Protein AF-A0A9D1Z3G0-F1 (afdb_monomer)

Secondary structure (DSSP, 8-state):
--HHHHHHHHHHHS--SS--S--EEEEEEETTEEEEEE--HHHHHHHHHTTSS--HHHHHHHHHHHHHH--TT--HHHHHHHHHHHHHHH-EE-GGGGGT---GGGGSHHHHHTSSEE-HHHHHHHHHHHHHHTT--EEEEEEESSSEEEEEEEEETTEEEEE-HHHHS-SS--TT----TTTTB-HHHHHHTT-EEEE-SS-----TTTT-----HHHHHHHHHHHHHHHHHHHHHHHHHHHHHHHHHHHHHHHHHHHHHHHHHHHT-S--SHHHHHHS-HHHHHHTSEEEEE-TTSS--HHHHHTTHHHHHHHHHHH-TTEEEEEEETTTTEEEEEEHHHHHHHHHHHHHHHHHHHHHHHHHHHHHHHHHHHHHHT-SSSEEEE--SS-HHHHHHHHHHHTSTT-EETTEE--SSGGG-SEEEEEETTTTEEEEEEHHHHHHHHHHHHHHHHHHHHTT-SEEEEPPPSSSSTTHHHHHHHHHHTSTT-B-TT--BBTTTEEEEEEEE-TTT--EEEEEEE---TT--HHHHHHHHHHHHHHHHHHT-SEEEEE-EETTEE-HHHHHHHHHHHHHHH--EEEEE---TTSSEEEEEEE--S--

Sequence (604 aa):
MSAAEVESLAREVTDIDGENPFGVYDIVPGDKVLVILYWTEELKESAIASGQIITEEIRAEAQRVVAQVVTDGMSSYDIAKALHDYLVLNCAYDMRLYSGNMPQTSYTAQGALMDHTAVCSGYAKAYELLMEIAGIPCEYVSGYATGGHAWNLVEIDGEWYHLDTTWDDPIPNREGYVRYDYFLKSDSYMRQHQHTSWSADRACTSTKYDNTDLPDSFEQQKQEQQKQEQQQQEQQQQQQEQQQQEQQAQRQELLNNVLNFCRDAIDKRPYPTQAELQAAALADLEAVQTFEVPLDGTSYTYKDVNDVLNELETALATDYPDLKLTGTISTRNTIAFRRLDVEQELQRRQALQEDAYEAQKNAEVQALRAFLEETIMNMDSKSMELTVPYSDQVISQACDEMCTVGYSFGGYTFHMPWSESDYIISFNKFRGVVSITNNKWADGETAKYAAIIEAAIDSGASQVELSPGDYKNGTAYASAAYRLVGTDGYRTSGGSVAGEDYTLGWVGTDASSGISTVSITYTAQSGMTEGEAMDYYLQQLRAAVERGDTEVTLATQFGDNNYSDTLLDACETVRNETGYGVYVTAGSVASGNNTVTITPPSGR

Organism: NCBI:txid2838622

InterPro domains:
  IPR002931 Transglutaminase-like [PF01841] (65-164)
  IPR002931 Transglutaminase-like [SM00460] (112-167)
  IPR038765 Papain-like cysteine peptidase superfamily [SSF54001] (56-185)
  IPR052557 Cytoskeleton-associated protease/Cytokinesis protein [PTHR46333] (61-174)

Foldseek 3Di:
DPPVVVVVVVVVPPPPVPPDQWDFPDWDDDDPDTDTHTADVVRVVVCVQLAVDQDPVLLVLLLVQLVVQPDPPDFLQSSLVSLLLCQLQQAFEAPCVVVVPDGSLLLHCCCRRPVSYHHQNNSQRVSCSSCVSVVWDKDWKWFWAVHTHIFIWTAGPNFIFTAGSRVQRDVVGDNPKGGCQRPRAAPVLCVVNRTDGMDDPDHGGDHVCNPPPDPIPVVVVVVVVVVVVVVVVVVVVVVVVVVVVVVVVVLVVLLVVVLVLVVVVLVPQQPNDPVRLLVDDPVVLVVRQKDKRACPPPPDFLVSCVVCVVVNQVVCCVVCVQKGFPGADRVRRITMIGGNSSVVSNVVVVVVVVVVVVVVLVVLLVVVLVVVLVVLVPDPEQKDKDADPDDPVSQQVSLVQQQPAQNDDPRFGHHPPNVPGQKHWDADPVVNIIMIGGNVSLVVLLVVLLLQVLVCVLLVHQKGKDFFDPYPPGCPSNVVSLCQCQPAQRARPSGDGHPQQWHKDWPDADPPRRITMIGIGTQQPADDDLVNVLVVLLVNVVSCVVVVPQKDKAFQDRHPHGNPVSNQVSQVVCCVVQVWNWAWDDDDPPPRITMIGTGGHDDD

Nearest PDB structures (foldseek):
  9crn-assembly1_A  TM=5.251E-01  e=8.621E-12  Streptococcus pyogenes NZ131
  3u84-assembly3_B-2  TM=5.164E-01  e=2.060E-03  Homo sapiens
  2f4o-assembly1_A  TM=5.210E-01  e=1.844E-03  Mus musculus
  1x3z-assembly1_A  TM=5.310E-01  e=2.379E-02  Saccharomyces cerevisiae
  2f4m-assembly1_A  TM=5.439E-01  e=3.711E-02  Mus musculus

Mean predicted aligned error: 18.67 Å

pLDDT: mean 86.02, std 13.55, range [35.22, 98.38]

Solvent-accessible surface area (backbone atoms only — not comparable to full-atom values): 33149 Å² total; per-residue (Å²): 127,55,74,68,55,49,52,53,52,50,58,72,70,50,61,84,84,70,81,52,89,55,53,79,77,52,81,57,85,51,100,94,46,83,50,78,43,58,45,49,72,71,46,48,55,49,32,43,44,60,47,78,46,86,48,72,66,54,51,50,51,39,50,52,50,45,66,70,63,49,61,93,87,62,50,60,60,56,44,54,48,40,54,42,50,49,49,30,61,54,31,37,77,45,69,41,63,83,73,74,75,54,63,58,40,22,54,10,32,52,9,22,74,73,67,32,32,13,36,40,46,0,42,19,44,31,51,29,52,39,29,52,74,71,72,35,61,51,40,71,29,46,29,34,46,101,45,87,36,35,25,28,38,37,49,42,93,90,35,26,18,32,35,30,58,56,81,18,31,52,86,76,75,49,91,84,44,49,53,53,89,35,54,48,23,14,71,66,55,39,47,77,68,53,39,41,84,63,55,67,96,69,72,61,69,45,60,88,38,61,84,57,83,65,75,36,56,64,59,51,52,54,52,53,52,52,52,52,54,50,52,52,50,53,52,52,49,52,52,52,53,50,52,51,51,53,53,51,50,53,52,50,51,51,46,54,52,52,49,51,57,50,48,60,51,59,76,66,42,82,60,84,43,74,70,45,53,72,69,50,55,70,71,59,49,65,67,56,33,49,53,69,48,70,34,79,93,54,97,58,48,41,66,63,49,60,79,40,40,69,62,50,44,56,55,44,42,72,80,36,74,51,45,40,77,76,50,63,39,78,92,72,31,21,42,34,36,36,33,51,54,48,51,52,51,53,51,52,52,51,50,54,52,52,52,50,49,53,53,51,47,51,51,51,21,52,52,51,38,54,52,50,54,53,49,62,76,68,51,78,55,44,68,51,75,48,72,69,102,65,54,72,66,40,51,45,50,30,35,53,56,56,65,31,77,69,33,67,56,100,88,41,40,23,40,81,62,71,91,73,14,33,44,49,64,45,67,42,76,93,76,59,32,40,41,38,36,32,43,50,60,42,53,52,54,16,48,55,42,31,51,53,52,35,54,31,55,68,68,61,43,55,54,46,78,45,73,42,66,96,44,99,65,46,50,60,40,54,52,50,16,53,53,56,59,46,31,74,69,30,65,36,94,80,63,52,30,17,74,66,46,28,44,67,43,82,74,50,62,44,89,86,76,38,33,31,36,38,37,43,46,65,44,49,58,76,69,63,50,75,66,56,50,29,54,51,41,40,51,52,53,50,51,36,57,76,73,64,46,56,61,49,66,44,76,26,45,32,61,96,45,74,41,59,67,45,46,51,54,26,28,50,49,52,21,71,75,70,52,30,48,42,43,79,47,93,50,66,90,86,72,43,43,41,35,31,39,35,38,77,53,88,76,132

Structure (mmCIF, N/CA/C/O backbone):
data_AF-A0A9D1Z3G0-F1
#
_entry.id   AF-A0A9D1Z3G0-F1
#
loop_
_atom_site.group_PDB
_atom_site.id
_atom_site.type_symbol
_atom_site.label_atom_id
_atom_site.label_alt_id
_atom_site.label_comp_id
_atom_site.label_asym_id
_atom_site.label_entity_id
_atom_site.label_seq_id
_atom_site.pdbx_PDB_ins_code
_atom_site.Cartn_x
_atom_site.Cartn_y
_atom_site.Cartn_z
_atom_site.occupancy
_atom_site.B_iso_or_equiv
_atom_site.auth_seq_id
_atom_site.auth_comp_id
_atom_site.auth_asym_id
_atom_site.auth_atom_id
_atom_site.pdbx_PDB_model_num
ATOM 1 N N . MET A 1 1 ? -61.338 -38.405 116.431 1.00 58.59 1 MET A N 1
ATOM 2 C CA . MET A 1 1 ? -60.877 -38.150 115.060 1.00 58.59 1 MET A CA 1
ATOM 3 C C . MET A 1 1 ? -59.636 -38.992 114.828 1.00 58.59 1 MET A C 1
ATOM 5 O O . MET A 1 1 ? -58.815 -39.082 115.737 1.00 58.59 1 MET A O 1
ATOM 9 N N . SER A 1 2 ? -59.544 -39.666 113.686 1.00 59.38 2 SER A N 1
ATOM 10 C CA . SER A 1 2 ? -58.314 -40.304 113.204 1.00 59.38 2 SER A CA 1
ATOM 11 C C . SER A 1 2 ? -57.262 -39.243 112.847 1.00 59.38 2 SER A C 1
ATOM 13 O O . SER A 1 2 ? -57.613 -38.080 112.660 1.00 59.38 2 SER A O 1
ATOM 15 N N . ALA A 1 3 ? -55.981 -39.616 112.736 1.00 55.78 3 ALA A N 1
ATOM 16 C CA . ALA A 1 3 ? -54.921 -38.675 112.345 1.00 55.78 3 ALA A CA 1
ATOM 17 C C . ALA A 1 3 ? -55.227 -37.976 111.003 1.00 55.78 3 ALA A C 1
ATOM 19 O O . ALA A 1 3 ? -55.035 -36.772 110.886 1.00 55.78 3 ALA A O 1
ATOM 20 N N . ALA A 1 4 ? -55.815 -38.705 110.047 1.00 57.56 4 ALA A N 1
ATOM 21 C CA . ALA A 1 4 ? -56.237 -38.166 108.755 1.00 57.56 4 ALA A CA 1
ATOM 22 C C . ALA A 1 4 ? -57.421 -37.184 108.864 1.00 57.56 4 ALA A C 1
ATOM 24 O O . ALA A 1 4 ? -57.454 -36.175 108.168 1.00 57.56 4 ALA A O 1
ATOM 25 N N . GLU A 1 5 ? -58.381 -37.434 109.763 1.00 61.75 5 GLU A N 1
ATOM 26 C CA . GLU A 1 5 ? -59.489 -36.496 110.014 1.00 61.75 5 GLU A CA 1
ATOM 27 C C . GLU A 1 5 ? -58.998 -35.208 110.692 1.00 61.75 5 GLU A C 1
ATOM 29 O O . GLU A 1 5 ? -59.531 -34.135 110.424 1.00 61.75 5 GLU A O 1
ATOM 34 N N . VAL A 1 6 ? -57.985 -35.299 111.564 1.00 58.50 6 VAL A N 1
ATOM 35 C CA . VAL A 1 6 ? -57.364 -34.130 112.212 1.00 58.50 6 VAL A CA 1
ATOM 36 C C . VAL A 1 6 ? -56.559 -33.307 111.207 1.00 58.50 6 VAL A C 1
ATOM 38 O O . VAL A 1 6 ? -56.663 -32.085 111.223 1.00 58.50 6 VAL A O 1
ATOM 41 N N . GLU A 1 7 ? -55.811 -33.951 110.308 1.00 58.06 7 GLU A N 1
ATOM 42 C CA . GLU A 1 7 ? -55.076 -33.267 109.237 1.00 58.06 7 GLU A CA 1
ATOM 43 C C . GLU A 1 7 ? -56.023 -32.587 108.235 1.00 58.06 7 GLU A C 1
ATOM 45 O O . GLU A 1 7 ? -55.801 -31.440 107.856 1.00 58.06 7 GLU A O 1
ATOM 50 N N . SER A 1 8 ? -57.120 -33.252 107.856 1.00 59.56 8 SER A N 1
ATOM 51 C CA . SER A 1 8 ? -58.131 -32.672 106.965 1.00 59.56 8 SER A CA 1
ATOM 52 C C . SER A 1 8 ? -58.807 -31.445 107.581 1.00 59.56 8 SER A C 1
ATOM 54 O O . SER A 1 8 ? -58.978 -30.445 106.892 1.00 59.56 8 SER A O 1
ATOM 56 N N . LEU A 1 9 ? -59.158 -31.493 108.874 1.00 61.56 9 LEU A N 1
ATOM 57 C CA . LEU A 1 9 ? -59.755 -30.350 109.572 1.00 61.56 9 LEU A CA 1
ATOM 58 C C . LEU A 1 9 ? -58.736 -29.215 109.776 1.00 61.56 9 LEU A C 1
ATOM 60 O O . LEU A 1 9 ? -59.098 -28.046 109.713 1.00 61.56 9 LEU A O 1
ATOM 64 N N . ALA A 1 10 ? -57.458 -29.545 109.994 1.00 58.00 10 ALA A N 1
ATOM 65 C CA . ALA A 1 10 ? -56.390 -28.552 110.080 1.00 58.00 10 ALA A CA 1
ATOM 66 C C . ALA A 1 10 ? -56.228 -27.794 108.754 1.00 58.00 10 ALA A C 1
ATOM 68 O O . ALA A 1 10 ? -56.170 -26.572 108.781 1.00 58.00 10 ALA A O 1
ATOM 69 N N . ARG A 1 11 ? -56.256 -28.499 107.613 1.00 55.44 11 ARG A N 1
ATOM 70 C CA . ARG A 1 11 ? -56.206 -27.891 106.271 1.00 55.44 11 ARG A CA 1
ATOM 71 C C . ARG A 1 11 ? -57.430 -27.028 105.947 1.00 55.44 11 ARG A C 1
ATOM 73 O O . ARG A 1 11 ? -57.288 -26.048 105.234 1.00 55.44 11 ARG A O 1
ATOM 80 N N . GLU A 1 12 ? -58.609 -27.373 106.468 1.00 55.19 12 GLU A N 1
ATOM 81 C CA . GLU A 1 12 ? -59.853 -26.610 106.260 1.00 55.19 12 GLU A CA 1
ATOM 82 C C . GLU A 1 12 ? -59.905 -25.314 107.097 1.00 55.19 12 GLU A C 1
ATOM 84 O O . GLU A 1 12 ? -60.549 -24.346 106.706 1.00 55.19 12 GLU A O 1
ATOM 89 N N . VAL A 1 13 ? -59.210 -25.274 108.242 1.00 52.78 13 VAL A N 1
ATOM 90 C CA . VAL A 1 13 ? -59.105 -24.083 109.110 1.00 52.78 13 VAL A CA 1
ATOM 91 C C . VAL A 1 13 ? -57.922 -23.183 108.720 1.00 52.78 13 VAL A C 1
ATOM 93 O O . VAL A 1 13 ? -57.938 -21.985 109.006 1.00 52.78 13 VAL A O 1
ATOM 96 N N . THR A 1 14 ? -56.892 -23.727 108.069 1.00 50.22 14 THR A N 1
ATOM 97 C CA . THR A 1 14 ? -55.736 -22.966 107.578 1.00 50.22 14 THR A CA 1
ATOM 98 C C . THR A 1 14 ? -56.011 -22.454 106.165 1.00 50.22 14 THR A C 1
ATOM 100 O O . THR A 1 14 ? -55.671 -23.114 105.191 1.00 50.22 14 THR A O 1
ATOM 103 N N . ASP A 1 15 ? -56.648 -21.289 106.092 1.00 49.16 15 ASP A N 1
ATOM 104 C CA . ASP A 1 15 ? -56.792 -20.408 104.924 1.00 49.16 15 ASP A CA 1
ATOM 105 C C . ASP A 1 15 ? -55.515 -20.378 104.045 1.00 49.16 15 ASP A C 1
ATOM 107 O O . ASP A 1 15 ? -54.514 -19.739 104.383 1.00 49.16 15 ASP A O 1
ATOM 111 N N . ILE A 1 16 ? -55.551 -21.145 102.948 1.00 46.22 16 ILE A N 1
ATOM 112 C CA . ILE A 1 16 ? -54.511 -21.269 101.905 1.00 46.22 16 ILE A CA 1
ATOM 113 C C . ILE A 1 16 ? -54.669 -20.146 100.855 1.00 46.22 16 ILE A C 1
ATOM 115 O O . ILE A 1 16 ? -53.856 -20.011 99.942 1.00 46.22 16 ILE A O 1
ATOM 119 N N . ASP A 1 17 ? -55.676 -19.293 101.027 1.00 45.34 17 ASP A N 1
ATOM 120 C CA . ASP A 1 17 ? -56.137 -18.262 100.104 1.00 45.34 17 ASP A CA 1
ATOM 121 C C . ASP A 1 17 ? -55.344 -16.950 100.274 1.00 45.34 17 ASP A C 1
ATOM 123 O O . ASP A 1 17 ? -55.554 -15.983 99.543 1.00 45.34 17 ASP A O 1
ATOM 127 N N . GLY A 1 18 ? -54.389 -16.923 101.212 1.00 47.59 18 GLY A N 1
ATOM 128 C CA . GLY A 1 18 ? -53.413 -15.843 101.358 1.00 47.59 18 GLY A CA 1
ATOM 129 C C . GLY A 1 18 ? -53.853 -14.670 102.236 1.00 47.59 18 GLY A C 1
ATOM 130 O O . GLY A 1 18 ? -53.110 -13.691 102.321 1.00 47.59 18 GLY A O 1
ATOM 131 N N . GLU A 1 19 ? -54.994 -14.753 102.930 1.00 46.25 19 GLU A N 1
ATOM 132 C CA . GLU A 1 19 ? -55.428 -13.708 103.874 1.00 46.25 19 GLU A CA 1
ATOM 133 C C . GLU A 1 19 ? -55.048 -13.992 105.339 1.00 46.25 19 GLU A C 1
ATOM 135 O O . GLU A 1 19 ? -55.072 -13.082 106.175 1.00 46.25 19 GLU A O 1
ATOM 140 N N . ASN A 1 20 ? -54.592 -15.207 105.662 1.00 47.97 20 ASN A N 1
ATOM 141 C CA . ASN A 1 20 ? -54.031 -15.519 106.973 1.00 47.97 20 ASN A CA 1
ATOM 142 C C . ASN A 1 20 ? -52.532 -15.148 107.043 1.00 47.97 20 ASN A C 1
ATOM 144 O O . ASN A 1 20 ? -51.712 -15.758 106.353 1.00 47.97 20 ASN A O 1
ATOM 148 N N . PRO A 1 21 ? -52.123 -14.195 107.908 1.00 44.44 21 PRO A N 1
ATOM 149 C CA . PRO A 1 21 ? -50.734 -13.726 107.987 1.00 44.44 21 PRO A CA 1
ATOM 150 C C . PRO A 1 21 ? -49.743 -14.774 108.531 1.00 44.44 21 PRO A C 1
ATOM 152 O O . PRO A 1 21 ? -48.538 -14.533 108.550 1.00 44.44 21 PRO A O 1
ATOM 155 N N . PHE A 1 22 ? -50.235 -15.940 108.952 1.00 48.28 22 PHE A N 1
ATOM 156 C CA . PHE A 1 22 ? -49.499 -16.996 109.634 1.00 48.28 22 PHE A CA 1
ATOM 157 C C . PHE A 1 22 ? -49.565 -18.310 108.828 1.00 48.28 22 PHE A C 1
ATOM 159 O O . PHE A 1 22 ? -50.427 -19.152 109.072 1.00 48.28 22 PHE A O 1
ATOM 166 N N . GLY A 1 23 ? -48.663 -18.504 107.858 1.00 51.22 23 GLY A N 1
ATOM 167 C CA . GLY A 1 23 ? -48.557 -19.763 107.094 1.00 51.22 23 GLY A CA 1
ATOM 168 C C . GLY A 1 23 ? -48.032 -20.932 107.944 1.00 51.22 23 GLY A C 1
ATOM 169 O O . GLY A 1 23 ? -47.227 -20.712 108.849 1.00 51.22 23 GLY A O 1
ATOM 170 N N . VAL A 1 24 ? -48.474 -22.166 107.667 1.00 52.72 24 VAL A N 1
ATOM 171 C CA . VAL A 1 24 ? -48.113 -23.362 108.457 1.00 52.72 24 VAL A CA 1
ATOM 172 C C . VAL A 1 24 ? -46.789 -23.963 107.985 1.00 52.72 24 VAL A C 1
ATOM 174 O O . VAL A 1 24 ? -46.650 -24.322 106.820 1.00 52.72 24 VAL A O 1
ATOM 177 N N . TYR A 1 25 ? -45.835 -24.099 108.907 1.00 46.41 25 TYR A N 1
ATOM 178 C CA . TYR A 1 25 ? -44.519 -24.694 108.652 1.00 46.41 25 TYR A CA 1
ATOM 179 C C . TYR A 1 25 ? -44.532 -26.232 108.720 1.00 46.41 25 TYR A C 1
ATOM 181 O O . TYR A 1 25 ? -43.890 -26.885 107.904 1.00 46.41 25 TYR A O 1
ATOM 189 N N . ASP A 1 26 ? -45.253 -26.813 109.688 1.00 50.91 26 ASP A N 1
ATOM 190 C CA . ASP A 1 26 ? -45.359 -28.266 109.895 1.00 50.91 26 ASP A CA 1
ATOM 191 C C . ASP A 1 26 ? -46.600 -28.608 110.747 1.00 50.91 26 ASP A C 1
ATOM 193 O O . ASP A 1 26 ? -47.080 -27.769 111.520 1.00 50.91 26 ASP A O 1
ATOM 197 N N . ILE A 1 27 ? -47.107 -29.841 110.629 1.00 56.69 27 ILE A N 1
ATOM 198 C CA . ILE A 1 27 ? -48.209 -30.383 111.436 1.00 56.69 27 ILE A CA 1
ATOM 199 C C . ILE A 1 27 ? -47.736 -31.676 112.107 1.00 56.69 27 ILE A C 1
ATOM 201 O O . ILE A 1 27 ? -47.642 -32.724 111.470 1.00 56.69 27 ILE A O 1
ATOM 205 N N . VAL A 1 28 ? -47.503 -31.628 113.424 1.00 57.66 28 VAL A N 1
ATOM 206 C CA . VAL A 1 28 ? -47.038 -32.796 114.195 1.00 57.66 28 VAL A CA 1
ATOM 207 C C . VAL A 1 28 ? -48.175 -33.356 115.064 1.00 57.66 28 VAL A C 1
ATOM 209 O O . VAL A 1 28 ? -48.573 -32.711 116.039 1.00 57.66 28 VAL A O 1
ATOM 212 N N . PRO A 1 29 ? -48.718 -34.550 114.757 1.00 55.53 29 PRO A N 1
ATOM 213 C CA . PRO A 1 29 ? -49.795 -35.147 115.544 1.00 55.53 29 PRO A CA 1
ATOM 214 C C . PRO A 1 29 ? -49.281 -35.847 116.818 1.00 55.53 29 PRO A C 1
ATOM 216 O O . PRO A 1 29 ? -48.344 -36.643 116.768 1.00 55.53 29 PRO A O 1
ATOM 219 N N . GLY A 1 30 ? -49.940 -35.611 117.961 1.00 59.28 30 GLY A N 1
ATOM 220 C CA . GLY A 1 30 ? -49.725 -36.326 119.231 1.00 59.28 30 GLY A CA 1
ATOM 221 C C . GLY A 1 30 ? -51.037 -36.616 119.975 1.00 59.28 30 GLY A C 1
ATOM 222 O O . GLY A 1 30 ? -52.100 -36.157 119.557 1.00 59.28 30 GLY A O 1
ATOM 223 N N . ASP A 1 31 ? -50.989 -37.383 121.076 1.00 48.53 31 ASP A N 1
ATOM 224 C CA . ASP A 1 31 ? -52.179 -37.824 121.828 1.00 48.53 31 ASP A CA 1
ATOM 225 C C . ASP A 1 31 ? -53.035 -36.637 122.319 1.00 48.53 31 ASP A C 1
ATOM 227 O O . ASP A 1 31 ? -52.840 -36.087 123.404 1.00 48.53 31 ASP A O 1
ATOM 231 N N . LYS A 1 32 ? -54.035 -36.283 121.499 1.00 53.84 32 LYS A N 1
ATOM 232 C CA . LYS A 1 32 ? -55.039 -35.220 121.691 1.00 53.84 32 LYS A CA 1
ATOM 233 C C . LYS A 1 32 ? -54.510 -33.775 121.665 1.00 53.84 32 L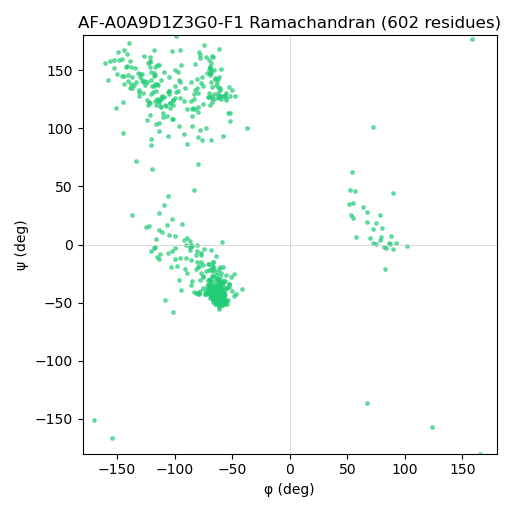YS A C 1
ATOM 235 O O . LYS A 1 32 ? -55.223 -32.882 122.120 1.00 53.84 32 LYS A O 1
ATOM 240 N N . VAL A 1 33 ? -53.322 -33.530 121.105 1.00 51.69 33 VAL A N 1
ATOM 241 C CA . VAL A 1 33 ? -52.758 -32.178 120.913 1.00 51.69 33 VAL A CA 1
ATOM 242 C C . VAL A 1 33 ? -52.337 -31.995 119.453 1.00 51.69 33 VAL A C 1
ATOM 244 O O . VAL A 1 33 ? -51.631 -32.839 118.906 1.00 51.69 33 VAL A O 1
ATOM 247 N N . LEU A 1 34 ? -52.773 -30.889 118.842 1.00 54.41 34 LEU A N 1
ATOM 248 C CA . LEU A 1 34 ? -52.326 -30.418 117.530 1.00 54.41 34 LEU A CA 1
ATOM 249 C C . LEU A 1 34 ? -51.362 -29.247 117.749 1.00 54.41 34 LEU A C 1
ATOM 251 O O . LEU A 1 34 ? -51.745 -28.257 118.374 1.00 54.41 34 LEU A O 1
ATOM 255 N N . VAL A 1 35 ? -50.128 -29.362 117.258 1.00 56.00 35 VAL A N 1
ATOM 256 C CA . VAL A 1 35 ? -49.158 -28.258 117.261 1.00 56.00 35 VAL A CA 1
ATOM 257 C C . VAL A 1 35 ? -49.071 -27.704 115.846 1.00 56.00 35 VAL A C 1
ATOM 259 O O . VAL A 1 35 ? -48.688 -28.424 114.928 1.00 56.00 35 VAL A O 1
ATOM 262 N N . ILE A 1 36 ? -49.450 -26.436 115.690 1.00 56.59 36 ILE A N 1
ATOM 263 C CA . ILE A 1 36 ? -49.341 -25.678 114.441 1.00 56.59 36 ILE A CA 1
ATOM 264 C C . ILE A 1 36 ? -48.214 -24.664 114.634 1.00 56.59 36 ILE A C 1
ATOM 266 O O . ILE A 1 36 ? -48.286 -23.827 115.537 1.00 56.59 36 ILE A O 1
ATOM 270 N N . LEU A 1 37 ? -47.170 -24.752 113.811 1.00 52.78 37 LEU A N 1
ATOM 271 C CA . LEU A 1 37 ? -46.078 -23.778 113.781 1.00 52.78 37 LEU A CA 1
ATOM 272 C C . LEU A 1 37 ? -46.363 -22.742 112.690 1.00 52.78 37 LEU A C 1
ATOM 274 O O . LEU A 1 37 ? -46.587 -23.123 111.543 1.00 52.78 37 LEU A O 1
ATOM 278 N N . TYR A 1 38 ? -46.350 -21.455 113.047 1.00 52.47 38 TYR A N 1
ATOM 279 C CA . TYR A 1 38 ? -46.575 -20.338 112.128 1.00 52.47 38 TYR A CA 1
ATOM 280 C C . TYR A 1 38 ? -45.356 -19.418 112.003 1.00 52.47 38 TYR A C 1
ATOM 282 O O . TYR A 1 38 ? -44.568 -19.282 112.941 1.00 52.47 38 TYR A O 1
ATOM 290 N N . TRP A 1 39 ? -45.226 -18.746 110.860 1.00 51.41 39 TRP A N 1
ATOM 291 C CA . TRP A 1 39 ? -44.213 -17.710 110.636 1.00 51.41 39 TRP A CA 1
ATOM 292 C C . TRP A 1 39 ? -44.570 -16.400 111.358 1.00 51.41 39 TRP A C 1
ATOM 294 O O . TRP A 1 39 ? -45.706 -15.961 111.297 1.00 51.41 39 TRP A O 1
ATOM 304 N N . THR A 1 40 ? -43.629 -15.727 112.017 1.00 54.81 40 THR A N 1
ATOM 305 C CA . THR A 1 40 ? -43.786 -14.318 112.437 1.00 54.81 40 THR A CA 1
ATOM 306 C C . THR A 1 40 ? -43.553 -13.377 111.243 1.00 54.81 40 THR A C 1
ATOM 308 O O . THR A 1 40 ? -42.981 -13.809 110.248 1.00 54.81 40 THR A O 1
ATOM 311 N N . GLU A 1 41 ? -43.917 -12.088 111.321 1.00 57.44 41 GLU A N 1
ATOM 312 C CA . GLU A 1 41 ? -43.564 -11.096 110.272 1.00 57.44 41 GLU A CA 1
ATOM 313 C C . GLU A 1 41 ? -42.052 -11.079 109.973 1.00 57.44 41 GLU A C 1
ATOM 315 O O . GLU A 1 41 ? -41.632 -11.037 108.824 1.00 57.44 41 GLU A O 1
ATOM 320 N N . GLU A 1 42 ? -41.225 -11.254 111.004 1.00 56.19 42 GLU A N 1
ATOM 321 C CA . GLU A 1 42 ? -39.762 -11.354 110.899 1.00 56.19 42 GLU A CA 1
ATOM 322 C C . GLU A 1 42 ? -39.313 -12.612 110.125 1.00 56.19 42 GLU A C 1
ATOM 324 O O . GLU A 1 42 ? -38.348 -12.593 109.360 1.00 56.19 42 GLU A O 1
ATOM 329 N N . LEU A 1 43 ? -40.054 -13.716 110.267 1.00 58.56 43 LEU A N 1
ATOM 330 C CA . LEU A 1 43 ? -39.839 -14.931 109.489 1.00 58.56 43 LEU A CA 1
ATOM 331 C C . LEU A 1 43 ? -40.409 -14.831 108.068 1.00 58.56 43 LEU A C 1
ATOM 333 O O . LEU A 1 43 ? -39.843 -15.432 107.164 1.00 58.56 43 LEU A O 1
ATOM 337 N N . LYS A 1 44 ? -41.485 -14.068 107.852 1.00 60.06 44 LYS A N 1
ATOM 338 C CA . LYS A 1 44 ? -42.040 -13.780 106.523 1.00 60.06 44 LYS A CA 1
ATOM 339 C C . LYS A 1 44 ? -41.073 -12.927 105.706 1.00 60.06 44 LYS A C 1
ATOM 341 O O . LYS A 1 44 ? -40.779 -13.280 104.570 1.00 60.06 44 LYS A O 1
ATOM 346 N N . GLU A 1 45 ? -40.509 -11.873 106.295 1.00 60.53 45 GLU A N 1
ATOM 347 C CA . GLU A 1 45 ? -39.442 -11.077 105.677 1.00 60.53 45 GLU A CA 1
ATOM 348 C C . GLU A 1 45 ? -38.207 -11.937 105.379 1.00 60.53 45 GLU A C 1
ATOM 350 O O . GLU A 1 45 ? -37.644 -11.852 104.291 1.00 60.53 45 GLU A O 1
ATOM 355 N N . SER A 1 46 ? -37.823 -12.833 106.294 1.00 60.62 46 SER A N 1
ATOM 356 C CA . SER A 1 46 ? -36.726 -13.783 106.071 1.00 60.62 46 SER A CA 1
ATOM 357 C C . SER A 1 46 ? -37.037 -14.823 104.979 1.00 60.62 46 SER A C 1
ATOM 359 O O . SER A 1 46 ? -36.160 -15.153 104.179 1.00 60.62 46 SER A O 1
ATOM 361 N N . ALA A 1 47 ? -38.278 -15.309 104.887 1.00 62.19 47 ALA A N 1
ATOM 362 C CA . ALA A 1 47 ? -38.745 -16.241 103.858 1.00 62.19 47 ALA A CA 1
ATOM 363 C C . ALA A 1 47 ? -38.833 -15.573 102.472 1.00 62.19 47 ALA A C 1
ATOM 365 O O . ALA A 1 47 ? -38.460 -16.181 101.471 1.00 62.19 47 ALA A O 1
ATOM 366 N N . ILE A 1 48 ? -39.246 -14.304 102.407 1.00 61.72 48 ILE A N 1
ATOM 367 C CA . ILE A 1 48 ? -39.207 -13.481 101.189 1.00 61.72 48 ILE A CA 1
ATOM 368 C C . ILE A 1 48 ? -37.749 -13.215 100.787 1.00 61.72 48 ILE A C 1
ATOM 370 O O . ILE A 1 48 ? -37.362 -13.498 99.657 1.00 61.72 48 ILE A O 1
ATOM 374 N N . ALA A 1 49 ? -36.902 -12.780 101.725 1.00 59.03 49 ALA A N 1
ATOM 375 C CA . ALA A 1 49 ? -35.485 -12.511 101.470 1.00 59.03 49 ALA A CA 1
ATOM 376 C C . ALA A 1 49 ? -34.696 -13.767 101.058 1.00 59.03 49 ALA A C 1
ATOM 378 O O . ALA A 1 49 ? -33.723 -13.665 100.314 1.00 59.03 49 ALA A O 1
ATOM 379 N N . SER A 1 50 ? -35.107 -14.952 101.521 1.00 55.78 50 SER A N 1
ATOM 380 C CA . SER A 1 50 ? -34.549 -16.249 101.109 1.00 55.78 50 SER A CA 1
ATOM 381 C C . SER A 1 50 ? -35.210 -16.839 99.856 1.00 55.78 50 SER A C 1
ATOM 383 O O . SER A 1 50 ? -34.765 -17.880 99.362 1.00 55.78 50 SER A O 1
ATOM 385 N N . GLY A 1 51 ? -36.227 -16.166 99.305 1.00 58.78 51 GLY A N 1
ATOM 386 C CA . GLY A 1 51 ? -36.941 -16.567 98.094 1.00 58.78 51 GLY A CA 1
ATOM 387 C C . GLY A 1 51 ? -37.748 -17.850 98.250 1.00 58.78 51 GLY A C 1
ATOM 388 O O . GLY A 1 51 ? -37.903 -18.581 97.275 1.00 58.78 51 GLY A O 1
ATOM 389 N N . GLN A 1 52 ? -38.196 -18.154 99.469 1.00 61.09 52 GLN A N 1
ATOM 390 C CA . GLN A 1 52 ? -39.131 -19.243 99.765 1.00 61.09 52 GLN A CA 1
ATOM 391 C C . GLN A 1 52 ? -40.584 -18.852 99.455 1.00 61.09 52 GLN A C 1
ATOM 393 O O . GLN A 1 52 ? -41.424 -19.729 99.284 1.00 61.09 52 GLN A O 1
ATOM 398 N N . ILE A 1 53 ? -40.879 -17.549 99.367 1.00 67.38 53 ILE A N 1
ATOM 399 C CA . ILE A 1 53 ? -42.197 -16.999 99.026 1.00 67.38 53 ILE A CA 1
ATOM 400 C C . ILE A 1 53 ? -42.043 -16.073 97.813 1.00 67.38 53 ILE A C 1
ATOM 402 O O . ILE A 1 53 ? -41.262 -15.124 97.862 1.00 67.38 53 ILE A O 1
ATOM 406 N N . ILE A 1 54 ? -42.805 -16.325 96.744 1.00 77.12 54 ILE A N 1
ATOM 407 C CA . ILE A 1 54 ? -42.968 -15.386 95.624 1.00 77.12 54 ILE A CA 1
ATOM 408 C C . ILE A 1 54 ? -44.026 -14.356 96.025 1.00 77.12 54 ILE A C 1
ATOM 410 O O . ILE A 1 54 ? -45.177 -14.715 96.271 1.00 77.12 54 ILE A O 1
ATOM 414 N N . THR A 1 55 ? -43.639 -13.085 96.125 1.00 79.62 55 THR A N 1
ATOM 415 C CA . THR A 1 55 ? -44.567 -11.988 96.429 1.00 79.62 55 THR A CA 1
ATOM 416 C C . THR A 1 55 ? -45.374 -11.593 95.192 1.00 79.62 55 THR A C 1
ATOM 418 O O . THR A 1 55 ? -44.986 -11.887 94.059 1.00 79.62 55 THR A O 1
ATOM 421 N N . GLU A 1 56 ? -46.477 -10.873 95.402 1.00 80.81 56 GLU A N 1
ATOM 422 C CA . GLU A 1 56 ? -47.284 -10.328 94.303 1.00 80.81 56 GLU A CA 1
ATOM 423 C C . GLU A 1 56 ? -46.467 -9.393 93.397 1.00 80.81 56 GLU A C 1
ATOM 425 O O . GLU A 1 56 ? -46.638 -9.399 92.186 1.00 80.81 56 GLU A O 1
ATOM 430 N N . GLU A 1 57 ? -45.514 -8.645 93.961 1.00 85.81 57 GLU A N 1
ATOM 431 C CA . GLU A 1 57 ? -44.630 -7.753 93.202 1.00 85.81 57 GLU A CA 1
ATOM 432 C C . GLU A 1 57 ? -43.704 -8.527 92.254 1.00 85.81 57 GLU A C 1
ATOM 434 O O . GLU A 1 57 ? -43.599 -8.184 91.077 1.00 85.81 57 GLU A O 1
ATOM 439 N N . ILE A 1 58 ? -43.084 -9.613 92.734 1.00 87.31 58 ILE A N 1
ATOM 440 C CA . ILE A 1 58 ? -42.216 -10.472 91.911 1.00 87.31 58 ILE A CA 1
ATOM 441 C C . ILE A 1 58 ? -43.042 -11.150 90.810 1.00 87.31 58 ILE A C 1
ATOM 443 O O . ILE A 1 58 ? -42.607 -11.231 89.660 1.00 87.31 58 ILE A O 1
ATOM 447 N N . ARG A 1 59 ? -44.252 -11.619 91.144 1.00 90.25 59 ARG A N 1
ATOM 448 C CA . ARG A 1 59 ? -45.163 -12.242 90.176 1.00 90.25 59 ARG A CA 1
ATOM 449 C C . ARG A 1 59 ? -45.643 -11.245 89.118 1.00 90.25 59 ARG A C 1
ATOM 451 O O . ARG A 1 59 ? -45.658 -11.594 87.940 1.00 90.25 59 ARG A O 1
ATOM 458 N N . ALA A 1 60 ? -45.987 -10.019 89.506 1.00 92.69 60 ALA A N 1
ATOM 459 C CA . ALA A 1 60 ? -46.392 -8.959 88.584 1.00 92.69 60 ALA A CA 1
ATOM 460 C C . ALA A 1 60 ? -45.256 -8.566 87.627 1.00 92.69 60 ALA A C 1
ATOM 462 O O . ALA A 1 60 ? -45.493 -8.362 86.435 1.00 92.69 60 ALA A O 1
ATOM 463 N N . GLU A 1 61 ? -44.016 -8.515 88.118 1.00 95.50 61 GLU A N 1
ATOM 464 C CA . GLU A 1 61 ? -42.855 -8.257 87.266 1.00 95.50 61 GLU A CA 1
ATOM 465 C C . GLU A 1 61 ? -42.637 -9.387 86.254 1.00 95.50 61 GLU A C 1
ATOM 467 O O . GLU A 1 61 ? -42.483 -9.136 85.059 1.00 95.50 61 GLU A O 1
ATOM 472 N N . ALA A 1 62 ? -42.726 -10.643 86.688 1.00 95.25 62 ALA A N 1
ATOM 473 C CA . ALA A 1 62 ? -42.650 -11.780 85.780 1.00 95.25 62 ALA A CA 1
ATOM 474 C C . ALA A 1 62 ? -43.776 -11.749 84.718 1.00 95.25 62 ALA A C 1
ATOM 476 O O . ALA A 1 62 ? -43.516 -11.979 83.538 1.00 95.25 62 ALA A O 1
ATOM 477 N N . GLN A 1 63 ? -45.007 -11.367 85.088 1.00 95.56 63 GLN A N 1
ATOM 478 C CA . GLN A 1 63 ? -46.115 -11.167 84.139 1.00 95.56 63 GLN A CA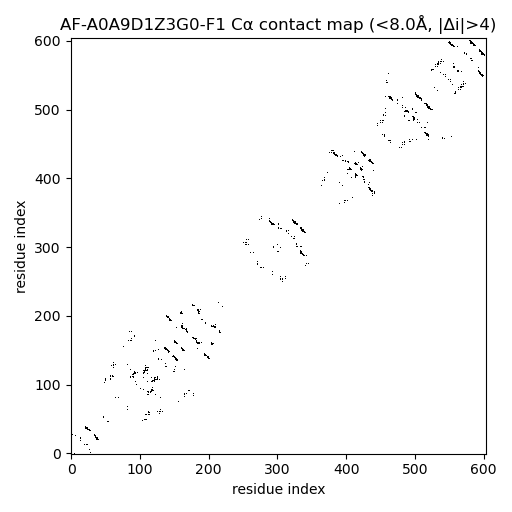 1
ATOM 479 C C . GLN A 1 63 ? -45.827 -10.061 83.118 1.00 95.56 63 GLN A C 1
ATOM 481 O O . GLN A 1 63 ? -46.119 -10.232 81.932 1.00 95.56 63 GLN A O 1
ATOM 486 N N . ARG A 1 64 ? -45.230 -8.943 83.552 1.00 97.31 64 ARG A N 1
ATOM 487 C CA . ARG A 1 64 ? -44.808 -7.849 82.665 1.00 97.31 64 ARG A CA 1
ATOM 488 C C . ARG A 1 64 ? -43.800 -8.341 81.627 1.00 97.31 64 ARG A C 1
ATOM 490 O O . ARG A 1 64 ? -43.935 -8.002 80.453 1.00 97.31 64 ARG A O 1
ATOM 497 N N . VAL A 1 65 ? -42.816 -9.135 82.051 1.00 96.94 65 VAL A N 1
ATOM 498 C CA . VAL A 1 65 ? -41.805 -9.723 81.161 1.00 96.94 65 VAL A CA 1
ATOM 499 C C . VAL A 1 65 ? -42.445 -10.647 80.133 1.00 96.94 65 VAL A C 1
ATOM 501 O O . VAL A 1 65 ? -42.212 -10.467 78.938 1.00 96.94 65 VAL A O 1
ATOM 504 N N . VAL A 1 66 ? -43.290 -11.591 80.564 1.00 97.06 66 VAL A N 1
ATOM 505 C CA . VAL A 1 66 ? -43.979 -12.502 79.636 1.00 97.06 66 VAL A CA 1
ATOM 506 C C . VAL A 1 66 ? -44.798 -11.710 78.615 1.00 97.06 66 VAL A C 1
ATOM 508 O O . VAL A 1 66 ? -44.646 -11.930 77.417 1.00 97.06 66 VAL A O 1
ATOM 511 N N . ALA A 1 67 ? -45.579 -10.719 79.053 1.00 95.50 67 ALA A N 1
ATOM 512 C CA . ALA A 1 67 ? -46.366 -9.873 78.154 1.00 95.50 67 ALA A CA 1
ATOM 513 C C . ALA A 1 67 ? -45.517 -9.026 77.183 1.00 95.50 67 ALA A C 1
ATOM 515 O O . ALA A 1 67 ? -46.015 -8.601 76.142 1.00 95.50 67 ALA A O 1
ATOM 516 N N . GLN A 1 68 ? -44.252 -8.752 77.517 1.00 95.50 68 GLN A N 1
ATOM 517 C CA . GLN A 1 68 ? -43.342 -7.978 76.675 1.00 95.50 68 GLN A CA 1
ATOM 518 C C . GLN A 1 68 ? -42.767 -8.805 75.520 1.00 95.50 68 GLN A C 1
ATOM 520 O O . GLN A 1 68 ? -42.592 -8.265 74.427 1.00 95.50 68 GLN A O 1
ATOM 525 N N . VAL A 1 69 ? -42.422 -10.074 75.760 1.00 95.38 69 VAL A N 1
ATOM 526 C CA . VAL A 1 69 ? -41.646 -10.881 74.797 1.00 95.38 69 VAL A CA 1
ATOM 527 C C . VAL A 1 69 ? -42.418 -12.053 74.195 1.00 95.38 69 VAL A C 1
ATOM 529 O O . VAL A 1 69 ? -41.971 -12.617 73.199 1.00 95.38 69 VAL A O 1
ATOM 532 N N . VAL A 1 70 ? -43.578 -12.402 74.755 1.00 94.56 70 VAL A N 1
ATOM 533 C CA . VAL A 1 70 ? -44.448 -13.469 74.250 1.00 94.56 70 VAL A CA 1
ATOM 534 C C . VAL A 1 70 ? -45.656 -12.868 73.535 1.00 94.56 70 VAL A C 1
ATOM 536 O O . VAL A 1 70 ? -46.347 -12.003 74.068 1.00 94.56 70 VAL A O 1
ATOM 539 N N . THR A 1 71 ? -45.924 -13.343 72.318 1.00 91.69 71 THR A N 1
ATOM 540 C CA . THR A 1 71 ? -47.059 -12.919 71.482 1.00 91.69 71 THR A CA 1
ATOM 541 C C . THR A 1 71 ? -47.938 -14.106 71.091 1.00 91.69 71 THR A C 1
ATOM 543 O O . THR A 1 71 ? -47.483 -15.253 71.073 1.00 91.69 71 THR A O 1
ATOM 546 N N . ASP A 1 72 ? -49.207 -13.833 70.773 1.00 89.06 72 ASP A N 1
ATOM 547 C CA . ASP A 1 72 ? -50.166 -14.863 70.366 1.00 89.06 72 ASP A CA 1
ATOM 548 C C . ASP A 1 72 ? -49.655 -15.660 69.152 1.00 89.06 72 ASP A C 1
ATOM 550 O O . ASP A 1 72 ? -49.303 -15.096 68.116 1.00 89.06 72 ASP A O 1
ATOM 554 N N . GLY A 1 73 ? -49.666 -16.992 69.264 1.00 87.69 73 GLY A N 1
ATOM 555 C CA . GLY A 1 73 ? -49.295 -17.910 68.181 1.00 87.69 73 GLY A CA 1
ATOM 556 C C . GLY A 1 73 ? -47.827 -18.348 68.152 1.00 87.69 73 GLY A C 1
ATOM 557 O O . GLY A 1 73 ? -47.466 -19.130 67.272 1.00 87.69 73 GLY A O 1
ATOM 558 N N . MET A 1 74 ? -46.995 -17.899 69.097 1.00 94.75 74 MET A N 1
ATOM 559 C CA . MET A 1 74 ? -45.636 -18.430 69.270 1.00 94.75 74 MET A CA 1
ATOM 560 C C . MET A 1 74 ? -45.662 -19.909 69.689 1.00 94.75 74 MET A C 1
ATOM 562 O O . MET A 1 74 ? -46.521 -20.333 70.464 1.00 94.75 74 MET A O 1
ATOM 566 N N . SER A 1 75 ? -44.716 -20.705 69.179 1.00 94.81 75 SER A N 1
ATOM 567 C CA . SER A 1 75 ? -44.545 -22.100 69.608 1.00 94.81 75 SER A CA 1
ATOM 568 C C . SER A 1 75 ? -43.945 -22.177 71.019 1.00 94.81 75 SER A C 1
ATOM 570 O O . SER A 1 75 ? -43.306 -21.223 71.463 1.00 94.81 75 SER A O 1
ATOM 572 N N . SER A 1 76 ? -44.062 -23.315 71.722 1.00 94.69 76 SER A N 1
ATOM 573 C CA . SER A 1 76 ? -43.394 -23.471 73.031 1.00 94.69 76 SER A CA 1
ATOM 574 C C . SER A 1 76 ? -41.879 -23.266 72.940 1.00 94.69 76 SER A C 1
ATOM 576 O O . SER A 1 76 ? -41.278 -22.744 73.873 1.00 94.69 76 SER A O 1
ATOM 578 N N . TYR A 1 77 ? -41.275 -23.610 71.795 1.00 95.25 77 TYR A N 1
ATOM 579 C CA . TYR A 1 77 ? -39.867 -23.337 71.513 1.00 95.25 77 TYR A CA 1
ATOM 580 C C . TYR A 1 77 ? -39.581 -21.831 71.443 1.00 95.25 77 TYR A C 1
ATOM 582 O O . TYR A 1 77 ? -38.674 -21.347 72.120 1.00 95.25 77 TYR A O 1
ATOM 590 N N . ASP A 1 78 ? -40.362 -21.082 70.657 1.00 94.38 78 ASP A N 1
ATOM 591 C CA . ASP A 1 78 ? -40.154 -19.640 70.484 1.00 94.38 78 ASP A CA 1
ATOM 592 C C . ASP A 1 78 ? -40.378 -18.884 71.798 1.00 94.38 78 ASP A C 1
ATOM 594 O O . ASP A 1 78 ? -39.642 -17.948 72.103 1.00 94.38 78 ASP A O 1
ATOM 598 N N . ILE A 1 79 ? -41.359 -19.314 72.597 1.00 96.06 79 ILE A N 1
ATOM 599 C CA . ILE A 1 79 ? -41.635 -18.758 73.927 1.00 96.06 79 ILE A CA 1
ATOM 600 C C . ILE A 1 79 ? -40.460 -19.021 74.873 1.00 96.06 79 ILE A C 1
ATOM 602 O O . ILE A 1 79 ? -39.943 -18.084 75.482 1.00 96.06 79 ILE A O 1
ATOM 606 N N . ALA A 1 80 ? -40.001 -20.275 74.966 1.00 96.56 80 ALA A N 1
ATOM 607 C CA . ALA A 1 80 ? -38.871 -20.643 75.814 1.00 96.56 80 ALA A CA 1
ATOM 608 C C . ALA A 1 80 ? -37.606 -19.861 75.442 1.00 96.56 80 ALA A C 1
ATOM 610 O O . ALA A 1 80 ? -36.902 -19.375 76.331 1.00 96.56 80 ALA A O 1
ATOM 611 N N . LYS A 1 81 ? -37.354 -19.684 74.138 1.00 95.06 81 LYS A N 1
ATOM 612 C CA . LYS A 1 81 ? -36.231 -18.896 73.626 1.00 95.06 81 LYS A CA 1
ATOM 613 C C . LYS A 1 81 ? -36.376 -17.410 73.955 1.00 95.06 81 LYS A C 1
ATOM 615 O O . LYS A 1 81 ? -35.428 -16.808 74.439 1.00 95.06 81 LYS A O 1
ATOM 620 N N . ALA A 1 82 ? -37.546 -16.811 73.738 1.00 95.06 82 ALA A N 1
ATOM 621 C CA . ALA A 1 82 ? -37.758 -15.387 73.998 1.00 95.06 82 ALA A CA 1
ATOM 622 C C . ALA A 1 82 ? -37.574 -15.031 75.484 1.00 95.06 82 ALA A C 1
ATOM 624 O O . ALA A 1 82 ? -36.960 -14.015 75.811 1.00 95.06 82 ALA A O 1
ATOM 625 N N . LEU A 1 83 ? -38.062 -15.890 76.384 1.00 97.19 83 LEU A N 1
ATOM 626 C CA . LEU A 1 83 ? -37.891 -15.724 77.829 1.00 97.19 83 LEU A CA 1
ATOM 627 C C . LEU A 1 83 ? -36.450 -15.991 78.276 1.00 97.19 83 LEU A C 1
ATOM 629 O O . LEU A 1 83 ? -35.951 -15.303 79.166 1.00 97.19 83 LEU A O 1
ATOM 633 N N . HIS A 1 84 ? -35.771 -16.949 77.637 1.00 96.62 84 HIS A N 1
ATOM 634 C CA . HIS A 1 84 ? -34.351 -17.219 77.859 1.00 96.62 84 HIS A CA 1
ATOM 635 C C . HIS A 1 84 ? -33.520 -15.986 77.495 1.00 96.62 84 HIS A C 1
ATOM 637 O O . HIS A 1 84 ? -32.784 -15.465 78.330 1.00 96.62 84 HIS A O 1
ATOM 643 N N . ASP A 1 85 ? -33.707 -15.471 76.278 1.00 94.38 85 ASP A N 1
ATOM 644 C CA . ASP A 1 85 ? -32.975 -14.318 75.763 1.00 94.38 85 ASP A CA 1
ATOM 645 C C . ASP A 1 85 ? -33.239 -13.081 76.617 1.00 94.38 85 ASP A C 1
ATOM 647 O O . ASP A 1 85 ? -32.307 -12.349 76.938 1.00 94.38 85 ASP A O 1
ATOM 651 N N . TYR A 1 86 ? -34.490 -12.861 77.040 1.00 95.00 86 TYR A N 1
ATOM 652 C CA . TYR A 1 86 ? -34.810 -11.774 77.959 1.00 95.00 86 TYR A CA 1
ATOM 653 C C . TYR A 1 86 ? -34.009 -11.893 79.256 1.00 95.00 86 TYR A C 1
ATOM 655 O O . TYR A 1 86 ? -33.398 -10.912 79.678 1.00 95.00 86 TYR A O 1
ATOM 663 N N . LEU A 1 87 ? -33.996 -13.068 79.888 1.00 94.69 87 LEU A N 1
ATOM 664 C CA . LEU A 1 87 ? -33.331 -13.236 81.176 1.00 94.69 87 LEU A CA 1
ATOM 665 C C . LEU A 1 87 ? -31.811 -13.077 81.055 1.00 94.69 87 LEU A C 1
ATOM 667 O O . LEU A 1 87 ? -31.218 -12.382 81.876 1.00 94.69 87 LEU A O 1
ATOM 671 N N . VAL A 1 88 ? -31.200 -13.642 80.009 1.00 94.19 88 VAL A N 1
ATOM 672 C CA . VAL A 1 88 ? -29.760 -13.498 79.733 1.00 94.19 88 VAL A CA 1
ATOM 673 C C . VAL A 1 88 ? -29.387 -12.044 79.427 1.00 94.19 88 VAL A C 1
ATOM 675 O O . VAL A 1 88 ? -28.363 -11.558 79.889 1.00 94.19 88 VAL A O 1
ATOM 678 N N . LEU A 1 89 ? -30.225 -11.308 78.693 1.00 91.94 89 LEU A N 1
ATOM 679 C CA . LEU A 1 89 ? -29.947 -9.911 78.341 1.00 91.94 89 LEU A CA 1
ATOM 680 C C . LEU A 1 89 ? -30.185 -8.920 79.488 1.00 91.94 89 LEU A C 1
ATOM 682 O O . LEU A 1 89 ? -29.628 -7.823 79.459 1.00 91.94 89 LEU A O 1
ATOM 686 N N . ASN A 1 90 ? -31.036 -9.264 80.458 1.00 92.94 90 ASN A N 1
ATOM 687 C CA . ASN A 1 90 ? -31.505 -8.337 81.495 1.00 92.94 90 ASN A CA 1
ATOM 688 C C . ASN A 1 90 ? -31.083 -8.734 82.915 1.00 92.94 90 ASN A C 1
ATOM 690 O O . ASN A 1 90 ? -31.494 -8.078 83.868 1.00 92.94 90 ASN A O 1
ATOM 694 N N . CYS A 1 91 ? -30.274 -9.775 83.084 1.00 93.38 91 CYS A N 1
ATOM 695 C CA . CYS A 1 91 ? -29.682 -10.137 84.365 1.00 93.38 91 CYS A CA 1
ATOM 696 C C . CYS A 1 91 ? -28.176 -10.337 84.190 1.00 93.38 91 CYS A C 1
ATOM 698 O O . CYS A 1 91 ? -27.730 -10.818 83.155 1.00 93.38 91 CYS A O 1
ATOM 700 N N . ALA A 1 92 ? -27.389 -9.956 85.196 1.00 92.44 92 ALA A N 1
ATOM 701 C CA . ALA A 1 92 ? -25.954 -10.214 85.233 1.00 92.44 92 ALA A CA 1
ATOM 702 C C . ALA A 1 92 ? -25.596 -11.227 86.328 1.00 92.44 92 ALA A C 1
ATOM 704 O O . ALA A 1 92 ? -26.116 -11.161 87.449 1.00 92.44 92 ALA A O 1
ATOM 705 N N . TYR A 1 93 ? -24.647 -12.121 86.042 1.00 92.00 93 TYR A N 1
ATOM 706 C CA . TYR A 1 93 ? -24.161 -13.058 87.051 1.00 92.00 93 TYR A CA 1
ATOM 707 C C . TYR A 1 93 ? -23.498 -12.333 88.235 1.00 92.00 93 TYR A C 1
ATOM 709 O O . TYR A 1 93 ? -22.584 -11.517 88.065 1.00 92.00 93 TYR A O 1
ATOM 717 N N . ASP A 1 94 ? -23.930 -12.644 89.460 1.00 91.50 94 ASP A N 1
ATOM 718 C CA . ASP A 1 94 ? -23.455 -11.971 90.666 1.00 91.50 94 ASP A CA 1
ATOM 719 C C . ASP A 1 94 ? -22.056 -12.445 91.080 1.00 91.50 94 ASP A C 1
ATOM 721 O O . ASP A 1 94 ? -21.856 -13.349 91.897 1.00 91.50 94 ASP A O 1
ATOM 725 N N . MET A 1 95 ? -21.047 -11.757 90.551 1.00 88.88 95 MET A N 1
ATOM 726 C CA . MET A 1 95 ? -19.641 -12.030 90.848 1.00 88.88 95 MET A CA 1
ATOM 727 C C . MET A 1 95 ? -19.264 -11.796 92.326 1.00 88.88 95 MET A C 1
ATOM 729 O O . MET A 1 95 ? -18.175 -12.208 92.740 1.00 88.88 95 MET A O 1
ATOM 733 N N . ARG A 1 96 ? -20.133 -11.185 93.157 1.00 90.06 96 ARG A N 1
ATOM 734 C CA . ARG A 1 96 ? -19.902 -11.038 94.612 1.00 90.06 96 ARG A CA 1
ATOM 735 C C . ARG A 1 96 ? -19.916 -12.378 95.346 1.00 90.06 96 ARG A C 1
ATOM 737 O O . ARG A 1 96 ? -19.402 -12.446 96.463 1.00 90.06 96 ARG A O 1
ATOM 744 N N . LEU A 1 97 ? -20.410 -13.449 94.715 1.00 83.94 97 LEU A N 1
ATOM 745 C CA . LEU A 1 97 ? -20.270 -14.823 95.202 1.00 83.94 97 LEU A CA 1
ATOM 746 C C . LEU A 1 97 ? -18.818 -15.140 95.600 1.00 83.94 97 LEU A C 1
ATOM 748 O O . LEU A 1 97 ? -18.566 -15.678 96.676 1.00 83.94 97 LEU A O 1
ATOM 752 N N . TYR A 1 98 ? -17.853 -14.744 94.766 1.00 83.88 98 TYR A N 1
ATOM 753 C CA . TYR A 1 98 ? -16.434 -15.037 94.985 1.00 83.88 98 TYR A CA 1
ATOM 754 C C . TYR A 1 98 ? -15.775 -14.146 96.049 1.00 83.88 98 TYR A C 1
ATOM 756 O O . TYR A 1 98 ? -14.687 -14.469 96.524 1.00 83.88 98 TYR A O 1
ATOM 764 N N . SER A 1 99 ? -16.413 -13.035 96.435 1.00 84.50 99 SER A N 1
ATOM 765 C CA . SER A 1 99 ? -15.926 -12.123 97.481 1.00 84.50 99 SER A CA 1
ATOM 766 C C . SER A 1 99 ? -16.638 -12.294 98.828 1.00 84.50 99 SER A C 1
ATOM 768 O O . SER A 1 99 ? -16.221 -11.681 99.810 1.00 84.50 99 SER A O 1
ATOM 770 N N . GLY A 1 100 ? -17.677 -13.137 98.896 1.00 75.88 100 GLY A N 1
ATOM 771 C CA . GLY A 1 100 ? -18.390 -13.496 100.128 1.00 75.88 100 GLY A CA 1
ATOM 772 C C . GLY A 1 100 ? -19.398 -12.458 100.639 1.00 75.88 100 GLY A C 1
ATOM 773 O O . GLY A 1 100 ? -19.992 -12.675 101.689 1.00 75.88 100 GLY A O 1
ATOM 774 N N . ASN A 1 101 ? -19.622 -11.360 99.908 1.00 82.44 101 ASN A N 1
ATOM 775 C CA . ASN A 1 101 ? -20.531 -10.262 100.286 1.00 82.44 101 ASN A CA 1
ATOM 776 C C . ASN A 1 101 ? -21.796 -10.217 99.409 1.00 82.44 101 ASN A C 1
ATOM 778 O O . ASN A 1 101 ? -22.288 -9.144 99.055 1.00 82.44 101 ASN A O 1
ATOM 782 N N . MET A 1 102 ? -22.281 -11.382 98.991 1.00 85.00 102 MET A N 1
ATOM 783 C CA . MET A 1 102 ? -23.435 -11.493 98.106 1.00 85.00 102 MET A CA 1
ATOM 784 C C . MET A 1 102 ? -24.753 -11.382 98.892 1.00 85.00 102 MET A C 1
ATOM 786 O O . MET A 1 102 ? -24.881 -12.049 99.923 1.00 85.00 102 MET A O 1
ATOM 790 N N . PRO A 1 103 ? -25.729 -10.566 98.448 1.00 84.44 103 PRO A N 1
ATOM 791 C CA . PRO A 1 103 ? -27.022 -10.480 99.115 1.00 84.44 103 PRO A CA 1
ATOM 792 C C . PRO A 1 103 ? -27.825 -11.772 98.929 1.00 84.44 103 PRO A C 1
ATOM 794 O O . PRO A 1 103 ? -27.674 -12.485 97.938 1.00 84.44 103 PRO A O 1
ATOM 797 N N . GLN A 1 104 ? -28.715 -12.067 99.879 1.00 80.31 104 GLN A N 1
ATOM 798 C CA . GLN A 1 104 ? -29.532 -13.280 99.815 1.00 80.31 104 GLN A CA 1
ATOM 799 C C . GLN A 1 104 ? -30.496 -13.269 98.617 1.00 80.31 104 GLN A C 1
ATOM 801 O O . GLN A 1 104 ? -30.780 -14.328 98.056 1.00 80.31 104 GLN A O 1
ATOM 806 N N . THR A 1 105 ? -30.925 -12.081 98.175 1.00 84.50 105 THR A N 1
ATOM 807 C CA . THR A 1 105 ? -31.803 -11.914 97.009 1.00 84.50 105 THR A CA 1
ATOM 808 C C . THR A 1 105 ? -31.178 -12.460 95.724 1.00 84.50 105 THR A C 1
ATOM 810 O O . THR A 1 105 ? -31.918 -12.975 94.887 1.00 84.50 105 THR A O 1
ATOM 813 N N . SER A 1 106 ? -29.842 -12.500 95.604 1.00 85.81 106 SER A N 1
ATOM 814 C CA . SER A 1 106 ? -29.138 -13.087 94.452 1.00 85.81 106 SER A CA 1
ATOM 815 C C . SER A 1 106 ? -29.431 -14.580 94.249 1.00 85.81 106 SER A C 1
ATOM 817 O O . SER A 1 106 ? -29.232 -15.097 93.153 1.00 85.81 106 SER A O 1
ATOM 819 N N . TYR A 1 107 ? -29.920 -15.290 95.274 1.00 84.31 107 TYR A N 1
ATOM 820 C CA . TYR A 1 107 ? -30.325 -16.699 95.180 1.00 84.31 107 TYR A CA 1
ATOM 821 C C . TYR A 1 107 ? -31.801 -16.899 94.777 1.00 84.31 107 TYR A C 1
ATOM 823 O O . TYR A 1 107 ? -32.302 -18.032 94.817 1.00 84.31 107 TYR A O 1
ATOM 831 N N . THR A 1 108 ? -32.521 -15.825 94.448 1.00 87.75 108 THR A N 1
ATOM 832 C CA . THR A 1 108 ? -33.988 -15.797 94.317 1.00 87.75 108 THR A CA 1
ATOM 833 C C . THR A 1 108 ? -34.431 -15.238 92.964 1.00 87.75 108 THR A C 1
ATOM 835 O O . THR A 1 108 ? -33.663 -14.541 92.303 1.00 87.75 108 THR A O 1
ATOM 838 N N . ALA A 1 109 ? -35.685 -15.494 92.575 1.00 89.25 109 ALA A N 1
ATOM 839 C CA . ALA A 1 109 ? -36.265 -14.912 91.362 1.00 89.25 109 ALA A CA 1
ATOM 840 C C . ALA A 1 109 ? -36.288 -13.371 91.398 1.00 89.25 109 ALA A C 1
ATOM 842 O O . ALA A 1 109 ? -36.124 -12.736 90.361 1.00 89.25 109 ALA A O 1
ATOM 843 N N . GLN A 1 110 ? -36.421 -12.769 92.589 1.00 90.06 110 GLN A N 1
ATOM 844 C CA . GLN A 1 110 ? -36.340 -11.316 92.774 1.00 90.06 110 GLN A CA 1
ATOM 845 C C . GLN A 1 110 ? -34.988 -10.768 92.312 1.00 90.06 110 GLN A C 1
ATOM 847 O O . GLN A 1 110 ? -34.943 -9.771 91.596 1.00 90.06 110 GLN A O 1
ATOM 852 N N . GLY A 1 111 ? -33.894 -11.439 92.689 1.00 91.19 111 GLY A N 1
ATOM 853 C CA . GLY A 1 111 ? -32.547 -11.023 92.307 1.00 91.19 111 GLY A CA 1
ATOM 854 C C . GLY A 1 111 ? -32.388 -10.934 90.791 1.00 91.19 111 GLY A C 1
ATOM 855 O O . GLY A 1 111 ? -31.829 -9.972 90.277 1.00 91.19 111 GLY A O 1
ATOM 856 N N . ALA A 1 112 ? -32.940 -11.904 90.060 1.00 94.56 112 ALA A N 1
ATOM 857 C CA . ALA A 1 112 ? -32.811 -11.943 88.609 1.00 94.56 112 ALA A CA 1
ATOM 858 C C . ALA A 1 112 ? -33.806 -11.022 87.877 1.00 94.56 112 ALA A C 1
ATOM 860 O O . ALA A 1 112 ? -33.418 -10.351 86.925 1.00 94.56 112 ALA A O 1
ATOM 861 N N . LEU A 1 113 ? -35.071 -10.963 88.312 1.00 94.19 113 LEU A N 1
ATOM 862 C CA . LEU A 1 113 ? -36.119 -10.203 87.615 1.00 94.19 113 LEU A CA 1
ATOM 863 C C . LEU A 1 113 ? -36.175 -8.722 88.002 1.00 94.19 113 LEU A C 1
ATOM 865 O O . LEU A 1 113 ? -36.491 -7.899 87.151 1.00 94.19 113 LEU A O 1
ATOM 869 N N . MET A 1 114 ? -35.892 -8.389 89.264 1.00 93.31 114 MET A N 1
ATOM 870 C CA . MET A 1 114 ? -36.024 -7.025 89.793 1.00 93.31 114 MET A CA 1
ATOM 871 C C . MET A 1 114 ? -34.666 -6.372 90.052 1.00 93.31 114 MET A C 1
ATOM 873 O O . MET A 1 114 ? -34.442 -5.237 89.640 1.00 93.31 114 MET A O 1
ATOM 877 N N . ASP A 1 115 ? -33.746 -7.081 90.720 1.00 93.44 115 ASP A N 1
ATOM 878 C CA . ASP A 1 115 ? -32.411 -6.534 91.016 1.00 93.44 115 ASP A CA 1
ATOM 879 C C . ASP A 1 115 ? -31.457 -6.653 89.807 1.00 93.44 115 ASP A C 1
ATOM 881 O O . ASP A 1 115 ? -30.355 -6.098 89.830 1.00 93.44 115 ASP A O 1
ATOM 885 N N . HIS A 1 116 ? -31.867 -7.378 88.755 1.00 94.06 116 HIS A N 1
ATOM 886 C CA . HIS A 1 116 ? -31.095 -7.652 87.536 1.00 94.06 116 HIS A CA 1
ATOM 887 C C . HIS A 1 116 ? -29.702 -8.250 87.804 1.00 94.06 116 HIS A C 1
ATOM 889 O O . HIS A 1 116 ? -28.764 -8.071 87.025 1.00 94.06 116 HIS A O 1
ATOM 895 N N . THR A 1 117 ? -29.522 -8.921 88.944 1.00 92.62 117 THR A N 1
ATOM 896 C CA . THR A 1 117 ? -28.253 -9.512 89.379 1.00 92.62 117 THR A CA 1
ATOM 897 C C . THR A 1 117 ? -28.512 -10.739 90.252 1.00 92.62 117 THR A C 1
ATOM 899 O O . THR A 1 117 ? -29.059 -10.627 91.350 1.00 92.62 117 THR A O 1
ATOM 902 N N . ALA A 1 118 ? -28.076 -11.916 89.803 1.00 93.00 118 ALA A N 1
ATOM 903 C CA . ALA A 1 118 ? -28.329 -13.179 90.498 1.00 93.00 118 ALA A CA 1
ATOM 904 C C . ALA A 1 118 ? -27.211 -14.212 90.297 1.00 93.00 118 ALA A C 1
ATOM 906 O O . ALA A 1 118 ? -26.365 -14.078 89.420 1.00 93.00 118 ALA A O 1
ATOM 907 N N . VAL A 1 119 ? -27.206 -15.269 91.111 1.00 92.19 119 VAL A N 1
ATOM 908 C CA . VAL A 1 119 ? -26.451 -16.505 90.831 1.00 92.19 119 VAL A CA 1
ATOM 909 C C . VAL A 1 119 ? -27.369 -17.568 90.236 1.00 92.19 119 VAL A C 1
ATOM 911 O O . VAL A 1 119 ? -28.572 -17.350 90.107 1.00 92.19 119 VAL A O 1
ATOM 914 N N . CYS A 1 120 ? -26.816 -18.738 89.913 1.00 93.44 120 CYS A N 1
ATOM 915 C CA . CYS A 1 120 ? -27.509 -19.822 89.216 1.00 93.44 120 CYS A CA 1
ATOM 916 C C . CYS A 1 120 ? -28.901 -20.161 89.768 1.00 93.44 120 CYS A C 1
ATOM 918 O O . CYS A 1 120 ? -29.854 -20.284 89.006 1.00 93.44 120 CYS A O 1
ATOM 920 N N . SER A 1 121 ? -29.076 -20.209 91.093 1.00 89.38 121 SER A N 1
ATOM 921 C CA . SER A 1 121 ? -30.393 -20.479 91.680 1.00 89.38 121 SER A CA 1
ATOM 922 C C . SER A 1 121 ? -31.404 -19.347 91.472 1.00 89.38 121 SER A C 1
ATOM 924 O O . SER A 1 121 ? -32.598 -19.614 91.390 1.00 89.38 121 SER A O 1
ATOM 926 N N . GLY A 1 122 ? -30.957 -18.090 91.409 1.00 92.50 122 GLY A N 1
ATOM 927 C CA . GLY A 1 122 ? -31.827 -16.950 91.130 1.00 92.50 122 GLY A CA 1
ATOM 928 C C . GLY A 1 122 ? -32.277 -16.913 89.671 1.00 92.50 122 GLY A C 1
ATOM 929 O O . GLY A 1 122 ? -33.467 -16.742 89.418 1.00 92.50 122 GLY A O 1
ATOM 930 N N . TYR A 1 123 ? -31.361 -17.184 88.733 1.00 96.25 123 TYR A N 1
ATOM 931 C CA . TYR A 1 123 ? -31.686 -17.374 87.312 1.00 96.25 123 TYR A CA 1
ATOM 932 C C . TYR A 1 123 ? -32.685 -18.517 87.117 1.00 96.25 123 TYR A C 1
ATOM 934 O O . TYR A 1 123 ? -33.737 -18.311 86.519 1.00 96.25 123 TYR A O 1
ATOM 942 N N . ALA A 1 124 ? -32.407 -19.693 87.687 1.00 94.88 124 ALA A N 1
ATOM 943 C CA . ALA A 1 124 ? -33.254 -20.866 87.502 1.00 94.88 124 ALA A CA 1
ATOM 944 C C . ALA A 1 124 ? -34.667 -20.683 88.085 1.00 94.88 124 ALA A C 1
ATOM 946 O O . ALA A 1 124 ? -35.653 -21.078 87.464 1.00 94.88 124 ALA A O 1
ATOM 947 N N . LYS A 1 125 ? -34.793 -20.034 89.252 1.00 93.44 125 LYS A N 1
ATOM 948 C CA . LYS A 1 125 ? -36.101 -19.700 89.847 1.00 93.44 125 LYS A CA 1
ATOM 949 C C . LYS A 1 125 ? -36.856 -18.638 89.049 1.00 93.44 125 LYS A C 1
ATOM 951 O O . LYS A 1 125 ? -38.075 -18.710 88.938 1.00 93.44 125 LYS A O 1
ATOM 956 N N . ALA A 1 126 ? -36.155 -17.636 88.517 1.00 96.25 126 ALA A N 1
ATOM 957 C CA . ALA A 1 126 ? -36.778 -16.630 87.664 1.00 96.25 126 ALA A CA 1
ATOM 958 C C . ALA A 1 126 ? -37.276 -17.237 86.354 1.00 96.25 126 ALA A C 1
ATOM 960 O O . ALA A 1 126 ? -38.405 -16.968 85.957 1.00 96.25 126 ALA A O 1
ATOM 961 N N . TYR A 1 127 ? -36.468 -18.085 85.716 1.00 97.81 127 TYR A N 1
ATOM 962 C CA . TYR A 1 127 ? -36.864 -18.773 84.496 1.00 97.81 127 TYR A CA 1
ATOM 963 C C . TYR A 1 127 ? -38.052 -19.711 84.741 1.00 97.81 127 TYR A C 1
ATOM 965 O O . TYR A 1 127 ? -39.020 -19.667 83.991 1.00 97.81 127 TYR A O 1
ATOM 973 N N . GLU A 1 128 ? -38.046 -20.483 85.832 1.00 95.75 128 GLU A N 1
ATOM 974 C CA . GLU A 1 128 ? -39.191 -21.313 86.237 1.00 95.75 128 GLU A CA 1
ATOM 975 C C . GLU A 1 128 ? -40.477 -20.488 86.401 1.00 95.75 128 GLU A C 1
ATOM 977 O O . GLU A 1 128 ? -41.498 -20.839 85.813 1.00 95.75 128 GLU A O 1
ATOM 982 N N . LEU A 1 129 ? -40.419 -19.352 87.108 1.00 93.94 129 LEU A N 1
ATOM 983 C CA . LEU A 1 129 ? -41.572 -18.464 87.295 1.00 93.94 129 LEU A CA 1
ATOM 984 C C . LEU A 1 129 ? -42.074 -17.857 85.972 1.00 93.94 129 LEU A C 1
ATOM 986 O O . LEU A 1 129 ? -43.283 -17.761 85.753 1.00 93.94 129 LEU A O 1
ATOM 990 N N . LEU A 1 130 ? -41.166 -17.447 85.079 1.00 97.81 130 LEU A N 1
ATOM 991 C CA . LEU A 1 130 ? -41.525 -16.936 83.752 1.00 97.81 130 LEU A CA 1
ATOM 992 C C . LEU A 1 130 ? -42.224 -18.011 82.909 1.00 97.81 130 LEU A C 1
ATOM 994 O O . LEU A 1 130 ? -43.231 -17.725 82.260 1.00 97.81 130 LEU A O 1
ATOM 998 N N . MET A 1 131 ? -41.726 -19.248 82.951 1.00 97.06 131 MET A N 1
ATOM 999 C CA . MET A 1 131 ? -42.319 -20.377 82.232 1.00 97.06 131 MET A CA 1
ATOM 1000 C C . MET A 1 131 ? -43.673 -20.790 82.825 1.00 97.06 131 MET A C 1
ATOM 1002 O O . MET A 1 131 ? -44.609 -21.030 82.062 1.00 97.06 131 MET A O 1
ATOM 1006 N N . GLU A 1 132 ? -43.822 -20.772 84.158 1.00 94.38 132 GLU A N 1
ATOM 1007 C CA . GLU A 1 132 ? -45.106 -20.978 84.851 1.00 94.38 132 GLU A CA 1
ATOM 1008 C C . GLU A 1 132 ? -46.163 -19.987 84.343 1.00 94.38 132 GLU A C 1
ATOM 1010 O O . GLU A 1 132 ? -47.263 -20.388 83.962 1.00 94.38 132 GLU A O 1
ATOM 1015 N N . ILE A 1 133 ? -45.820 -18.697 84.278 1.00 94.94 133 ILE A N 1
ATOM 1016 C CA . ILE A 1 133 ? -46.727 -17.643 83.800 1.00 94.94 133 ILE A CA 1
ATOM 1017 C C . ILE A 1 133 ? -47.042 -17.796 82.309 1.00 94.94 133 ILE A C 1
ATOM 1019 O O . ILE A 1 133 ? -48.174 -17.543 81.897 1.00 94.94 133 ILE A O 1
ATOM 1023 N N . ALA A 1 134 ? -46.075 -18.238 81.504 1.00 94.81 134 ALA A N 1
ATOM 1024 C CA . ALA A 1 134 ? -46.281 -18.543 80.089 1.00 94.81 134 ALA A CA 1
ATOM 1025 C C . ALA A 1 134 ? -47.058 -19.856 79.851 1.00 94.81 134 ALA A C 1
ATOM 1027 O O . ALA A 1 134 ? -47.367 -20.187 78.706 1.00 94.81 134 ALA A O 1
ATOM 1028 N N . GLY A 1 135 ? -47.389 -20.602 80.913 1.00 94.38 135 GLY A N 1
ATOM 1029 C CA . GLY A 1 135 ? -48.137 -21.856 80.840 1.00 94.38 135 GLY A CA 1
ATOM 1030 C C . GLY A 1 135 ? -47.320 -23.044 80.328 1.00 94.38 135 GLY A C 1
ATOM 1031 O O . GLY A 1 135 ? -47.907 -24.036 79.896 1.00 94.38 135 GLY A O 1
ATOM 1032 N N . ILE A 1 136 ? -45.988 -22.957 80.362 1.00 96.00 136 ILE A N 1
ATOM 1033 C CA . ILE A 1 136 ? -45.085 -24.023 79.926 1.00 96.00 136 ILE A CA 1
ATOM 1034 C C . ILE A 1 136 ? -44.508 -24.719 81.165 1.00 96.00 136 ILE A C 1
ATOM 1036 O O . ILE A 1 136 ? -43.864 -24.061 81.984 1.00 96.00 136 ILE A O 1
ATOM 1040 N N . PRO A 1 137 ? -44.705 -26.041 81.326 1.00 96.69 137 PRO A N 1
ATOM 1041 C CA . PRO A 1 137 ? -44.123 -26.780 82.437 1.00 96.69 137 PRO A CA 1
ATOM 1042 C C . PRO A 1 137 ? -42.599 -26.620 82.499 1.00 96.69 137 PRO A C 1
ATOM 1044 O O . PRO A 1 137 ? -41.885 -26.889 81.532 1.00 96.69 137 PRO A O 1
ATOM 1047 N N . CYS A 1 138 ? -42.115 -26.206 83.665 1.00 95.75 138 CYS A N 1
ATOM 1048 C CA . CYS A 1 138 ? -40.707 -26.006 83.967 1.00 95.75 138 CYS A CA 1
ATOM 1049 C C . CYS A 1 138 ? -40.441 -26.499 85.390 1.00 95.75 138 CYS A C 1
ATOM 1051 O O . CYS A 1 138 ? -41.325 -26.429 86.243 1.00 95.75 138 CYS A O 1
ATOM 1053 N N . GLU A 1 139 ? -39.255 -27.041 85.619 1.00 93.50 139 GLU A N 1
ATOM 1054 C CA . GLU A 1 139 ? -38.827 -27.584 86.899 1.00 93.50 139 GLU A CA 1
ATOM 1055 C C . GLU A 1 139 ? -37.446 -27.032 87.246 1.00 93.50 139 GLU A C 1
ATOM 1057 O O . GLU A 1 139 ? -36.506 -27.116 86.450 1.00 93.50 139 GLU A O 1
ATOM 1062 N N . TYR A 1 140 ? -37.314 -26.476 88.444 1.00 92.06 140 TYR A N 1
ATOM 1063 C CA . TYR A 1 140 ? -36.032 -26.143 89.041 1.00 92.06 140 TYR A CA 1
ATOM 1064 C C . TYR A 1 140 ? -35.222 -27.407 89.341 1.00 92.06 140 TYR A C 1
ATOM 1066 O O . TYR A 1 140 ? -35.641 -28.283 90.097 1.00 92.06 140 TYR A O 1
ATOM 1074 N N . VAL A 1 141 ? -33.999 -27.457 88.821 1.00 91.62 141 VAL A N 1
ATOM 1075 C CA . VAL A 1 141 ? -33.070 -28.566 89.019 1.00 91.62 141 VAL A CA 1
ATOM 1076 C C . VAL A 1 141 ? -31.862 -28.088 89.806 1.00 91.62 141 VAL A C 1
ATOM 1078 O O . VAL A 1 141 ? -31.293 -27.034 89.530 1.00 91.62 141 VAL A O 1
ATOM 1081 N N . SER A 1 142 ? -31.430 -28.897 90.774 1.00 88.62 142 SER A N 1
ATOM 1082 C CA . SER A 1 142 ? -30.170 -28.684 91.492 1.00 88.62 142 SER A CA 1
ATOM 1083 C C . SER A 1 142 ? -29.241 -29.879 91.331 1.00 88.62 142 SER A C 1
ATOM 1085 O O . SER A 1 142 ? -29.682 -31.031 91.337 1.00 88.62 142 SER A O 1
ATOM 1087 N N . GLY A 1 143 ? -27.947 -29.605 91.183 1.00 89.88 143 GLY A N 1
ATOM 1088 C CA . GLY A 1 143 ? -26.926 -30.621 90.959 1.00 89.88 143 GLY A CA 1
ATOM 1089 C C . GLY A 1 143 ? -25.512 -30.064 91.069 1.00 89.88 143 GLY A C 1
ATOM 1090 O O . GLY A 1 143 ? -25.251 -29.109 91.804 1.00 89.88 143 GLY A O 1
ATOM 1091 N N . TYR A 1 144 ? -24.580 -30.680 90.345 1.00 88.88 144 TYR A N 1
ATOM 1092 C CA . TYR A 1 144 ? -23.169 -30.310 90.349 1.00 88.88 144 TYR A CA 1
ATOM 1093 C C . TYR A 1 144 ? -22.679 -29.949 88.944 1.00 88.88 144 TYR A C 1
ATOM 1095 O O . TYR A 1 144 ? -22.732 -30.787 88.045 1.00 88.88 144 TYR A O 1
ATOM 1103 N N . ALA A 1 145 ? -22.145 -28.739 88.777 1.00 87.19 145 ALA A N 1
ATOM 1104 C CA . ALA A 1 145 ? -21.476 -28.279 87.561 1.00 87.19 145 ALA A CA 1
ATOM 1105 C C . ALA A 1 145 ? -20.320 -27.340 87.941 1.00 87.19 145 ALA A C 1
ATOM 1107 O O . ALA A 1 145 ? -20.522 -26.170 88.250 1.00 87.19 145 ALA A O 1
ATOM 1108 N N . THR A 1 146 ? -19.095 -27.872 88.033 1.00 83.62 146 THR A N 1
ATOM 1109 C CA . THR A 1 146 ? -17.896 -27.190 88.598 1.00 83.62 146 THR A CA 1
ATOM 1110 C C . THR A 1 146 ? -18.031 -26.687 90.053 1.00 83.62 146 THR A C 1
ATOM 1112 O O . THR A 1 146 ? -17.122 -26.060 90.595 1.00 83.62 146 THR A O 1
ATOM 1115 N N . GLY A 1 147 ? -19.142 -27.023 90.711 1.00 84.75 147 GLY A N 1
ATOM 1116 C CA . GLY A 1 147 ? -19.593 -26.565 92.022 1.00 84.75 147 GLY A CA 1
ATOM 1117 C C . GLY A 1 147 ? -21.074 -26.922 92.201 1.00 84.75 147 GLY A C 1
ATOM 1118 O O . GLY A 1 147 ? -21.668 -27.519 91.305 1.00 84.75 147 GLY A O 1
ATOM 1119 N N . GLY A 1 148 ? -21.680 -26.583 93.344 1.00 85.75 148 GLY A N 1
ATOM 1120 C CA . GLY A 1 148 ? -23.141 -26.671 93.470 1.00 85.75 148 GLY A CA 1
ATOM 1121 C C . GLY A 1 148 ? -23.800 -25.720 92.470 1.00 85.75 148 GLY A C 1
ATOM 1122 O O . GLY A 1 148 ? -23.439 -24.545 92.441 1.00 85.75 148 GLY A O 1
ATOM 1123 N N . HIS A 1 149 ? -24.711 -26.228 91.640 1.00 92.25 149 HIS A N 1
ATOM 1124 C CA . HIS A 1 149 ? -25.300 -25.481 90.526 1.00 92.25 149 HIS A CA 1
ATOM 1125 C C . HIS A 1 149 ? -26.803 -25.736 90.400 1.00 92.25 149 HIS A C 1
ATOM 1127 O O . HIS A 1 149 ? -27.307 -26.756 90.880 1.00 92.25 149 HIS A O 1
ATOM 1133 N N . ALA A 1 150 ? -27.503 -24.801 89.764 1.00 91.00 150 ALA A N 1
ATOM 1134 C CA . ALA A 1 150 ? -28.935 -24.869 89.528 1.00 91.00 150 ALA A CA 1
ATOM 1135 C C . ALA A 1 150 ? -29.291 -24.349 88.134 1.00 91.00 150 ALA A C 1
ATOM 1137 O O . ALA A 1 150 ? -28.713 -23.366 87.680 1.00 91.00 150 ALA A O 1
ATOM 1138 N N . TRP A 1 151 ? -30.234 -25.020 87.482 1.00 96.25 151 TRP A N 1
ATOM 1139 C CA . TRP A 1 151 ? -30.732 -24.727 86.133 1.00 96.25 151 TRP A CA 1
ATOM 1140 C C . TRP A 1 151 ? -32.166 -25.271 86.017 1.00 96.25 151 TRP A C 1
ATOM 1142 O O . TRP A 1 151 ? -32.765 -25.626 87.036 1.00 96.25 151 TRP A O 1
ATOM 1152 N N . ASN A 1 152 ? -32.727 -25.373 84.809 1.00 97.31 152 ASN A N 1
ATOM 1153 C CA . ASN A 1 152 ? -34.096 -25.844 84.611 1.00 97.31 152 ASN A CA 1
ATOM 1154 C C . ASN A 1 152 ? -34.220 -27.077 83.711 1.00 97.31 152 ASN A C 1
ATOM 1156 O O . ASN A 1 152 ? -33.428 -27.306 82.796 1.00 97.31 152 ASN A O 1
ATOM 1160 N N . LEU A 1 153 ? -35.274 -27.847 83.953 1.00 96.81 153 LEU A N 1
ATOM 1161 C CA . LEU A 1 153 ? -35.856 -28.784 83.002 1.00 96.81 153 LEU A CA 1
ATOM 1162 C C . LEU A 1 153 ? -37.152 -28.169 82.462 1.00 96.81 153 LEU A C 1
ATOM 1164 O O . LEU A 1 153 ? -37.958 -27.676 83.241 1.00 96.81 153 LEU A O 1
ATOM 1168 N N . VAL A 1 154 ? -37.355 -28.175 81.148 1.00 97.25 154 VAL A N 1
ATOM 1169 C CA . VAL A 1 154 ? -38.485 -27.502 80.490 1.00 97.25 154 VAL A CA 1
ATOM 1170 C C . VAL A 1 154 ? -39.156 -28.403 79.457 1.00 97.25 154 VAL A C 1
ATOM 1172 O O . VAL A 1 154 ? -38.478 -29.123 78.720 1.00 97.25 154 VAL A O 1
ATOM 1175 N N . GLU A 1 155 ? -40.488 -28.361 79.396 1.00 97.00 155 GLU A N 1
ATOM 1176 C CA . GLU A 1 155 ? -41.283 -29.109 78.419 1.00 97.00 155 GLU A CA 1
ATOM 1177 C C . GLU A 1 155 ? -41.491 -28.307 77.132 1.00 97.00 155 GLU A C 1
ATOM 1179 O O . GLU A 1 155 ? -42.162 -27.278 77.129 1.00 97.00 155 GLU A O 1
ATOM 1184 N N . ILE A 1 156 ? -40.962 -28.804 76.016 1.00 96.94 156 ILE A N 1
ATOM 1185 C CA . ILE A 1 156 ? -41.143 -28.218 74.685 1.00 96.94 156 ILE A CA 1
ATOM 1186 C C . ILE A 1 156 ? -41.788 -29.262 73.783 1.00 96.94 156 ILE A C 1
ATOM 1188 O O . ILE A 1 156 ? -41.228 -30.340 73.578 1.00 96.94 156 ILE A O 1
ATOM 1192 N N . ASP A 1 157 ? -42.957 -28.938 73.228 1.00 92.56 157 ASP A N 1
ATOM 1193 C CA . ASP A 1 157 ? -43.741 -29.830 72.363 1.00 92.56 157 ASP A CA 1
ATOM 1194 C C . ASP A 1 157 ? -43.989 -31.235 72.971 1.00 92.56 157 ASP A C 1
ATOM 1196 O O . ASP A 1 157 ? -44.010 -32.234 72.252 1.00 92.56 157 ASP A O 1
ATOM 1200 N N . GLY A 1 158 ? -44.168 -31.325 74.296 1.00 93.25 158 GLY A N 1
ATOM 1201 C CA . GLY A 1 158 ? -44.427 -32.580 75.020 1.00 93.25 158 GLY A CA 1
ATOM 1202 C C . GLY A 1 158 ? -43.181 -33.367 75.448 1.00 93.25 158 GLY A C 1
ATOM 1203 O O . GLY A 1 158 ? -43.309 -34.428 76.056 1.00 93.25 158 GLY A O 1
ATOM 1204 N N . GLU A 1 159 ? -41.982 -32.864 75.152 1.00 96.75 159 GLU A N 1
ATOM 1205 C CA . GLU A 1 159 ? -40.704 -33.498 75.488 1.00 96.75 159 GLU A CA 1
ATOM 1206 C C . GLU A 1 159 ? -39.894 -32.624 76.455 1.00 96.75 159 GLU A C 1
ATOM 1208 O O . GLU A 1 159 ? -39.919 -31.398 76.365 1.00 96.75 159 GLU A O 1
ATOM 1213 N N . TRP A 1 160 ? -39.147 -33.245 77.366 1.00 97.44 160 TRP A N 1
ATOM 1214 C CA . TRP A 1 160 ? -38.393 -32.563 78.422 1.00 97.44 160 TRP A CA 1
ATOM 1215 C C . TRP A 1 160 ? -36.929 -32.352 78.038 1.00 97.44 160 TRP A C 1
ATOM 1217 O O . TRP A 1 160 ? -36.260 -33.305 77.629 1.00 97.44 160 TRP A O 1
ATOM 1227 N N . TYR A 1 161 ? -36.419 -31.134 78.233 1.00 97.44 161 TYR A N 1
ATOM 1228 C CA . TYR A 1 161 ? -35.041 -30.736 77.924 1.00 97.44 161 TYR A CA 1
ATOM 1229 C C . TYR A 1 161 ? -34.416 -29.937 79.063 1.00 97.44 161 TYR A C 1
ATOM 1231 O O . TYR A 1 161 ? -35.113 -29.225 79.781 1.00 97.44 161 TYR A O 1
ATOM 1239 N N . HIS A 1 162 ? -33.096 -30.009 79.199 1.00 97.25 162 HIS A N 1
ATOM 1240 C CA . HIS A 1 162 ? -32.347 -29.110 80.068 1.00 97.25 162 HIS A CA 1
ATOM 1241 C C . HIS A 1 162 ? -32.203 -27.730 79.432 1.00 97.25 162 HIS A C 1
ATOM 1243 O O . HIS A 1 162 ? -32.014 -27.614 78.222 1.00 97.25 162 HIS A O 1
ATOM 1249 N N . LEU A 1 163 ? -32.242 -26.692 80.258 1.00 96.69 163 LEU A N 1
ATOM 1250 C CA . LEU A 1 163 ? -31.996 -25.318 79.854 1.00 96.69 163 LEU A CA 1
ATOM 1251 C C . LEU A 1 163 ? -31.270 -24.585 80.983 1.00 96.69 163 LEU A C 1
ATOM 1253 O O . LEU A 1 163 ? -31.764 -24.534 82.111 1.00 96.69 163 LEU A O 1
ATOM 1257 N N . ASP A 1 164 ? -30.091 -24.042 80.682 1.00 95.94 164 ASP A N 1
ATOM 1258 C CA . ASP A 1 164 ? -29.268 -23.308 81.646 1.00 95.94 164 ASP A CA 1
ATOM 1259 C C . ASP A 1 164 ? -29.007 -21.869 81.187 1.00 95.94 164 ASP A C 1
ATOM 1261 O O . ASP A 1 164 ? -28.000 -21.560 80.551 1.00 95.94 164 ASP A O 1
ATOM 1265 N N . THR A 1 165 ? -29.899 -20.964 81.596 1.00 93.94 165 THR A N 1
ATOM 1266 C CA . THR A 1 165 ? -29.770 -19.521 81.343 1.00 93.94 165 THR A CA 1
ATOM 1267 C C . THR A 1 165 ? -28.502 -18.914 81.946 1.00 93.94 165 THR A C 1
ATOM 1269 O O . THR A 1 165 ? -28.051 -17.869 81.499 1.00 93.94 165 THR A O 1
ATOM 1272 N N . THR A 1 166 ? -27.931 -19.514 82.994 1.00 91.38 166 THR A N 1
ATOM 1273 C CA . THR A 1 166 ? -26.740 -18.971 83.655 1.00 91.38 166 THR A CA 1
ATOM 1274 C C . THR A 1 166 ? -25.476 -19.289 82.877 1.00 91.38 166 THR A C 1
ATOM 1276 O O . THR A 1 166 ? -24.602 -18.436 82.759 1.00 91.38 166 THR A O 1
ATOM 1279 N N . TRP A 1 167 ? -25.343 -20.510 82.360 1.00 92.25 167 TRP A N 1
ATOM 1280 C CA . TRP A 1 167 ? -24.183 -20.865 81.543 1.00 92.25 167 TRP A CA 1
ATOM 1281 C C . TRP A 1 167 ? -24.288 -20.340 80.109 1.00 92.25 167 TRP A C 1
ATOM 1283 O O . TRP A 1 167 ? -23.246 -20.178 79.468 1.00 92.25 167 TRP A O 1
ATOM 1293 N N . ASP A 1 168 ? -25.494 -19.993 79.652 1.00 91.69 168 ASP A N 1
ATOM 1294 C CA . ASP A 1 168 ? -25.736 -19.252 78.409 1.00 91.69 168 ASP A CA 1
ATOM 1295 C C . ASP A 1 168 ? -25.529 -17.723 78.548 1.00 91.69 168 ASP A C 1
ATOM 1297 O O . ASP A 1 168 ? -25.283 -17.036 77.550 1.00 91.69 168 ASP A O 1
ATOM 1301 N N . ASP A 1 169 ? -25.474 -17.189 79.775 1.00 87.94 169 ASP A N 1
ATOM 1302 C CA . ASP A 1 169 ? -25.044 -15.812 80.057 1.00 87.94 169 ASP A CA 1
ATOM 1303 C C . ASP A 1 169 ? -23.504 -15.678 79.941 1.00 87.94 169 ASP A C 1
ATOM 1305 O O . ASP A 1 169 ? -22.745 -16.425 80.573 1.00 87.94 169 ASP A O 1
ATOM 1309 N N . PRO A 1 170 ? -22.966 -14.810 79.065 1.00 80.56 170 PRO A N 1
ATOM 1310 C CA . PRO A 1 170 ? -21.524 -14.593 78.936 1.00 80.56 170 PRO A CA 1
ATOM 1311 C C . PRO A 1 170 ? -20.900 -13.963 80.196 1.00 80.56 170 PRO A C 1
ATOM 1313 O O . PRO A 1 170 ? -21.301 -12.896 80.633 1.00 80.56 170 PRO A O 1
ATOM 1316 N N . ILE A 1 171 ? -19.811 -14.535 80.728 1.00 78.00 171 ILE A N 1
ATOM 1317 C CA . ILE A 1 171 ? -19.029 -13.915 81.820 1.00 78.00 171 ILE A CA 1
ATOM 1318 C C . ILE A 1 171 ? -17.659 -13.436 81.290 1.00 78.00 171 ILE A C 1
ATOM 1320 O O . ILE A 1 171 ? -16.913 -14.246 80.731 1.00 78.00 171 ILE A O 1
ATOM 1324 N N . PRO A 1 172 ? -17.259 -12.156 81.482 1.00 73.56 172 PRO A N 1
ATOM 1325 C CA . PRO A 1 172 ? -18.044 -11.060 82.064 1.00 73.56 172 PRO A CA 1
ATOM 1326 C C . PRO A 1 172 ? -19.236 -10.689 81.174 1.00 73.56 172 PRO A C 1
ATOM 1328 O O . PRO A 1 172 ? -19.117 -10.810 79.953 1.00 73.56 172 PRO A O 1
ATOM 1331 N N . ASN A 1 173 ? -20.325 -10.207 81.789 1.00 75.00 173 ASN A N 1
ATOM 1332 C CA . ASN A 1 173 ? -21.547 -9.819 81.078 1.00 75.00 173 ASN A CA 1
ATOM 1333 C C . ASN A 1 173 ? -21.224 -8.889 79.898 1.00 75.00 173 ASN A C 1
ATOM 1335 O O . ASN A 1 173 ? -20.448 -7.934 80.033 1.00 75.00 173 ASN A O 1
ATOM 1339 N N . ARG A 1 174 ? -21.806 -9.190 78.737 1.00 72.81 174 ARG A N 1
ATOM 1340 C CA . ARG A 1 174 ? -21.679 -8.407 77.509 1.00 72.81 174 ARG A CA 1
ATOM 1341 C C . ARG A 1 174 ? -23.070 -7.979 77.074 1.00 72.81 174 ARG A C 1
ATOM 1343 O O . ARG A 1 174 ? -23.866 -8.800 76.636 1.00 72.81 174 ARG A O 1
ATOM 1350 N N . GLU A 1 175 ? -23.326 -6.680 77.162 1.00 74.69 175 GLU A N 1
ATOM 1351 C CA . GLU A 1 175 ? -24.588 -6.081 76.732 1.00 74.69 175 GLU A CA 1
ATOM 1352 C C . GLU A 1 175 ? -24.941 -6.510 75.293 1.00 74.69 175 GLU A C 1
ATOM 1354 O O . GLU A 1 175 ? -24.111 -6.409 74.386 1.00 74.69 175 GLU A O 1
ATOM 1359 N N . GLY A 1 176 ? -26.161 -7.020 75.091 1.00 78.81 176 GLY A N 1
ATOM 1360 C CA . GLY A 1 176 ? -26.651 -7.471 73.782 1.00 78.81 176 GLY A CA 1
ATOM 1361 C C . GLY A 1 176 ? -26.174 -8.859 73.326 1.00 78.81 176 GLY A C 1
ATOM 1362 O O . GLY A 1 176 ? -26.448 -9.243 72.184 1.00 78.81 176 GLY A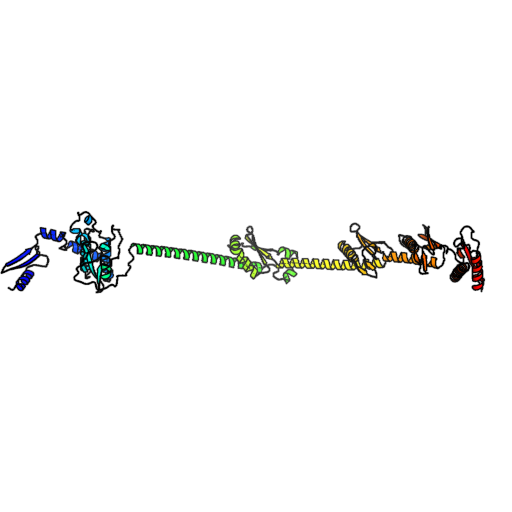 O 1
ATOM 1363 N N . TYR A 1 177 ? -25.466 -9.617 74.173 1.00 82.19 177 TYR A N 1
ATOM 1364 C CA . TYR A 1 177 ? -24.917 -10.928 73.818 1.00 82.19 177 TYR A CA 1
ATOM 1365 C C . TYR A 1 177 ? -25.618 -12.081 74.546 1.00 82.19 177 TYR A C 1
ATOM 1367 O O . TYR A 1 177 ? -25.708 -12.085 75.768 1.00 82.19 177 TYR A O 1
ATOM 1375 N N . VAL A 1 178 ? -26.072 -13.075 73.780 1.00 87.19 178 VAL A N 1
ATOM 1376 C CA . VAL A 1 178 ? -26.740 -14.290 74.274 1.00 87.19 178 VAL A CA 1
ATOM 1377 C C . VAL A 1 178 ? -26.081 -15.503 73.629 1.00 87.19 178 VAL A C 1
ATOM 1379 O O . VAL A 1 178 ? -25.881 -15.505 72.409 1.00 87.19 178 VAL A O 1
ATOM 1382 N N . ARG A 1 179 ? -25.757 -16.523 74.429 1.00 89.00 179 ARG A N 1
ATOM 1383 C CA . ARG A 1 179 ? -25.317 -17.840 73.943 1.00 89.00 179 ARG A CA 1
ATOM 1384 C C . ARG A 1 179 ? -26.460 -18.849 74.028 1.00 89.00 179 ARG A C 1
ATOM 1386 O O . ARG A 1 179 ? -27.480 -18.577 74.645 1.00 89.00 179 ARG A O 1
ATOM 1393 N N . TYR A 1 180 ? -26.287 -19.993 73.377 1.00 91.44 180 TYR A N 1
ATOM 1394 C CA . TYR A 1 180 ? -27.278 -21.076 73.336 1.00 91.44 180 TYR A CA 1
ATOM 1395 C C . TYR A 1 180 ? -26.612 -22.450 73.524 1.00 91.44 180 TYR A C 1
ATOM 1397 O O . TYR A 1 180 ? -27.113 -23.472 73.046 1.00 91.44 180 TYR A O 1
ATOM 1405 N N . ASP A 1 181 ? -25.452 -22.471 74.183 1.00 90.69 181 ASP A N 1
ATOM 1406 C CA . ASP A 1 181 ? -24.627 -23.661 74.401 1.00 90.69 181 ASP A CA 1
ATOM 1407 C C . ASP A 1 181 ? -25.380 -24.709 75.243 1.00 90.69 181 ASP A C 1
ATOM 1409 O O . ASP A 1 181 ? -25.172 -25.915 75.065 1.00 90.69 181 ASP A O 1
ATOM 1413 N N . TYR A 1 182 ? -26.277 -24.253 76.126 1.00 93.56 182 TYR A N 1
ATOM 1414 C CA . TYR A 1 182 ? -27.053 -25.063 77.068 1.00 93.56 182 TYR A CA 1
ATOM 1415 C C . TYR A 1 182 ? -28.572 -24.902 76.903 1.00 93.56 182 TYR A C 1
ATOM 1417 O O . TYR A 1 182 ? -29.341 -25.359 77.752 1.00 93.56 182 TYR A O 1
ATOM 1425 N N . PHE A 1 183 ? -29.018 -24.339 75.778 1.00 95.25 183 PHE A N 1
ATOM 1426 C CA . PHE A 1 183 ? -30.430 -24.195 75.441 1.00 95.25 183 PHE A CA 1
ATOM 1427 C C . PHE A 1 183 ? -31.009 -25.512 74.887 1.00 95.25 183 PHE A C 1
ATOM 1429 O O . PHE A 1 183 ? -30.582 -26.011 73.843 1.00 95.25 183 PHE A O 1
ATOM 1436 N N . LEU A 1 184 ? -32.005 -26.067 75.588 1.00 95.88 184 LEU A N 1
ATOM 1437 C CA . LEU A 1 184 ? -32.773 -27.271 75.224 1.00 95.88 184 LEU A CA 1
ATOM 1438 C C . LEU A 1 184 ? -31.935 -28.542 74.994 1.00 95.88 184 LEU A C 1
ATOM 1440 O O . LEU A 1 184 ? -32.138 -29.283 74.033 1.00 95.88 184 LEU A O 1
ATOM 1444 N N . LYS A 1 185 ? -30.998 -28.833 75.893 1.00 95.56 185 LYS A N 1
ATOM 1445 C CA . LYS A 1 185 ? -30.053 -29.948 75.755 1.00 95.56 185 LYS A CA 1
ATOM 1446 C C . LYS A 1 185 ? -30.510 -31.227 76.448 1.00 95.56 185 LYS A C 1
ATOM 1448 O O . LYS A 1 185 ? -31.273 -31.206 77.413 1.00 95.56 185 LYS A O 1
ATOM 1453 N N . SER A 1 186 ? -30.024 -32.364 75.962 1.00 95.44 186 SER A N 1
ATOM 1454 C CA . SER A 1 186 ? -30.332 -33.657 76.555 1.00 95.44 186 SER A CA 1
ATOM 1455 C C . SER A 1 186 ? -29.535 -33.946 77.819 1.00 95.44 186 SER A C 1
ATOM 1457 O O . SER A 1 186 ? -28.418 -33.471 78.029 1.00 95.44 186 SER A O 1
ATOM 1459 N N . ASP A 1 187 ? -30.067 -34.882 78.589 1.00 94.69 187 ASP A N 1
ATOM 1460 C CA . ASP A 1 187 ? -29.406 -35.620 79.661 1.00 94.69 187 ASP A CA 1
ATOM 1461 C C . ASP A 1 187 ? -27.962 -36.059 79.326 1.00 94.69 187 ASP A C 1
ATOM 1463 O O . ASP A 1 187 ? -27.079 -36.107 80.189 1.00 94.69 187 ASP A O 1
ATOM 1467 N N . SER A 1 188 ? -27.715 -36.463 78.076 1.00 93.75 188 SER A N 1
ATOM 1468 C CA . SER A 1 188 ? -26.408 -36.958 77.631 1.00 93.75 188 SER A CA 1
ATOM 1469 C C . SER A 1 188 ? -25.438 -35.815 77.339 1.00 93.75 188 SER A C 1
ATOM 1471 O O . SER A 1 188 ? -24.279 -35.880 77.758 1.00 93.75 188 SER A O 1
ATOM 1473 N N . TYR A 1 189 ? -25.933 -34.753 76.701 1.00 94.25 189 TYR A N 1
ATOM 1474 C CA . TYR A 1 189 ? -25.172 -33.548 76.408 1.00 94.25 189 TYR A CA 1
ATOM 1475 C C . TYR A 1 189 ? -24.742 -32.861 77.706 1.00 94.25 189 TYR A C 1
ATOM 1477 O O . TYR A 1 189 ? -23.554 -32.608 77.900 1.00 94.25 189 TYR A O 1
ATOM 1485 N N . MET A 1 190 ? -25.672 -32.660 78.643 1.00 94.44 190 MET A N 1
ATOM 1486 C CA . MET A 1 190 ? -25.398 -32.012 79.929 1.00 94.44 190 MET A CA 1
ATOM 1487 C C . MET A 1 190 ? -24.298 -32.741 80.718 1.00 94.44 190 MET A C 1
ATOM 1489 O O . MET A 1 190 ? -23.351 -32.107 81.189 1.00 94.44 190 MET A O 1
ATOM 1493 N N . ARG A 1 191 ? -24.332 -34.083 80.772 1.00 93.38 191 ARG A N 1
ATOM 1494 C CA . ARG A 1 191 ? -23.283 -34.896 81.427 1.00 93.38 191 ARG A CA 1
ATOM 1495 C C . ARG A 1 191 ? -21.909 -34.751 80.783 1.00 93.38 191 ARG A C 1
ATOM 1497 O O . ARG A 1 191 ? -20.907 -34.701 81.496 1.00 93.38 191 ARG A O 1
ATOM 1504 N N . GLN A 1 192 ? -21.844 -34.705 79.454 1.00 92.69 192 GLN A N 1
ATOM 1505 C CA . GLN A 1 192 ? -20.581 -34.504 78.733 1.00 92.69 192 GLN A CA 1
ATOM 1506 C C . GLN A 1 192 ? -20.001 -33.105 78.979 1.00 92.69 192 GLN A C 1
ATOM 1508 O O . GLN A 1 192 ? -18.783 -32.937 78.981 1.00 92.69 192 GLN A O 1
ATOM 1513 N N . HIS A 1 193 ? -20.868 -32.138 79.281 1.00 90.88 193 HIS A N 1
ATOM 1514 C CA . HIS A 1 193 ? -20.528 -30.747 79.564 1.00 90.88 193 HIS A CA 1
ATOM 1515 C C . HIS A 1 193 ? -20.636 -30.422 81.062 1.00 90.88 193 HIS A C 1
ATOM 1517 O O . HIS A 1 193 ? -21.088 -29.353 81.458 1.00 90.88 193 HIS A O 1
ATOM 1523 N N . GLN A 1 194 ? -20.167 -31.353 81.902 1.00 89.56 194 GLN A N 1
ATOM 1524 C CA . GLN A 1 194 ? -19.873 -31.162 83.332 1.00 89.56 194 GLN A CA 1
ATOM 1525 C C . GLN A 1 194 ? -21.079 -31.021 84.277 1.00 89.56 194 GLN A C 1
ATOM 1527 O O . GLN A 1 194 ? -20.863 -30.932 85.486 1.00 89.56 194 GLN A O 1
ATOM 1532 N N . HIS A 1 195 ? -22.318 -31.097 83.787 1.00 92.69 195 HIS A N 1
ATOM 1533 C CA . HIS A 1 195 ? -23.514 -31.142 84.632 1.00 92.69 195 HIS A CA 1
ATOM 1534 C C . HIS A 1 195 ? -23.795 -32.572 85.087 1.00 92.69 195 HIS A C 1
ATOM 1536 O O . HIS A 1 195 ? -24.042 -33.472 84.287 1.00 92.69 195 HIS A O 1
ATOM 1542 N N . THR A 1 196 ? -23.743 -32.814 86.391 1.00 90.44 196 THR A N 1
ATOM 1543 C CA . THR A 1 196 ? -23.825 -34.159 86.971 1.00 90.44 196 THR A CA 1
ATOM 1544 C C . THR A 1 196 ? -24.589 -34.155 88.289 1.00 90.44 196 THR A C 1
ATOM 1546 O O . THR A 1 196 ? -24.827 -33.106 88.882 1.00 90.44 196 THR A O 1
ATOM 1549 N N . SER A 1 197 ? -24.950 -35.347 88.772 1.00 89.88 197 SER A N 1
ATOM 1550 C CA . SER A 1 197 ? -25.500 -35.551 90.122 1.00 89.88 197 SER A CA 1
ATOM 1551 C C . SER A 1 197 ? -26.731 -34.692 90.445 1.00 89.88 197 SER A C 1
ATOM 1553 O O . SER A 1 197 ? -26.867 -34.226 91.574 1.00 89.88 197 SER A O 1
ATOM 1555 N N . TRP A 1 198 ? -27.598 -34.445 89.460 1.00 89.94 198 TRP A N 1
ATOM 1556 C CA . TRP A 1 198 ? -28.807 -33.657 89.678 1.00 89.94 198 TRP A CA 1
ATOM 1557 C C . TRP A 1 198 ? -29.949 -34.483 90.261 1.00 89.94 198 TRP A C 1
ATOM 1559 O O . TRP A 1 198 ? -30.013 -35.700 90.077 1.00 89.94 198 TRP A O 1
ATOM 1569 N N . SER A 1 199 ? -30.855 -33.790 90.946 1.00 83.19 199 SER A N 1
ATOM 1570 C CA . SER A 1 199 ? -32.139 -34.318 91.398 1.00 83.19 199 SER A CA 1
ATOM 1571 C C . SER A 1 199 ? -33.251 -33.607 90.641 1.00 83.19 199 SER A C 1
ATOM 1573 O O . SER A 1 199 ? -33.290 -32.378 90.656 1.00 83.19 199 SER A O 1
ATOM 1575 N N . ALA A 1 200 ? -34.118 -34.382 89.994 1.00 84.56 200 ALA A N 1
ATOM 1576 C CA . ALA A 1 200 ? -35.298 -33.897 89.294 1.00 84.56 200 ALA A CA 1
ATOM 1577 C C . ALA A 1 200 ? -36.442 -34.917 89.419 1.00 84.56 200 ALA A C 1
ATOM 1579 O O . ALA A 1 200 ? -36.192 -36.128 89.424 1.00 84.56 200 ALA A O 1
ATOM 1580 N N . ASP A 1 201 ? -37.673 -34.429 89.514 1.00 85.56 201 ASP A N 1
ATOM 1581 C CA . ASP A 1 201 ? -38.905 -35.218 89.518 1.00 85.56 201 ASP A CA 1
ATOM 1582 C C . ASP A 1 201 ? -39.253 -35.716 88.109 1.00 85.56 201 ASP A C 1
ATOM 1584 O O . ASP A 1 201 ? -39.873 -36.773 87.947 1.00 85.56 201 ASP A O 1
ATOM 1588 N N . ARG A 1 202 ? -38.829 -34.979 87.076 1.00 87.19 202 ARG A N 1
ATOM 1589 C CA . ARG A 1 202 ? -39.028 -35.331 85.667 1.00 87.19 202 ARG A CA 1
ATOM 1590 C C . ARG A 1 202 ? -37.717 -35.752 85.005 1.00 87.19 202 ARG A C 1
ATOM 1592 O O . ARG A 1 202 ? -36.633 -35.280 85.336 1.00 87.19 202 ARG A O 1
ATOM 1599 N N . ALA A 1 203 ? -37.817 -36.666 84.043 1.00 87.75 203 ALA A N 1
ATOM 1600 C CA . ALA A 1 203 ? -36.683 -37.095 83.229 1.00 87.75 203 ALA A CA 1
ATOM 1601 C C . ALA A 1 203 ? -36.641 -36.295 81.923 1.00 87.75 203 ALA A C 1
ATOM 1603 O O . ALA A 1 203 ? -37.684 -36.097 81.307 1.00 87.75 203 ALA A O 1
ATOM 1604 N N . CYS A 1 204 ? -35.451 -35.901 81.464 1.00 92.25 204 CYS A N 1
ATOM 1605 C CA . CYS A 1 204 ? -35.263 -35.444 80.088 1.00 92.25 204 CYS A CA 1
ATOM 1606 C C . CYS A 1 204 ? -35.589 -36.593 79.119 1.00 92.25 204 CYS A C 1
ATOM 1608 O O . CYS A 1 204 ? -35.098 -37.713 79.291 1.00 92.25 204 CYS A O 1
ATOM 1610 N N . THR A 1 205 ? -36.421 -36.335 78.109 1.00 93.06 205 THR A N 1
ATOM 1611 C CA . THR A 1 205 ? -36.979 -37.388 77.240 1.00 93.06 205 THR A CA 1
ATOM 1612 C C . THR A 1 205 ? -36.491 -37.335 75.793 1.00 93.06 205 THR A C 1
ATOM 1614 O O . THR A 1 205 ? -36.723 -38.284 75.044 1.00 93.06 205 THR A O 1
ATOM 1617 N N . SER A 1 206 ? -35.760 -36.290 75.390 1.00 93.19 206 SER A N 1
ATOM 1618 C CA . SER A 1 206 ? -35.395 -36.074 73.987 1.00 93.19 206 SER A CA 1
ATOM 1619 C C . SER A 1 206 ? -33.982 -35.513 73.795 1.00 93.19 206 SER A C 1
ATOM 1621 O O . SER A 1 206 ? -33.431 -34.817 74.643 1.00 93.19 206 SER A O 1
ATOM 1623 N N . THR A 1 207 ? -33.400 -35.810 72.631 1.00 93.44 207 THR A N 1
ATOM 1624 C CA . THR A 1 207 ? -32.097 -35.305 72.159 1.00 93.44 207 THR A CA 1
ATOM 1625 C C . THR A 1 207 ? -32.232 -34.391 70.937 1.00 93.44 207 THR A C 1
ATOM 1627 O O . THR A 1 207 ? -31.244 -34.119 70.255 1.00 93.44 207 THR A O 1
ATOM 1630 N N . LYS A 1 208 ? -33.459 -33.956 70.605 1.00 92.88 208 LYS A N 1
ATOM 1631 C CA . LYS A 1 208 ? -33.791 -33.232 69.361 1.00 92.88 208 LYS A CA 1
ATOM 1632 C C . LYS A 1 208 ? -32.862 -32.045 69.081 1.00 92.88 208 LYS A C 1
ATOM 1634 O O . LYS A 1 208 ? -32.482 -31.858 67.928 1.00 92.88 208 LYS A O 1
ATOM 1639 N N . TYR A 1 209 ? -32.488 -31.281 70.108 1.00 91.19 209 TYR A N 1
ATOM 1640 C CA . TYR A 1 209 ? -31.725 -30.038 69.951 1.00 91.19 209 TYR A CA 1
ATOM 1641 C C . TYR A 1 209 ? -30.236 -30.138 70.332 1.00 91.19 209 TYR A C 1
ATOM 1643 O O . TYR A 1 209 ? -29.531 -29.127 70.325 1.00 91.19 209 TYR A O 1
ATOM 1651 N N . ASP A 1 210 ? -29.713 -31.341 70.599 1.00 90.88 210 ASP A N 1
ATOM 1652 C CA . ASP A 1 210 ? -28.310 -31.523 71.010 1.00 90.88 210 ASP A CA 1
ATOM 1653 C C . ASP A 1 210 ? -27.325 -30.953 69.980 1.00 90.88 210 ASP A C 1
ATOM 1655 O O . ASP A 1 210 ? -26.391 -30.247 70.352 1.00 90.88 210 ASP A O 1
ATOM 1659 N N . ASN A 1 211 ? -27.604 -31.174 68.691 1.00 83.69 211 ASN A N 1
ATOM 1660 C CA . ASN A 1 211 ? -26.789 -30.707 67.561 1.00 83.69 211 ASN A CA 1
ATOM 1661 C C . ASN A 1 211 ? -27.384 -29.472 66.860 1.00 83.69 211 ASN A C 1
ATOM 1663 O O . ASN A 1 211 ? -27.159 -29.269 65.668 1.00 83.69 211 ASN A O 1
ATOM 1667 N N . THR A 1 212 ? -28.235 -28.702 67.546 1.00 78.62 212 THR A N 1
ATOM 1668 C CA . THR A 1 212 ? -28.722 -27.432 66.993 1.00 78.62 212 THR A CA 1
ATOM 1669 C C . THR A 1 212 ? -27.706 -26.347 67.315 1.00 78.62 212 THR A C 1
ATOM 1671 O O . THR A 1 212 ? -27.660 -25.860 68.444 1.00 78.62 212 THR A O 1
ATOM 1674 N N . ASP A 1 213 ? -26.898 -25.993 66.319 1.00 66.56 213 ASP A N 1
ATOM 1675 C CA . ASP A 1 213 ? -25.993 -24.848 66.377 1.00 66.56 213 ASP A CA 1
ATOM 1676 C C . ASP A 1 213 ? -26.814 -23.582 66.106 1.00 66.56 213 ASP A C 1
ATOM 1678 O O . ASP A 1 213 ? -27.067 -23.212 64.956 1.00 66.56 213 ASP A O 1
ATOM 1682 N N . LEU A 1 214 ? -27.306 -22.945 67.169 1.00 72.62 214 LEU A N 1
ATOM 1683 C CA . LEU A 1 214 ? -27.883 -21.609 67.058 1.00 72.62 214 LEU A CA 1
ATOM 1684 C C . LEU A 1 214 ? -26.722 -20.609 67.012 1.00 72.62 214 LEU A C 1
ATOM 1686 O O . LEU A 1 214 ? -26.007 -20.502 68.011 1.00 72.62 214 LEU A O 1
ATOM 1690 N N . PRO A 1 215 ? -26.510 -19.889 65.888 1.00 66.50 215 PRO A N 1
ATOM 1691 C CA . PRO A 1 215 ? -25.473 -18.871 65.834 1.00 66.50 215 PRO A CA 1
ATOM 1692 C C . PRO A 1 215 ? -25.790 -17.825 66.892 1.00 66.50 215 PRO A C 1
ATOM 1694 O O . PRO A 1 215 ? -26.938 -17.375 67.008 1.00 66.50 215 PRO A O 1
ATOM 1697 N N . ASP A 1 216 ? -24.777 -17.456 67.665 1.00 73.19 216 ASP A N 1
ATOM 1698 C CA . ASP A 1 216 ? -24.922 -16.414 68.665 1.00 73.19 216 ASP A CA 1
ATOM 1699 C C . ASP A 1 216 ? -25.290 -15.066 68.009 1.00 73.19 216 ASP A C 1
ATOM 1701 O O . ASP A 1 216 ? -25.250 -14.892 66.782 1.00 73.19 216 ASP A O 1
ATOM 1705 N N . SER A 1 217 ? -25.692 -14.086 68.819 1.00 70.94 217 SER A N 1
ATOM 1706 C CA . SER A 1 217 ? -26.173 -12.806 68.282 1.00 70.94 217 SER A CA 1
ATOM 1707 C C . SER A 1 217 ? -25.115 -12.037 67.469 1.00 70.94 217 SER A C 1
ATOM 1709 O O . SER A 1 217 ? -25.476 -11.219 66.621 1.00 70.94 217 SER A O 1
ATOM 1711 N N . PHE A 1 218 ? -23.819 -12.314 67.655 1.00 73.00 218 PHE A N 1
ATOM 1712 C CA . PHE A 1 218 ? -22.731 -11.667 66.918 1.00 73.00 218 PHE A CA 1
ATOM 1713 C C . PHE A 1 218 ? -22.541 -12.274 65.523 1.00 73.00 218 PHE A C 1
ATOM 1715 O O . PHE A 1 218 ? -22.372 -11.550 64.535 1.00 73.00 218 PHE A O 1
ATOM 1722 N N . GLU A 1 219 ? -22.600 -13.601 65.415 1.00 75.19 219 GLU A N 1
ATOM 1723 C CA . GLU A 1 219 ? -22.513 -14.294 64.130 1.00 75.19 219 GLU A CA 1
ATOM 1724 C C . GLU A 1 219 ? -23.667 -13.918 63.196 1.00 75.19 219 GLU A C 1
ATOM 1726 O O . GLU A 1 219 ? -23.448 -13.716 61.997 1.00 75.19 219 GLU A O 1
ATOM 1731 N N . GLN A 1 220 ? -24.871 -13.739 63.743 1.00 75.25 220 GLN A N 1
ATOM 1732 C CA . GLN A 1 220 ? -26.041 -13.301 62.978 1.00 75.25 220 GLN A CA 1
ATOM 1733 C C . GLN A 1 220 ? -25.846 -11.895 62.386 1.00 75.25 220 GLN A C 1
ATOM 1735 O O . GLN A 1 220 ? -26.014 -11.707 61.178 1.00 75.25 220 GLN A O 1
ATOM 1740 N N . GLN A 1 221 ? -25.395 -10.925 63.190 1.00 77.50 221 GLN A N 1
ATOM 1741 C CA . GLN A 1 221 ? -25.134 -9.553 62.724 1.00 77.50 221 GLN A CA 1
ATOM 1742 C C . GLN A 1 221 ? -24.080 -9.507 61.612 1.00 77.50 221 GLN A C 1
ATOM 1744 O O . GLN A 1 221 ? -24.237 -8.802 60.612 1.00 77.50 221 GLN A O 1
ATOM 1749 N N . LYS A 1 222 ? -23.014 -10.301 61.748 1.00 81.25 222 LYS A N 1
ATOM 1750 C CA . LYS A 1 222 ? -21.956 -10.385 60.737 1.00 81.25 222 LYS A CA 1
ATOM 1751 C C . LYS A 1 222 ? -22.478 -10.930 59.404 1.00 81.25 222 LYS A C 1
ATOM 1753 O O . LYS A 1 222 ? -22.095 -10.428 58.348 1.00 81.25 222 LYS A O 1
ATOM 1758 N N . GLN A 1 223 ? -23.345 -11.942 59.437 1.00 83.50 223 GLN A N 1
ATOM 1759 C CA . GLN A 1 223 ? -23.944 -12.510 58.227 1.00 83.50 223 GLN A CA 1
ATOM 1760 C C . GLN A 1 223 ? -24.887 -11.519 57.531 1.00 83.50 223 GLN A C 1
ATOM 1762 O O . GLN A 1 223 ? -24.891 -11.438 56.301 1.00 83.50 223 GLN A O 1
ATOM 1767 N N . GLU A 1 224 ? -25.668 -10.747 58.287 1.00 84.69 224 GLU A N 1
ATOM 1768 C CA . GLU A 1 224 ? -26.537 -9.708 57.723 1.00 84.69 224 GLU A CA 1
ATOM 1769 C C . GLU A 1 224 ? -25.739 -8.584 57.064 1.00 84.69 224 GLU A C 1
ATOM 1771 O O . GLU A 1 224 ? -26.050 -8.199 55.934 1.00 84.69 224 GLU A O 1
ATOM 1776 N N . GLN A 1 225 ? -24.668 -8.118 57.711 1.00 85.00 225 GLN A N 1
ATOM 1777 C CA . GLN A 1 225 ? -23.775 -7.118 57.130 1.00 85.00 225 GLN A CA 1
ATOM 1778 C C . GLN A 1 225 ? -23.167 -7.610 55.808 1.00 85.00 225 GLN A C 1
ATOM 1780 O O . GLN A 1 225 ? -23.199 -6.894 54.809 1.00 85.00 225 GLN A O 1
ATOM 1785 N N . GLN A 1 226 ? -22.683 -8.855 55.762 1.00 88.69 226 GLN A N 1
ATOM 1786 C CA . GLN A 1 226 ? -22.129 -9.442 54.536 1.00 88.69 226 GLN A CA 1
ATOM 1787 C C . GLN A 1 226 ? -23.160 -9.519 53.404 1.00 88.69 226 GLN A C 1
ATOM 1789 O O . GLN A 1 226 ? -22.835 -9.218 52.256 1.00 88.69 226 GLN A O 1
ATOM 1794 N N . LYS A 1 227 ? -24.416 -9.875 53.710 1.00 89.50 227 LYS A N 1
ATOM 1795 C CA . LYS A 1 227 ? -25.498 -9.880 52.712 1.00 89.50 227 LYS A CA 1
ATOM 1796 C C . LYS A 1 227 ? -25.789 -8.479 52.176 1.00 89.50 227 LYS A C 1
ATOM 1798 O O . LYS A 1 227 ? -26.001 -8.331 50.975 1.00 89.50 227 LYS A O 1
ATOM 1803 N N . GLN A 1 228 ? -25.792 -7.461 53.038 1.00 89.75 228 GLN A N 1
ATOM 1804 C CA . GLN A 1 228 ? -26.001 -6.071 52.620 1.00 89.75 228 GLN A CA 1
ATOM 1805 C C . GLN A 1 228 ? -24.858 -5.572 51.728 1.00 89.75 228 GLN A C 1
ATOM 1807 O O . GLN A 1 228 ? -25.111 -4.977 50.681 1.00 89.75 228 GLN A O 1
ATOM 1812 N N . GLU A 1 229 ? -23.610 -5.865 52.098 1.00 90.50 229 GLU A N 1
ATOM 1813 C CA . GLU A 1 229 ? -22.430 -5.522 51.297 1.00 90.50 229 GLU A CA 1
ATOM 1814 C C . GLU A 1 229 ? -22.463 -6.208 49.923 1.00 90.50 229 GLU A C 1
ATOM 1816 O O . GLU A 1 229 ? -22.227 -5.556 48.904 1.00 90.50 229 GLU A O 1
ATOM 1821 N N . GLN A 1 230 ? -22.825 -7.494 49.869 1.00 92.94 230 GLN A N 1
ATOM 1822 C CA . GLN A 1 230 ? -22.967 -8.225 48.609 1.00 92.94 230 GLN A CA 1
ATOM 1823 C C . GLN A 1 230 ? -24.063 -7.620 47.719 1.00 92.94 230 GLN A C 1
ATOM 1825 O O . GLN A 1 230 ? -23.824 -7.370 46.539 1.00 92.94 230 GLN A O 1
ATOM 1830 N N . GLN A 1 231 ? -25.242 -7.320 48.273 1.00 93.38 231 GLN A N 1
ATOM 1831 C CA . GLN A 1 231 ? -26.325 -6.681 47.514 1.00 93.38 231 GLN A CA 1
ATOM 1832 C C . GLN A 1 231 ? -25.915 -5.310 46.967 1.00 93.38 231 GLN A C 1
ATOM 1834 O O . GLN A 1 231 ? -26.264 -4.960 45.838 1.00 93.38 231 GLN A O 1
ATOM 1839 N N . GLN A 1 232 ? -25.152 -4.533 47.740 1.00 92.75 232 GLN A N 1
ATOM 1840 C CA . GLN A 1 232 ? -24.648 -3.241 47.286 1.00 92.75 232 GLN A CA 1
ATOM 1841 C C . GLN A 1 232 ? -23.647 -3.395 46.131 1.00 92.75 232 GLN A C 1
ATOM 1843 O O . GLN A 1 232 ? -23.698 -2.617 45.176 1.00 92.75 232 GLN A O 1
ATOM 1848 N N . GLN A 1 233 ? -22.766 -4.398 46.187 1.00 93.19 233 GLN A N 1
ATOM 1849 C CA . GLN A 1 233 ? -21.831 -4.703 45.099 1.00 93.19 233 GLN A CA 1
ATOM 1850 C C . GLN A 1 233 ? -22.564 -5.147 43.828 1.00 93.19 233 GLN A C 1
ATOM 1852 O O . GLN A 1 233 ? -22.265 -4.639 42.748 1.00 93.19 233 GLN A O 1
ATOM 1857 N N . GLU A 1 234 ? -23.565 -6.022 43.950 1.00 93.62 234 GLU A N 1
ATOM 1858 C CA . GLU A 1 234 ? -24.380 -6.479 42.818 1.00 93.62 234 GLU A CA 1
ATOM 1859 C C . GLU A 1 234 ? -25.140 -5.316 42.158 1.00 93.62 234 GLU A C 1
ATOM 1861 O O . GLU A 1 234 ? -25.152 -5.201 40.932 1.00 93.62 234 GLU A O 1
ATOM 1866 N N . GLN A 1 235 ? -25.710 -4.395 42.945 1.00 93.88 235 GLN A N 1
ATOM 1867 C CA . GLN A 1 235 ? -26.358 -3.193 42.404 1.00 93.88 235 GLN A CA 1
ATOM 1868 C C . GLN A 1 235 ? -25.373 -2.266 41.683 1.00 93.88 235 GLN A C 1
ATOM 1870 O O . GLN A 1 235 ? -25.698 -1.737 40.619 1.00 93.88 235 GLN A O 1
ATOM 1875 N N . GLN A 1 236 ? -24.171 -2.064 42.233 1.00 93.88 236 GLN A N 1
ATOM 1876 C CA . GLN A 1 236 ? -23.138 -1.264 41.568 1.00 93.88 236 GLN A CA 1
ATOM 1877 C C . GLN A 1 236 ? -22.689 -1.904 40.253 1.00 93.88 236 GLN A C 1
ATOM 1879 O O . GLN A 1 236 ? -22.538 -1.195 39.258 1.00 93.88 236 GLN A O 1
ATOM 1884 N N . GLN A 1 237 ? -22.522 -3.228 40.224 1.00 94.38 237 GLN A N 1
ATOM 1885 C CA . GLN A 1 237 ? -22.176 -3.952 39.005 1.00 94.38 237 GLN A CA 1
ATOM 1886 C C . GLN A 1 237 ? -23.270 -3.803 37.939 1.00 94.38 237 GLN A C 1
ATOM 1888 O O . GLN A 1 237 ? -22.964 -3.433 36.808 1.00 94.38 237 GLN A O 1
ATOM 1893 N N . GLN A 1 238 ? -24.542 -3.994 38.300 1.00 94.38 238 GLN A N 1
ATOM 1894 C CA . GLN A 1 238 ? -25.662 -3.828 37.366 1.00 94.38 238 GLN A CA 1
ATOM 1895 C C . GLN A 1 238 ? -25.743 -2.403 36.800 1.00 94.38 238 GLN A C 1
ATOM 1897 O O . GLN A 1 238 ? -25.970 -2.226 35.605 1.00 94.38 238 GLN A O 1
ATOM 1902 N N . GLN A 1 239 ? -25.507 -1.378 37.627 1.00 94.12 239 GLN A N 1
ATOM 1903 C CA . GLN A 1 239 ? -25.461 0.010 37.154 1.00 94.12 239 GLN A CA 1
ATOM 1904 C C . GLN A 1 239 ? -24.306 0.253 36.175 1.00 94.12 239 GLN A C 1
ATOM 1906 O O . GLN A 1 239 ? -24.492 0.949 35.177 1.00 94.12 239 GLN A O 1
ATOM 1911 N N . GLN A 1 240 ? -23.125 -0.318 36.429 1.00 94.38 240 GLN A N 1
ATOM 1912 C CA . GLN A 1 240 ? -21.985 -0.210 35.513 1.00 94.38 240 GLN A CA 1
ATOM 1913 C C . GLN A 1 240 ? -22.253 -0.921 34.183 1.00 94.38 240 GLN A C 1
ATOM 1915 O O . GLN A 1 240 ? -21.960 -0.365 33.125 1.00 94.38 240 GLN A O 1
ATOM 1920 N N . GLU A 1 241 ? -22.843 -2.117 34.221 1.00 94.62 241 GLU A N 1
ATOM 1921 C CA . GLU A 1 241 ? -23.220 -2.871 33.022 1.00 94.62 241 GLU A CA 1
ATOM 1922 C C . GLU A 1 241 ? -24.261 -2.114 32.187 1.00 94.62 241 GLU A C 1
ATOM 1924 O O . GLU A 1 241 ? -24.106 -1.998 30.970 1.00 94.62 241 GLU A O 1
ATOM 1929 N N . GLN A 1 242 ? -25.273 -1.521 32.827 1.00 94.88 242 GLN A N 1
ATOM 1930 C CA . GLN A 1 242 ? -26.266 -0.697 32.138 1.00 94.88 242 GLN A CA 1
ATOM 1931 C C . GLN A 1 242 ? -25.626 0.535 31.476 1.00 94.88 242 GLN A C 1
ATOM 1933 O O . GLN A 1 242 ? -25.889 0.808 30.305 1.00 94.88 242 GLN A O 1
ATOM 1938 N N . GLN A 1 243 ? -24.741 1.251 32.179 1.00 94.88 243 GLN A N 1
ATOM 1939 C CA . GLN A 1 243 ? -24.037 2.408 31.611 1.00 94.88 243 GLN A CA 1
ATOM 1940 C C . GLN A 1 243 ? -23.164 2.027 30.407 1.00 94.88 243 GLN A C 1
ATOM 1942 O O . GLN A 1 243 ? -23.119 2.766 29.422 1.00 94.88 243 GLN A O 1
ATOM 1947 N N . GLN A 1 244 ? -22.492 0.872 30.453 1.00 94.56 244 GLN A N 1
ATOM 1948 C CA . GLN A 1 244 ? -21.713 0.370 29.318 1.00 94.56 244 GLN A CA 1
ATOM 1949 C C . GLN A 1 244 ? -22.606 0.035 28.118 1.00 94.56 244 GLN A C 1
ATOM 1951 O O . GLN A 1 244 ? -22.267 0.396 26.990 1.00 94.56 244 GLN A O 1
ATOM 1956 N N . GLN A 1 245 ? -23.760 -0.600 28.344 1.00 94.25 245 GLN A N 1
ATOM 1957 C CA . GLN A 1 245 ? -24.720 -0.903 27.278 1.00 94.25 245 GLN A CA 1
ATOM 1958 C C . GLN A 1 245 ? -25.283 0.370 26.633 1.00 94.25 245 GLN A C 1
ATOM 1960 O O . GLN A 1 245 ? -25.370 0.448 25.407 1.00 94.25 245 GLN A O 1
ATOM 1965 N N . GLU A 1 246 ? -25.611 1.389 27.431 1.00 95.38 246 GLU A N 1
ATOM 1966 C CA . GLU A 1 246 ? -26.089 2.682 26.930 1.00 95.38 246 GLU A CA 1
ATOM 1967 C C . GLU A 1 246 ? -25.018 3.401 26.094 1.00 95.38 246 GLU A C 1
ATOM 1969 O O . GLU A 1 246 ? -25.314 3.874 24.994 1.00 95.38 246 GLU A O 1
ATOM 1974 N N . GLN A 1 247 ? -23.760 3.423 26.552 1.00 92.69 247 GLN A N 1
ATOM 1975 C CA . GLN A 1 247 ? -22.644 3.984 25.778 1.00 92.69 247 GLN A CA 1
ATOM 1976 C C . GLN A 1 247 ? -22.413 3.222 24.467 1.00 92.69 247 GLN A C 1
ATOM 1978 O O . GLN A 1 247 ? -22.202 3.838 23.420 1.00 92.69 247 GLN A O 1
ATOM 1983 N N . GLN A 1 248 ? -22.487 1.889 24.492 1.00 93.06 248 GLN A N 1
ATOM 1984 C CA . GLN A 1 248 ? -22.339 1.070 23.290 1.00 93.06 248 GLN A CA 1
ATOM 1985 C C . GLN A 1 248 ? -23.474 1.324 22.286 1.00 93.06 248 GLN A C 1
ATOM 1987 O O . GLN A 1 248 ? -23.215 1.427 21.086 1.00 93.06 248 GLN A O 1
ATOM 1992 N N . ALA A 1 249 ? -24.714 1.476 22.761 1.00 94.62 249 ALA A N 1
ATOM 1993 C CA . ALA A 1 249 ? -25.862 1.802 21.920 1.00 94.62 249 ALA A CA 1
ATOM 1994 C C . ALA A 1 249 ? -25.716 3.184 21.260 1.00 94.62 249 ALA A C 1
ATOM 1996 O O . ALA A 1 249 ? -25.886 3.296 20.046 1.00 94.62 249 ALA A O 1
ATOM 1997 N N . GLN A 1 250 ? -25.317 4.209 22.023 1.00 92.88 250 GLN A N 1
ATOM 1998 C CA . GLN A 1 250 ? -25.054 5.556 21.496 1.00 92.88 250 GLN A CA 1
ATOM 1999 C C . GLN A 1 250 ? -23.935 5.549 20.449 1.00 92.88 250 GLN A C 1
ATOM 2001 O O . GLN A 1 250 ? -24.054 6.171 19.392 1.00 92.88 250 GLN A O 1
ATOM 2006 N N . ARG A 1 251 ? -22.859 4.798 20.707 1.00 94.56 251 ARG A N 1
ATOM 2007 C CA . ARG A 1 251 ? -21.746 4.646 19.767 1.00 94.56 251 ARG A CA 1
ATOM 2008 C C . ARG A 1 251 ? -22.174 3.954 18.470 1.00 94.56 251 ARG A C 1
ATOM 2010 O O . ARG A 1 251 ? -21.748 4.360 17.390 1.00 94.56 251 ARG A O 1
ATOM 2017 N N . GLN A 1 252 ? -23.032 2.938 18.557 1.00 95.38 252 GLN A N 1
ATOM 2018 C CA . GLN A 1 252 ? -23.567 2.249 17.382 1.00 95.38 252 GLN A CA 1
ATOM 2019 C C . GLN A 1 252 ? -24.518 3.141 16.571 1.00 95.38 252 GLN A C 1
ATOM 2021 O O . GLN A 1 252 ? -24.494 3.110 15.340 1.00 95.38 252 GLN A O 1
ATOM 2026 N N . GLU A 1 253 ? -25.342 3.947 17.240 1.00 95.06 253 GLU A N 1
ATOM 2027 C CA . GLU A 1 253 ? -26.217 4.923 16.589 1.00 95.06 253 GLU A CA 1
ATOM 2028 C C . GLU A 1 253 ? -25.405 5.991 15.842 1.00 95.06 253 GLU A C 1
ATOM 2030 O O . GLU A 1 253 ? -25.672 6.256 14.668 1.00 95.06 253 GLU A O 1
ATOM 2035 N N . LEU A 1 254 ? -24.362 6.533 16.482 1.00 94.62 254 LEU A N 1
ATOM 2036 C CA . LEU A 1 254 ? -23.409 7.452 15.858 1.00 94.62 254 LEU A CA 1
ATOM 2037 C C . LEU A 1 254 ? -22.797 6.846 14.589 1.00 94.62 254 LEU A C 1
ATOM 2039 O O . LEU A 1 254 ? -22.860 7.467 13.528 1.00 94.62 254 LEU A O 1
ATOM 2043 N N . LEU A 1 255 ? -22.264 5.622 14.672 1.00 96.19 255 LEU A N 1
ATOM 2044 C CA . LEU A 1 255 ? -21.692 4.919 13.522 1.00 96.19 255 LEU A CA 1
ATOM 2045 C C . LEU A 1 255 ? -22.706 4.773 12.378 1.00 96.19 255 LEU A C 1
ATOM 2047 O O . LEU A 1 255 ? -22.387 5.081 11.231 1.00 96.19 255 LEU A O 1
ATOM 2051 N N . ASN A 1 256 ? -23.934 4.343 12.679 1.00 95.12 256 ASN A N 1
ATOM 2052 C CA . ASN A 1 256 ? -24.982 4.161 11.673 1.00 95.12 256 ASN A CA 1
ATOM 2053 C C . ASN A 1 256 ? -25.361 5.481 10.988 1.00 95.12 256 ASN A C 1
ATOM 2055 O O . ASN A 1 256 ? -25.540 5.519 9.769 1.00 95.12 256 ASN A O 1
ATOM 2059 N N . ASN A 1 257 ? -25.456 6.569 11.752 1.00 93.81 257 ASN A N 1
ATOM 2060 C CA . ASN A 1 257 ? -25.771 7.883 11.205 1.00 93.81 257 ASN A CA 1
ATOM 2061 C C . ASN A 1 257 ? -24.638 8.388 10.307 1.00 93.81 257 ASN A C 1
ATOM 2063 O O . ASN A 1 257 ? -24.901 8.772 9.169 1.00 93.81 257 ASN A O 1
ATOM 2067 N N . VAL A 1 258 ? -23.384 8.305 10.765 1.00 94.75 258 VAL A N 1
ATOM 2068 C CA . VAL A 1 258 ? -22.202 8.684 9.970 1.00 94.75 258 VAL A CA 1
ATOM 2069 C C . VAL A 1 258 ? -22.111 7.861 8.681 1.00 94.75 258 VAL A C 1
ATOM 2071 O O . VAL A 1 258 ? -21.912 8.433 7.609 1.00 94.75 258 VAL A O 1
ATOM 2074 N N . LEU A 1 259 ? -22.349 6.547 8.749 1.00 95.50 259 LEU A N 1
ATOM 2075 C CA . LEU A 1 259 ? -22.393 5.674 7.572 1.00 95.50 259 LEU A CA 1
ATOM 2076 C C . LEU A 1 259 ? -23.418 6.138 6.536 1.00 95.50 259 LEU A C 1
ATOM 2078 O O . LEU A 1 259 ? -23.113 6.148 5.345 1.00 95.50 259 LEU A O 1
ATOM 2082 N N . ASN A 1 260 ? -24.613 6.541 6.967 1.00 92.44 260 ASN A N 1
ATOM 2083 C CA . ASN A 1 260 ? -25.652 7.014 6.054 1.00 92.44 260 ASN A CA 1
ATOM 2084 C C . ASN A 1 260 ? -25.238 8.303 5.327 1.00 92.44 260 ASN A C 1
ATOM 2086 O O . ASN A 1 260 ? -25.452 8.405 4.119 1.00 92.44 260 ASN A O 1
ATOM 2090 N N . PHE A 1 261 ? -24.596 9.251 6.022 1.00 89.31 261 PHE A N 1
ATOM 2091 C CA . PHE A 1 261 ? -24.065 10.467 5.390 1.00 89.31 261 PHE A CA 1
ATOM 2092 C C . PHE A 1 261 ? -22.962 10.149 4.377 1.00 89.31 261 PHE A C 1
ATOM 2094 O O . PHE A 1 261 ? -22.958 10.694 3.273 1.00 89.31 261 PHE A O 1
ATOM 2101 N N . CYS A 1 262 ? -22.042 9.248 4.732 1.00 94.69 262 CYS A N 1
ATOM 2102 C CA . CYS A 1 262 ? -20.978 8.827 3.828 1.00 94.69 262 CYS A CA 1
ATOM 2103 C C . CYS A 1 262 ? -21.539 8.141 2.580 1.00 94.69 262 CYS A C 1
ATOM 2105 O O . CYS A 1 262 ? -21.149 8.516 1.480 1.00 94.69 262 CYS A O 1
ATOM 2107 N N . ARG A 1 263 ? -22.468 7.190 2.733 1.00 94.94 263 ARG A N 1
ATOM 2108 C CA . ARG A 1 263 ? -23.092 6.458 1.617 1.00 94.94 263 ARG A CA 1
ATOM 2109 C C . ARG A 1 263 ? -23.778 7.396 0.626 1.00 94.94 263 ARG A C 1
ATOM 2111 O O . ARG A 1 263 ? -23.478 7.343 -0.559 1.00 94.94 263 ARG A O 1
ATOM 2118 N N . ASP A 1 264 ? -24.610 8.321 1.108 1.00 92.38 264 ASP A N 1
ATOM 2119 C CA . ASP A 1 264 ? -25.303 9.283 0.237 1.00 92.38 264 ASP A CA 1
ATOM 2120 C C . ASP A 1 264 ? -24.326 10.173 -0.556 1.00 92.38 264 ASP A C 1
ATOM 2122 O O . ASP A 1 264 ? -24.543 10.445 -1.738 1.00 92.38 264 ASP A O 1
ATOM 2126 N N . ALA A 1 265 ? -23.223 10.599 0.068 1.00 92.88 265 ALA A N 1
ATOM 2127 C CA . ALA A 1 265 ? -22.195 11.383 -0.610 1.00 92.88 265 ALA A CA 1
ATOM 2128 C C . ALA A 1 265 ? -21.372 10.545 -1.605 1.00 92.88 265 ALA A C 1
ATOM 2130 O O . ALA A 1 265 ? -21.087 11.007 -2.712 1.00 92.88 265 ALA A O 1
ATOM 2131 N N . ILE A 1 266 ? -21.020 9.310 -1.235 1.00 95.12 266 ILE A N 1
ATOM 2132 C CA . ILE A 1 266 ? -20.298 8.356 -2.083 1.00 95.12 266 ILE A CA 1
ATOM 2133 C C . ILE A 1 266 ? -21.118 8.010 -3.329 1.00 95.12 266 ILE A C 1
ATOM 2135 O O . ILE A 1 266 ? -20.576 7.983 -4.434 1.00 95.12 266 ILE A O 1
ATOM 2139 N N . ASP A 1 267 ? -22.418 7.779 -3.185 1.00 92.00 267 ASP A N 1
ATOM 2140 C CA . ASP A 1 267 ? -23.295 7.402 -4.296 1.00 92.00 267 ASP A CA 1
ATOM 2141 C C . ASP A 1 267 ? -23.487 8.554 -5.302 1.00 92.00 267 ASP A C 1
ATOM 2143 O O . ASP A 1 267 ? -23.777 8.320 -6.474 1.00 92.00 267 ASP A O 1
ATOM 2147 N N . LYS A 1 268 ? -23.262 9.803 -4.871 1.00 92.31 268 LYS A N 1
ATOM 2148 C CA . LYS A 1 268 ? -23.308 11.013 -5.713 1.00 92.31 268 LYS A CA 1
ATOM 2149 C C . LYS A 1 268 ? -21.953 11.398 -6.311 1.00 92.31 268 LYS A C 1
ATOM 2151 O O . LYS A 1 268 ? -21.851 12.449 -6.951 1.00 92.31 268 LYS A O 1
ATOM 2156 N N . ARG A 1 269 ? -20.905 10.594 -6.102 1.00 93.25 269 ARG A N 1
ATOM 2157 C CA . ARG A 1 269 ? -19.561 10.900 -6.609 1.00 93.25 269 ARG A CA 1
ATOM 2158 C C . ARG A 1 269 ? -19.544 10.975 -8.146 1.00 93.25 269 ARG A C 1
ATOM 2160 O O . ARG A 1 269 ? -20.231 10.188 -8.797 1.00 93.25 269 ARG A O 1
ATOM 2167 N N . PRO A 1 270 ? -18.741 11.868 -8.751 1.00 94.81 270 PRO A N 1
ATOM 2168 C CA . PRO A 1 270 ? -18.561 11.901 -10.201 1.00 94.81 270 PRO A CA 1
ATOM 2169 C C . PRO A 1 270 ? -17.949 10.598 -10.717 1.00 94.81 270 PRO A C 1
ATOM 2171 O O . PRO A 1 270 ? -17.051 10.060 -10.078 1.00 94.81 270 PRO A O 1
ATOM 2174 N N . TYR A 1 271 ? -18.379 10.123 -11.886 1.00 95.31 271 TYR A N 1
ATOM 2175 C CA . TYR A 1 271 ? -17.846 8.911 -12.529 1.00 95.31 271 TYR A CA 1
ATOM 2176 C C . TYR A 1 271 ? -17.894 7.667 -11.607 1.00 95.31 271 TYR A C 1
ATOM 2178 O O . TYR A 1 271 ? -16.849 7.136 -11.211 1.00 95.31 271 TYR A O 1
ATOM 2186 N N . PRO A 1 272 ? -19.091 7.220 -11.180 1.00 92.44 272 PRO A N 1
ATOM 2187 C CA . PRO A 1 272 ? -19.234 6.052 -10.310 1.00 92.44 272 PRO A CA 1
ATOM 2188 C C . PRO A 1 272 ? -18.915 4.720 -11.006 1.00 92.44 272 PRO A C 1
ATOM 2190 O O . PRO A 1 272 ? -18.712 3.722 -10.321 1.00 92.44 272 PRO A O 1
ATOM 2193 N N . THR A 1 273 ? -18.879 4.670 -12.342 1.00 93.19 273 THR A N 1
ATOM 2194 C CA . THR A 1 273 ? -18.607 3.435 -13.094 1.00 93.19 273 THR A CA 1
ATOM 2195 C C . THR A 1 273 ? -17.280 3.469 -13.854 1.00 93.19 273 THR A C 1
ATOM 2197 O O . THR A 1 273 ? -16.812 4.518 -14.295 1.00 93.19 273 THR A O 1
ATOM 2200 N N . GLN A 1 274 ? -16.710 2.285 -14.110 1.00 92.69 274 GLN A N 1
ATOM 2201 C CA . GLN A 1 274 ? -15.483 2.140 -14.904 1.00 92.69 274 GLN A CA 1
ATOM 2202 C C . GLN A 1 274 ? -15.600 2.758 -16.308 1.00 92.69 274 GLN A C 1
ATOM 2204 O O . GLN A 1 274 ? -14.644 3.346 -16.809 1.00 92.69 274 GLN A O 1
ATOM 2209 N N . ALA A 1 275 ? -16.765 2.633 -16.952 1.00 95.31 275 ALA A N 1
ATOM 2210 C CA . ALA A 1 275 ? -16.995 3.183 -18.287 1.00 95.31 275 ALA A CA 1
ATOM 2211 C C . ALA A 1 275 ? -16.969 4.719 -18.281 1.00 95.31 275 ALA A C 1
ATOM 2213 O O . ALA A 1 275 ? -16.406 5.336 -19.184 1.00 95.31 275 ALA A O 1
ATOM 2214 N N . GLU A 1 276 ? -17.533 5.339 -17.244 1.00 96.50 276 GLU A N 1
ATOM 2215 C CA . GLU A 1 276 ? -17.492 6.790 -17.064 1.00 96.50 276 GLU A CA 1
ATOM 2216 C C . GLU A 1 276 ? -16.079 7.281 -16.738 1.00 96.50 276 GLU A C 1
ATOM 2218 O O . GLU A 1 276 ? -15.646 8.274 -17.318 1.00 96.50 276 GLU A O 1
ATOM 2223 N N . LEU A 1 277 ? -15.327 6.560 -15.892 1.00 96.56 277 LEU A N 1
ATOM 2224 C CA . LEU A 1 277 ? -13.916 6.861 -15.616 1.00 96.56 277 LEU A CA 1
ATOM 2225 C C . LEU A 1 277 ? -13.073 6.838 -16.897 1.00 96.56 277 LEU A C 1
ATOM 2227 O O . LEU A 1 277 ? -12.264 7.732 -17.138 1.00 96.56 277 LEU A O 1
ATOM 2231 N N . GLN A 1 278 ? -13.283 5.846 -17.763 1.00 95.81 278 GLN A N 1
ATOM 2232 C CA . GLN A 1 278 ? -12.577 5.749 -19.043 1.00 95.81 278 GLN A CA 1
ATOM 2233 C C . GLN A 1 278 ? -12.992 6.836 -20.043 1.00 95.81 278 GLN A C 1
ATOM 2235 O O . GLN A 1 278 ? -12.168 7.256 -20.853 1.00 95.81 278 GLN A O 1
ATOM 2240 N N . ALA A 1 279 ? -14.235 7.318 -19.979 1.00 96.19 279 ALA A N 1
ATOM 2241 C CA . ALA A 1 279 ? -14.731 8.394 -20.836 1.00 96.19 279 ALA A CA 1
ATOM 2242 C C . ALA A 1 279 ? -14.332 9.803 -20.353 1.00 96.19 279 ALA A C 1
ATOM 2244 O O . ALA A 1 279 ? -14.335 10.742 -21.150 1.00 96.19 279 ALA A O 1
ATOM 2245 N N . ALA A 1 280 ? -13.995 9.966 -19.070 1.00 96.62 280 ALA A N 1
ATOM 2246 C CA . ALA A 1 280 ? -13.682 11.258 -18.464 1.00 96.62 280 ALA A CA 1
ATOM 2247 C C . ALA A 1 280 ? -12.372 11.880 -18.986 1.00 96.62 280 ALA A C 1
ATOM 2249 O O . ALA A 1 280 ? -11.406 11.179 -19.325 1.00 96.62 280 ALA A O 1
ATOM 2250 N N . ALA A 1 281 ? -12.305 13.215 -19.003 1.00 96.31 281 ALA A N 1
ATOM 2251 C CA . ALA A 1 281 ? -11.071 13.929 -19.314 1.00 96.31 281 ALA A CA 1
ATOM 2252 C C . ALA A 1 281 ? -10.044 13.774 -18.177 1.00 96.31 281 ALA A C 1
ATOM 2254 O O . ALA A 1 281 ? -10.405 13.634 -17.011 1.00 96.31 281 ALA A O 1
ATOM 2255 N N . LEU A 1 282 ? -8.749 13.821 -18.512 1.00 94.25 282 LEU A N 1
ATOM 2256 C CA . LEU A 1 282 ? -7.668 13.631 -17.535 1.00 94.25 282 LEU A CA 1
ATOM 2257 C C . LEU A 1 282 ? -7.739 14.642 -16.377 1.00 94.25 282 LEU A C 1
ATOM 2259 O O . LEU A 1 282 ? -7.691 14.242 -15.221 1.00 94.25 282 LEU A O 1
ATOM 2263 N N . ALA A 1 283 ? -7.932 15.926 -16.689 1.00 94.94 283 ALA A N 1
ATOM 2264 C CA . ALA A 1 283 ? -8.044 16.982 -15.681 1.00 94.94 283 ALA A CA 1
ATOM 2265 C C . ALA A 1 283 ? -9.245 16.776 -14.737 1.00 94.94 283 ALA A C 1
ATOM 2267 O O . ALA A 1 283 ? -9.161 17.092 -13.552 1.00 94.94 283 ALA A O 1
ATOM 2268 N N . ASP A 1 284 ? -10.346 16.209 -15.245 1.00 96.38 284 ASP A N 1
ATOM 2269 C CA . ASP A 1 284 ? -11.526 15.922 -14.428 1.00 96.38 284 ASP A CA 1
ATOM 2270 C C . ASP A 1 284 ? -11.259 14.762 -13.467 1.00 96.38 284 ASP A C 1
ATOM 2272 O O . ASP A 1 284 ? -11.643 14.841 -12.303 1.00 96.38 284 ASP A O 1
ATOM 2276 N N . LEU A 1 285 ? -10.567 13.709 -13.927 1.00 95.81 285 LEU A N 1
ATOM 2277 C CA . LEU A 1 285 ? -10.128 12.603 -13.071 1.00 95.81 285 LEU A CA 1
ATOM 2278 C C . LEU A 1 285 ? -9.168 13.090 -11.983 1.00 95.81 285 LEU A C 1
ATOM 2280 O O . LEU A 1 285 ? -9.334 12.736 -10.817 1.00 95.81 285 LEU A O 1
ATOM 2284 N N . GLU A 1 286 ? -8.203 13.941 -12.338 1.00 93.56 286 GLU A N 1
ATOM 2285 C CA . GLU A 1 286 ? -7.242 14.495 -11.383 1.00 93.56 286 GLU A CA 1
ATOM 2286 C C . GLU A 1 286 ? -7.927 15.282 -10.259 1.00 93.56 286 GLU A C 1
ATOM 2288 O O . GLU A 1 286 ? -7.529 15.160 -9.100 1.00 93.56 286 GLU A O 1
ATOM 2293 N N . ALA A 1 287 ? -8.983 16.031 -10.587 1.00 95.12 287 ALA A N 1
ATOM 2294 C CA . ALA A 1 287 ? -9.752 16.820 -9.631 1.00 95.12 287 ALA A CA 1
ATOM 2295 C C . ALA A 1 287 ? -10.600 15.976 -8.661 1.00 95.12 287 ALA A C 1
ATOM 2297 O O . ALA A 1 287 ? -10.948 16.465 -7.586 1.00 95.12 287 ALA A O 1
ATOM 2298 N N . VAL A 1 288 ? -10.932 14.728 -9.013 1.00 96.12 288 VAL A N 1
ATOM 2299 C CA . VAL A 1 288 ? -11.805 13.845 -8.212 1.00 96.12 288 VAL A CA 1
ATOM 2300 C C . VAL A 1 288 ? -11.074 12.656 -7.577 1.00 96.12 288 VAL A C 1
ATOM 2302 O O . VAL A 1 288 ? -11.719 11.761 -7.029 1.00 96.12 288 VAL A O 1
ATOM 2305 N N . GLN A 1 289 ? -9.734 12.644 -7.604 1.00 96.06 289 GLN A N 1
ATOM 2306 C CA . GLN A 1 289 ? -8.908 11.632 -6.918 1.00 96.06 289 GLN A CA 1
ATOM 2307 C C . GLN A 1 289 ? -9.202 11.554 -5.416 1.00 96.06 289 GLN A C 1
ATOM 2309 O O . GLN A 1 289 ? -9.098 10.496 -4.792 1.00 96.06 289 GLN A O 1
ATOM 2314 N N . THR A 1 290 ? -9.582 12.684 -4.829 1.00 96.25 290 THR A N 1
ATOM 2315 C CA . THR A 1 290 ? -10.032 12.778 -3.446 1.00 96.25 290 THR A CA 1
ATOM 2316 C C . THR A 1 290 ? -11.319 13.570 -3.387 1.00 96.25 290 THR A C 1
ATOM 2318 O O . THR A 1 290 ? -11.495 14.527 -4.140 1.00 96.25 290 THR A O 1
ATOM 2321 N N . PHE A 1 291 ? -12.187 13.224 -2.450 1.00 95.62 291 PHE A N 1
ATOM 2322 C CA . PHE A 1 291 ? -13.355 14.032 -2.139 1.00 95.62 291 PHE A CA 1
ATOM 2323 C C . PHE A 1 291 ? -13.596 14.035 -0.637 1.00 95.62 291 PHE A C 1
ATOM 2325 O O . PHE A 1 291 ? -13.052 13.222 0.114 1.00 95.62 291 PHE A O 1
ATOM 2332 N N . GLU A 1 292 ? -14.413 14.980 -0.199 1.00 95.50 292 GLU A N 1
ATOM 2333 C CA . GLU A 1 292 ? -14.714 15.179 1.205 1.00 95.50 292 GLU A CA 1
ATOM 2334 C C . GLU A 1 292 ? -16.212 15.205 1.433 1.00 95.50 292 GLU A C 1
ATOM 2336 O O . GLU A 1 292 ? -16.965 15.792 0.657 1.00 95.50 292 GLU A O 1
ATOM 2341 N N . VAL A 1 293 ? -16.623 14.583 2.531 1.00 95.38 293 VAL A N 1
ATOM 2342 C CA . VAL A 1 293 ? -17.998 14.595 3.013 1.00 95.38 293 VAL A CA 1
ATOM 2343 C C . VAL A 1 293 ? -18.065 15.602 4.159 1.00 95.38 293 VAL A C 1
ATOM 2345 O O . VAL A 1 293 ? -17.483 15.342 5.218 1.00 95.38 293 VAL A O 1
ATOM 2348 N N . PRO A 1 294 ? -18.698 16.772 3.965 1.00 93.81 294 PRO A N 1
ATOM 2349 C CA . PRO A 1 294 ? -18.857 17.746 5.033 1.00 93.81 294 PRO A CA 1
ATOM 2350 C C . PRO A 1 294 ? -19.817 17.218 6.098 1.00 93.81 294 PRO A C 1
ATOM 2352 O O . PRO A 1 294 ? -20.851 16.634 5.781 1.00 93.81 294 PRO A O 1
ATOM 2355 N N . LEU A 1 295 ? -19.484 17.460 7.365 1.00 92.50 295 LEU A N 1
ATOM 2356 C CA . LEU A 1 295 ? -20.382 17.217 8.498 1.00 92.50 295 LEU A CA 1
ATOM 2357 C C . LEU A 1 295 ? -21.238 18.452 8.820 1.00 92.50 295 LEU A C 1
ATOM 2359 O O . LEU A 1 295 ? -22.054 18.425 9.744 1.00 92.50 295 LEU A O 1
ATOM 2363 N N . ASP A 1 296 ? -21.064 19.538 8.064 1.00 85.19 296 ASP A N 1
ATOM 2364 C CA . ASP A 1 296 ? -21.825 20.774 8.208 1.00 85.19 296 ASP A CA 1
ATOM 2365 C C . ASP A 1 296 ? -23.321 20.519 7.982 1.00 85.19 296 ASP A C 1
ATOM 2367 O O . ASP A 1 296 ? -23.734 19.933 6.982 1.00 85.19 296 ASP A O 1
ATOM 2371 N N . GLY A 1 297 ? -24.151 20.958 8.929 1.00 80.50 297 GLY A N 1
ATOM 2372 C CA . GLY A 1 297 ? -25.589 20.670 8.932 1.00 80.50 297 GLY A CA 1
ATOM 2373 C C . GLY A 1 297 ? -25.974 19.380 9.664 1.00 80.50 297 GLY A C 1
ATOM 2374 O O . GLY A 1 297 ? -27.165 19.125 9.836 1.00 80.50 297 GLY A O 1
ATOM 2375 N N . THR A 1 298 ? -25.000 18.608 10.155 1.00 86.38 298 THR A N 1
ATOM 2376 C CA . THR A 1 298 ? -25.221 17.551 11.153 1.00 86.38 298 THR A CA 1
ATOM 2377 C C . THR A 1 298 ? -24.962 18.082 12.570 1.00 86.38 298 THR A C 1
ATOM 2379 O O . THR A 1 298 ? -24.395 19.160 12.751 1.00 86.38 298 THR A O 1
ATOM 2382 N N . SER A 1 299 ? -25.367 17.329 13.596 1.00 89.62 299 SER A N 1
ATOM 2383 C CA . SER A 1 299 ? -24.966 17.597 14.987 1.00 89.62 299 SER A CA 1
ATOM 2384 C C . SER A 1 299 ? -23.565 17.072 15.322 1.00 89.62 299 SER A C 1
ATOM 2386 O O . SER A 1 299 ? -23.136 17.209 16.465 1.00 89.62 299 SER A O 1
ATOM 2388 N N . TYR A 1 300 ? -22.879 16.441 14.363 1.00 92.06 300 TYR A N 1
ATOM 2389 C CA . TYR A 1 300 ? -21.618 15.742 14.571 1.00 92.06 300 TYR A CA 1
ATOM 2390 C C . TYR A 1 300 ? -20.417 16.587 14.153 1.00 92.06 300 TYR A C 1
ATOM 2392 O O . TYR A 1 300 ? -20.457 17.413 13.238 1.00 92.06 300 TYR A O 1
ATOM 2400 N N . THR A 1 301 ? -19.308 16.337 14.829 1.00 94.56 301 THR A N 1
ATOM 2401 C CA . THR A 1 301 ? -18.009 16.941 14.578 1.00 94.56 301 THR A CA 1
ATOM 2402 C C . THR A 1 301 ? -16.996 15.875 14.179 1.00 94.56 301 THR A C 1
ATOM 2404 O O . THR A 1 301 ? -17.198 14.676 14.378 1.00 94.56 301 THR A O 1
ATOM 2407 N N . TYR A 1 302 ? -15.844 16.308 13.673 1.00 93.81 302 TYR A N 1
ATOM 2408 C CA . TYR A 1 302 ? -14.726 15.414 13.379 1.00 93.81 302 TYR A CA 1
ATOM 2409 C C . TYR A 1 302 ? -14.291 14.573 14.596 1.00 93.81 302 TYR A C 1
ATOM 2411 O O . TYR A 1 302 ? -13.741 13.491 14.411 1.00 93.81 302 TYR A O 1
ATOM 2419 N N . LYS A 1 303 ? -14.517 15.054 15.831 1.00 95.69 303 LYS A N 1
ATOM 2420 C CA . LYS A 1 303 ? -14.196 14.303 17.054 1.00 95.69 303 LYS A CA 1
ATOM 2421 C C . LYS A 1 303 ? -15.123 13.108 17.225 1.00 95.69 303 LYS A C 1
ATOM 2423 O O . LYS A 1 303 ? -14.626 12.012 17.433 1.00 95.69 303 LYS A O 1
ATOM 2428 N N . ASP A 1 304 ? -16.423 13.316 17.035 1.00 94.81 304 ASP A N 1
ATOM 2429 C CA . ASP A 1 304 ? -17.417 12.244 17.124 1.00 94.81 304 ASP A CA 1
ATOM 2430 C C . ASP A 1 304 ? -17.117 11.159 16.078 1.00 94.81 304 ASP A C 1
ATOM 2432 O O . ASP A 1 304 ? -17.103 9.971 16.378 1.00 94.81 304 ASP A O 1
ATOM 2436 N N . VAL A 1 305 ? -16.774 11.558 14.848 1.00 95.38 305 VAL A N 1
ATOM 2437 C CA . VAL A 1 305 ? -16.383 10.597 13.803 1.00 95.38 305 VAL A CA 1
ATOM 2438 C C . VAL A 1 305 ? -15.080 9.873 14.152 1.00 95.38 305 VAL A C 1
ATOM 2440 O O . VAL A 1 305 ? -14.968 8.675 13.902 1.00 95.38 305 VAL A O 1
ATOM 2443 N N . ASN A 1 306 ? -14.105 10.562 14.752 1.00 96.19 306 ASN A N 1
ATOM 2444 C CA . ASN A 1 306 ? -12.859 9.931 15.190 1.00 96.19 306 ASN A CA 1
ATOM 2445 C C . ASN A 1 306 ? -13.092 8.840 16.246 1.00 96.19 306 ASN A C 1
ATOM 2447 O O . ASN A 1 306 ? -12.370 7.843 16.236 1.00 96.19 306 ASN A O 1
ATOM 2451 N N . ASP A 1 307 ? -14.116 8.978 17.092 1.00 95.00 307 ASP A N 1
ATOM 2452 C CA . ASP A 1 307 ? -14.462 7.973 18.103 1.00 95.00 307 ASP A CA 1
ATOM 2453 C C . ASP A 1 307 ? -14.962 6.652 17.494 1.00 95.00 307 ASP A C 1
ATOM 2455 O O . ASP A 1 307 ? -14.931 5.625 18.175 1.00 95.00 307 ASP A O 1
ATOM 2459 N N . VAL A 1 308 ? -15.393 6.650 16.224 1.00 96.38 308 VAL A N 1
ATOM 2460 C CA . VAL A 1 308 ? -15.901 5.478 15.476 1.00 96.38 308 VAL A CA 1
ATOM 2461 C C . VAL A 1 308 ? -15.165 5.230 14.151 1.00 96.38 308 VAL A C 1
ATOM 2463 O O . VAL A 1 308 ? -15.653 4.501 13.287 1.00 96.38 308 VAL A O 1
ATOM 2466 N N . LEU A 1 309 ? -13.995 5.848 13.953 1.00 95.75 309 LEU A N 1
ATOM 2467 C CA . LEU A 1 309 ? -13.332 5.905 12.644 1.00 95.75 309 LEU A CA 1
ATOM 2468 C C . LEU A 1 309 ? -12.944 4.524 12.104 1.00 95.75 309 LEU A C 1
ATOM 2470 O O . LEU A 1 309 ? -13.094 4.270 10.913 1.00 95.75 309 LEU A O 1
ATOM 2474 N N . ASN A 1 310 ? -12.474 3.631 12.977 1.00 95.81 310 ASN A N 1
ATOM 2475 C CA . ASN A 1 310 ? -12.037 2.290 12.585 1.00 95.81 310 ASN A CA 1
ATOM 2476 C C . ASN A 1 310 ? -13.221 1.414 12.151 1.00 95.81 310 ASN A C 1
ATOM 2478 O O . ASN A 1 310 ? -13.131 0.672 11.170 1.00 95.81 310 ASN A O 1
ATOM 2482 N N . GLU A 1 311 ? -14.346 1.492 12.865 1.00 96.00 311 GLU A N 1
ATOM 2483 C CA . GLU A 1 311 ? -15.568 0.788 12.477 1.00 96.00 311 GLU A CA 1
ATOM 2484 C C . GLU A 1 311 ? -16.154 1.360 11.190 1.00 96.00 311 GLU A C 1
ATOM 2486 O O . GLU A 1 311 ? -16.603 0.597 10.335 1.00 96.00 311 GLU A O 1
ATOM 2491 N N . LEU A 1 312 ? -16.104 2.686 11.029 1.00 96.50 312 LEU A N 1
ATOM 2492 C CA . LEU A 1 312 ? -16.520 3.362 9.807 1.00 96.50 312 LEU A CA 1
ATOM 2493 C C . LEU A 1 312 ? -15.676 2.908 8.608 1.00 96.50 312 LEU A C 1
ATOM 2495 O O . LEU A 1 312 ? -16.241 2.555 7.575 1.00 96.50 312 LEU A O 1
ATOM 2499 N N . GLU A 1 313 ? -14.347 2.870 8.751 1.00 96.25 313 GLU A N 1
ATOM 2500 C CA . GLU A 1 313 ? -13.431 2.375 7.715 1.00 96.25 313 GLU A CA 1
ATOM 2501 C C . GLU A 1 313 ? -13.765 0.930 7.333 1.00 96.25 313 GLU A C 1
ATOM 2503 O O . GLU A 1 313 ? -13.921 0.622 6.154 1.00 96.25 313 GLU A O 1
ATOM 2508 N N . THR A 1 314 ? -13.942 0.062 8.332 1.00 96.12 314 THR A N 1
ATOM 2509 C CA . THR A 1 314 ? -14.239 -1.364 8.126 1.00 96.12 314 THR A CA 1
ATOM 2510 C C . THR A 1 314 ? -15.562 -1.569 7.384 1.00 96.12 314 THR A C 1
ATOM 2512 O O . THR A 1 314 ? -15.640 -2.361 6.441 1.00 96.12 314 THR A O 1
ATOM 2515 N N . ALA A 1 315 ? -16.609 -0.849 7.791 1.00 95.38 315 ALA A N 1
ATOM 2516 C CA . ALA A 1 315 ? -17.923 -0.943 7.168 1.00 95.38 315 ALA A CA 1
ATOM 2517 C C . ALA A 1 315 ? -17.907 -0.407 5.727 1.00 95.38 315 ALA A C 1
ATOM 2519 O O . ALA A 1 315 ? -18.407 -1.074 4.823 1.00 95.38 315 ALA A O 1
ATOM 2520 N N . LEU A 1 316 ? -17.282 0.751 5.485 1.00 96.12 316 LEU A N 1
ATOM 2521 C CA . LEU A 1 316 ? -17.211 1.340 4.145 1.00 96.12 316 LEU A CA 1
ATOM 2522 C C . LEU A 1 316 ? -16.325 0.537 3.191 1.00 96.12 316 LEU A C 1
ATOM 2524 O O . LEU A 1 316 ? -16.681 0.417 2.026 1.00 96.12 316 LEU A O 1
ATOM 2528 N N . ALA A 1 317 ? -15.226 -0.060 3.660 1.00 94.56 317 ALA A N 1
ATOM 2529 C CA . ALA A 1 317 ? -14.362 -0.894 2.821 1.00 94.56 317 ALA A CA 1
ATOM 2530 C C . ALA A 1 317 ? -15.071 -2.157 2.297 1.00 94.56 317 ALA A C 1
ATOM 2532 O O . ALA A 1 317 ? -14.699 -2.685 1.250 1.00 94.56 317 ALA A O 1
ATOM 2533 N N . THR A 1 318 ? -16.091 -2.640 3.016 1.00 92.44 318 THR A N 1
ATOM 2534 C CA . THR A 1 318 ? -16.906 -3.786 2.585 1.00 92.44 318 THR A CA 1
ATOM 2535 C C . THR A 1 318 ? -17.849 -3.403 1.442 1.00 92.44 318 THR A C 1
ATOM 2537 O O . THR A 1 318 ? -17.974 -4.154 0.477 1.00 92.44 318 THR A O 1
ATOM 2540 N N . ASP A 1 319 ? -18.482 -2.231 1.537 1.00 91.69 319 ASP A N 1
ATOM 2541 C CA . ASP A 1 319 ? -19.470 -1.763 0.556 1.00 91.69 319 ASP A CA 1
ATOM 2542 C C . ASP A 1 319 ? -18.821 -1.065 -0.658 1.00 91.69 319 ASP A C 1
ATOM 2544 O O . ASP A 1 319 ? -19.343 -1.139 -1.770 1.00 91.69 319 ASP A O 1
ATOM 2548 N N . TYR A 1 320 ? -17.674 -0.407 -0.451 1.00 94.75 320 TYR A N 1
ATOM 2549 C CA . TYR A 1 320 ? -16.971 0.433 -1.427 1.00 94.75 320 TYR A CA 1
ATOM 2550 C C . TYR A 1 320 ? -15.467 0.108 -1.463 1.00 94.75 320 TYR A C 1
ATOM 2552 O O . TYR A 1 320 ? -14.638 0.889 -0.986 1.00 94.75 320 TYR A O 1
ATOM 2560 N N . PRO A 1 321 ? -15.078 -1.052 -2.020 1.00 94.38 321 PRO A N 1
ATOM 2561 C CA . PRO A 1 321 ? -13.677 -1.484 -2.068 1.00 94.38 321 PRO A CA 1
ATOM 2562 C C . PRO A 1 321 ? -12.789 -0.601 -2.967 1.00 94.38 321 PRO A C 1
ATOM 2564 O O . PRO A 1 321 ? -11.564 -0.680 -2.903 1.00 94.38 321 PRO A O 1
ATOM 2567 N N . ASP A 1 322 ? -13.399 0.230 -3.813 1.00 94.81 322 ASP A N 1
ATOM 2568 C CA . ASP A 1 322 ? -12.769 1.238 -4.669 1.00 94.81 322 ASP A CA 1
ATOM 2569 C C . ASP A 1 322 ? -12.422 2.537 -3.924 1.00 94.81 322 ASP A C 1
ATOM 2571 O O . ASP A 1 322 ? -11.773 3.422 -4.487 1.00 94.81 322 ASP A O 1
ATOM 2575 N N . LEU A 1 323 ? -12.821 2.667 -2.658 1.00 95.94 323 LEU A N 1
ATOM 2576 C CA . LEU A 1 323 ? -12.606 3.857 -1.848 1.00 95.94 323 LEU A CA 1
ATOM 2577 C C . LEU A 1 323 ? -11.733 3.568 -0.635 1.00 95.94 323 LEU A C 1
ATOM 2579 O O . LEU A 1 323 ? -11.789 2.511 -0.013 1.00 95.94 323 LEU A O 1
ATOM 2583 N N . LYS A 1 324 ? -10.952 4.574 -0.250 1.00 96.81 324 LYS A N 1
ATOM 2584 C CA . LYS A 1 324 ? -10.172 4.558 0.981 1.00 96.81 324 LYS A CA 1
ATOM 2585 C C . LYS A 1 324 ? -10.544 5.745 1.851 1.00 96.81 324 LYS A C 1
ATOM 2587 O O . LYS A 1 324 ? -10.351 6.894 1.448 1.00 96.81 324 LYS A O 1
ATOM 2592 N N . LEU A 1 325 ? -11.026 5.470 3.060 1.00 97.12 325 LEU A N 1
ATOM 2593 C CA . LEU A 1 325 ? -11.157 6.483 4.100 1.00 97.12 325 LEU A CA 1
ATOM 2594 C C . LEU A 1 325 ? -9.749 6.921 4.530 1.00 97.12 325 LEU A C 1
ATOM 2596 O O . LEU A 1 325 ? -8.901 6.096 4.853 1.00 97.12 325 LEU A O 1
ATOM 2600 N N . THR A 1 326 ? -9.473 8.222 4.488 1.00 96.19 326 THR A N 1
ATOM 2601 C CA . THR A 1 326 ? -8.148 8.777 4.836 1.00 96.19 326 THR A CA 1
ATOM 2602 C C . THR A 1 326 ? -8.129 9.472 6.195 1.00 96.19 326 THR A C 1
ATOM 2604 O O . THR A 1 326 ? -7.059 9.824 6.688 1.00 96.19 326 THR A O 1
ATOM 2607 N N . GLY A 1 327 ? -9.301 9.631 6.811 1.00 96.19 327 GLY A N 1
ATOM 2608 C CA . GLY A 1 327 ? -9.489 10.221 8.130 1.00 96.19 327 GLY A CA 1
ATOM 2609 C C . GLY A 1 327 ? -10.444 11.410 8.100 1.00 96.19 327 GLY A C 1
ATOM 2610 O O . GLY A 1 327 ? -11.271 11.549 7.196 1.00 96.19 327 GLY A O 1
ATOM 2611 N N . THR A 1 328 ? -10.320 12.273 9.104 1.00 97.00 328 THR A N 1
ATOM 2612 C CA . THR A 1 328 ? -11.108 13.502 9.240 1.00 97.00 328 THR A CA 1
ATOM 2613 C C . THR A 1 328 ? -10.219 14.740 9.145 1.00 97.00 328 THR A C 1
ATOM 2615 O O . THR A 1 328 ? -9.024 14.697 9.446 1.00 97.00 328 THR A O 1
ATOM 2618 N N . ILE A 1 329 ? -10.795 15.870 8.733 1.00 96.00 329 ILE A N 1
ATOM 2619 C CA . ILE A 1 329 ? -10.085 17.147 8.616 1.00 96.00 329 ILE A CA 1
ATOM 2620 C C . ILE A 1 329 ? -10.700 18.140 9.594 1.00 96.00 329 ILE A C 1
ATOM 2622 O O . ILE A 1 329 ? -11.763 18.709 9.354 1.00 96.00 329 ILE A O 1
ATOM 2626 N N . SER A 1 330 ? -10.004 18.377 10.706 1.00 94.25 330 SER A N 1
ATOM 2627 C CA . SER A 1 330 ? -10.520 19.174 11.827 1.00 94.25 330 SER A CA 1
ATOM 2628 C C . SER A 1 330 ? -10.839 20.627 11.470 1.00 94.25 330 SER A C 1
ATOM 2630 O O . SER A 1 330 ? -11.792 21.188 11.999 1.00 94.25 330 SER A O 1
ATOM 2632 N N . THR A 1 331 ? -10.079 21.243 10.559 1.00 94.56 331 THR A N 1
ATOM 2633 C CA . THR A 1 331 ? -10.269 22.647 10.152 1.00 94.56 331 THR A CA 1
ATOM 2634 C C . THR A 1 331 ? -11.500 22.873 9.283 1.00 94.56 331 THR A C 1
ATOM 2636 O O . THR A 1 331 ? -11.993 23.997 9.223 1.00 94.56 331 THR A O 1
ATOM 2639 N N . ARG A 1 332 ? -11.980 21.829 8.602 1.00 93.94 332 ARG A N 1
ATOM 2640 C CA . ARG A 1 332 ? -13.131 21.884 7.688 1.00 93.94 332 ARG A CA 1
ATOM 2641 C C . ARG A 1 332 ? -14.302 21.020 8.137 1.00 93.94 332 ARG A C 1
ATOM 2643 O O . ARG A 1 332 ? -15.328 21.032 7.479 1.00 93.94 332 ARG A O 1
ATOM 2650 N N . ASN A 1 333 ? -14.146 20.297 9.245 1.00 95.50 333 ASN A N 1
ATOM 2651 C CA . ASN A 1 333 ? -15.148 19.387 9.785 1.00 95.50 333 ASN A CA 1
ATOM 2652 C C . ASN A 1 333 ? -15.654 18.371 8.739 1.00 95.50 333 ASN A C 1
ATOM 2654 O O . ASN A 1 333 ? -16.855 18.175 8.571 1.00 95.50 333 ASN A O 1
ATOM 2658 N N . THR A 1 334 ? -14.730 17.749 8.002 1.00 96.44 334 THR A N 1
ATOM 2659 C CA . THR A 1 334 ? -15.043 16.821 6.904 1.00 96.44 334 THR A CA 1
ATOM 2660 C C . THR A 1 334 ? -14.449 15.435 7.130 1.00 96.44 334 THR A C 1
ATOM 2662 O O . THR A 1 334 ? -13.462 15.269 7.854 1.00 96.44 334 THR A O 1
ATOM 2665 N N . ILE A 1 335 ? -15.043 14.439 6.474 1.00 97.31 335 ILE A N 1
ATOM 2666 C CA . ILE A 1 335 ? -14.502 13.087 6.312 1.00 97.31 335 ILE A CA 1
ATOM 2667 C C . ILE A 1 335 ? -13.868 13.003 4.924 1.00 97.31 335 ILE A C 1
ATOM 2669 O O . ILE A 1 335 ? -14.522 13.323 3.934 1.00 97.31 335 ILE A O 1
ATOM 2673 N N . ALA A 1 336 ? -12.607 12.592 4.839 1.00 96.94 336 ALA A N 1
ATOM 2674 C CA . ALA A 1 336 ? -11.844 12.621 3.597 1.00 96.94 336 ALA A CA 1
ATOM 2675 C C . ALA A 1 336 ? -11.672 11.225 2.996 1.00 96.94 336 ALA A C 1
ATOM 2677 O O . ALA A 1 336 ? -11.211 10.294 3.662 1.00 96.94 336 ALA A O 1
ATOM 2678 N N . PHE A 1 337 ? -11.956 11.109 1.704 1.00 97.56 337 PHE A N 1
ATOM 2679 C CA . PHE A 1 337 ? -11.853 9.874 0.941 1.00 97.56 337 PHE A CA 1
ATOM 2680 C C . PHE A 1 337 ? -10.885 10.027 -0.222 1.00 97.56 337 PHE A C 1
ATOM 2682 O O . PHE A 1 337 ? -10.762 11.089 -0.833 1.00 97.56 337 PHE A O 1
ATOM 2689 N N . ARG A 1 338 ? -10.235 8.919 -0.557 1.00 97.44 338 ARG A N 1
ATOM 2690 C CA . ARG A 1 338 ? -9.426 8.748 -1.759 1.00 97.44 338 ARG A CA 1
ATOM 2691 C C . ARG A 1 338 ? -10.070 7.697 -2.653 1.00 97.44 338 ARG A C 1
ATOM 2693 O O . ARG A 1 338 ? -10.534 6.673 -2.154 1.00 97.44 338 ARG A O 1
ATOM 2700 N N . ARG A 1 339 ? -10.086 7.959 -3.957 1.00 97.38 339 ARG A N 1
ATOM 2701 C CA . ARG A 1 339 ? -10.660 7.089 -4.985 1.00 97.38 339 ARG A CA 1
ATOM 2702 C C . ARG A 1 339 ? -9.589 6.218 -5.626 1.00 97.38 339 ARG A C 1
ATOM 2704 O O . ARG A 1 339 ? -8.824 6.687 -6.465 1.00 97.38 339 ARG A O 1
ATOM 2711 N N . LEU A 1 340 ? -9.536 4.953 -5.221 1.00 96.94 340 LEU A N 1
ATOM 2712 C CA . LEU A 1 340 ? -8.548 3.990 -5.710 1.00 96.94 340 LEU A CA 1
ATOM 2713 C C . LEU A 1 340 ? -8.799 3.609 -7.171 1.00 96.94 340 LEU A C 1
ATOM 2715 O O . LEU A 1 340 ? -7.860 3.330 -7.906 1.00 96.94 340 LEU A O 1
ATOM 2719 N N . ASP A 1 341 ? -10.050 3.621 -7.613 1.00 96.19 341 ASP A N 1
ATOM 2720 C CA . ASP A 1 341 ? -10.418 3.364 -9.003 1.00 96.19 341 ASP A CA 1
ATOM 2721 C C . ASP A 1 341 ? -10.010 4.493 -9.962 1.00 96.19 341 ASP A C 1
ATOM 2723 O O . ASP A 1 341 ? -9.556 4.225 -11.075 1.00 96.19 341 ASP A O 1
ATOM 2727 N N . VAL A 1 342 ? -10.079 5.751 -9.516 1.00 97.50 342 VAL A N 1
ATOM 2728 C CA . VAL A 1 342 ? -9.517 6.893 -10.256 1.00 97.50 342 VAL A CA 1
ATOM 2729 C C . VAL A 1 342 ? -7.997 6.757 -10.368 1.00 97.50 342 VAL A C 1
ATOM 2731 O O . VAL A 1 342 ? -7.455 6.909 -11.461 1.00 97.50 342 VAL A O 1
ATOM 2734 N N . GLU A 1 343 ? -7.303 6.428 -9.272 1.00 95.88 343 GLU A N 1
ATOM 2735 C CA . GLU A 1 343 ? -5.849 6.194 -9.288 1.00 95.88 343 GLU A CA 1
ATOM 2736 C C . GLU A 1 343 ? -5.464 5.068 -10.257 1.00 95.88 343 GLU A C 1
ATOM 2738 O O . GLU A 1 343 ? -4.534 5.222 -11.052 1.00 95.88 343 GLU A O 1
ATOM 2743 N N . GLN A 1 344 ? -6.207 3.959 -10.238 1.00 96.06 344 GLN A N 1
ATOM 2744 C CA . GLN A 1 344 ? -5.999 2.836 -11.152 1.00 96.06 344 GLN A CA 1
ATOM 2745 C C . GLN A 1 344 ? -6.214 3.237 -12.617 1.00 96.06 344 GLN A C 1
ATOM 2747 O O . GLN A 1 344 ? -5.424 2.849 -13.478 1.00 96.06 344 GLN A O 1
ATOM 2752 N N . GLU A 1 345 ? -7.239 4.034 -12.927 1.00 96.75 345 GLU A N 1
ATOM 2753 C CA . GLU A 1 345 ? -7.472 4.511 -14.295 1.00 96.75 345 GLU A CA 1
ATOM 2754 C C . GLU A 1 345 ? -6.373 5.476 -14.768 1.00 96.75 345 GLU A C 1
ATOM 2756 O O . GLU A 1 345 ? -5.920 5.367 -15.910 1.00 96.75 345 GLU A O 1
ATOM 2761 N N . LEU A 1 346 ? -5.894 6.380 -13.905 1.00 95.69 346 LEU A N 1
ATOM 2762 C CA . LEU A 1 346 ? -4.770 7.270 -14.221 1.00 95.69 346 LEU A CA 1
ATOM 2763 C C . LEU A 1 346 ? -3.495 6.471 -14.526 1.00 95.69 346 LEU A C 1
ATOM 2765 O O . LEU A 1 346 ? -2.849 6.708 -15.548 1.00 95.69 346 LEU A O 1
ATOM 2769 N N . GLN A 1 347 ? -3.183 5.470 -13.699 1.00 95.25 347 GLN A N 1
ATOM 2770 C CA . GLN A 1 347 ? -2.053 4.563 -13.926 1.00 95.25 347 GLN A CA 1
ATOM 2771 C C . GLN A 1 347 ? -2.202 3.780 -15.233 1.00 95.25 347 GLN A C 1
ATOM 2773 O O . GLN A 1 347 ? -1.251 3.678 -16.007 1.00 95.25 347 GLN A O 1
ATOM 2778 N N . ARG A 1 348 ? -3.402 3.270 -15.530 1.00 95.25 348 ARG A N 1
ATOM 2779 C CA . ARG A 1 348 ? -3.685 2.556 -16.782 1.00 95.25 348 ARG A CA 1
ATOM 2780 C C . ARG A 1 348 ? -3.446 3.441 -18.008 1.00 95.25 348 ARG A C 1
ATOM 2782 O O . ARG A 1 348 ? -2.900 2.969 -19.003 1.00 95.25 348 ARG A O 1
ATOM 2789 N N . ARG A 1 349 ? -3.854 4.715 -17.962 1.00 94.62 349 ARG A N 1
ATOM 2790 C CA . ARG A 1 349 ? -3.621 5.678 -19.055 1.00 94.62 349 ARG A CA 1
ATOM 2791 C C . ARG A 1 349 ? -2.140 5.978 -19.242 1.00 94.62 349 ARG A C 1
ATOM 2793 O O . ARG A 1 349 ? -1.682 5.996 -20.381 1.00 94.62 349 ARG A O 1
ATOM 2800 N N . GLN A 1 350 ? -1.410 6.171 -18.147 1.00 92.06 350 GLN A N 1
ATOM 2801 C CA . GLN A 1 350 ? 0.034 6.371 -18.196 1.00 92.06 350 GLN A CA 1
ATOM 2802 C C . GLN A 1 350 ? 0.737 5.159 -18.824 1.00 92.06 350 GLN A C 1
ATOM 2804 O O . GLN A 1 350 ? 1.515 5.333 -19.758 1.00 92.06 350 GLN A O 1
ATOM 2809 N N . ALA A 1 351 ? 0.390 3.943 -18.394 1.00 92.56 351 ALA A N 1
ATOM 2810 C CA . ALA A 1 351 ? 0.947 2.714 -18.955 1.00 92.56 351 ALA A CA 1
ATOM 2811 C C . ALA A 1 351 ? 0.676 2.590 -20.464 1.00 92.56 351 ALA A C 1
ATOM 2813 O O . ALA A 1 351 ? 1.588 2.308 -21.230 1.00 92.56 351 ALA A O 1
ATOM 2814 N N . LEU A 1 352 ? -0.546 2.891 -20.925 1.00 92.81 352 LEU A N 1
ATOM 2815 C CA . LEU A 1 352 ? -0.849 2.896 -22.362 1.00 92.81 352 LEU A CA 1
ATOM 2816 C C . LEU A 1 352 ? -0.038 3.930 -23.150 1.00 92.81 352 LEU A C 1
ATOM 2818 O O . LEU A 1 352 ? 0.303 3.689 -24.307 1.00 92.81 352 LEU A O 1
ATOM 2822 N N . GLN A 1 353 ? 0.226 5.097 -22.561 1.00 91.56 353 GLN A N 1
ATOM 2823 C CA . GLN A 1 353 ? 1.036 6.128 -23.201 1.00 91.56 353 GLN A CA 1
ATOM 2824 C C . GLN A 1 353 ? 2.507 5.702 -23.297 1.00 91.56 353 GLN A C 1
ATOM 2826 O O . GLN A 1 353 ? 3.130 5.921 -24.335 1.00 91.56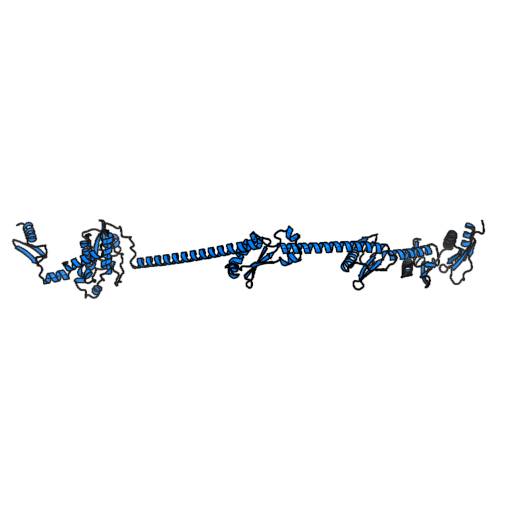 353 GLN A O 1
ATOM 2831 N N . GLU A 1 354 ? 3.044 5.081 -22.246 1.00 91.56 354 GLU A N 1
ATOM 2832 C CA . GLU A 1 354 ? 4.395 4.508 -22.222 1.00 91.56 354 GLU A CA 1
ATOM 2833 C C . GLU A 1 354 ? 4.530 3.361 -23.237 1.00 91.56 354 GLU A C 1
ATOM 2835 O O . GLU A 1 354 ? 5.457 3.371 -24.047 1.00 91.56 354 GLU A O 1
ATOM 2840 N N . ASP A 1 355 ? 3.557 2.447 -23.286 1.00 92.00 355 ASP A N 1
ATOM 2841 C CA . ASP A 1 355 ? 3.507 1.357 -24.267 1.00 92.00 355 ASP A CA 1
ATOM 2842 C C . ASP A 1 355 ? 3.461 1.894 -25.706 1.00 92.00 355 ASP A C 1
ATOM 2844 O O . ASP A 1 355 ? 4.174 1.406 -26.585 1.00 92.00 355 ASP A O 1
ATOM 2848 N N . ALA A 1 356 ? 2.644 2.923 -25.963 1.00 92.69 356 ALA A N 1
ATOM 2849 C CA . ALA A 1 356 ? 2.561 3.556 -27.277 1.00 92.69 356 ALA A CA 1
ATOM 2850 C C . ALA A 1 356 ? 3.878 4.246 -27.670 1.00 92.69 356 ALA A C 1
ATOM 2852 O O . ALA A 1 356 ? 4.303 4.148 -28.824 1.00 92.69 356 ALA A O 1
ATOM 2853 N N . TYR A 1 357 ? 4.535 4.913 -26.718 1.00 91.75 357 TYR A N 1
ATOM 2854 C CA . TYR A 1 357 ? 5.833 5.550 -26.923 1.00 91.75 357 TYR A CA 1
ATOM 2855 C C . TYR A 1 357 ? 6.926 4.525 -27.255 1.00 91.75 357 TYR A C 1
ATOM 2857 O O . TYR A 1 357 ? 7.630 4.683 -28.255 1.00 91.75 357 TYR A O 1
ATOM 2865 N N . GLU A 1 358 ? 7.039 3.443 -26.482 1.00 92.12 358 GLU A N 1
ATOM 2866 C CA . GLU A 1 358 ? 8.025 2.389 -26.745 1.00 92.12 358 GLU A CA 1
ATOM 2867 C C . GLU A 1 358 ? 7.723 1.636 -28.049 1.00 92.12 358 GLU A C 1
ATOM 2869 O O . GLU A 1 358 ? 8.644 1.312 -28.800 1.00 92.12 358 GLU A O 1
ATOM 2874 N N . ALA A 1 359 ? 6.449 1.409 -28.389 1.00 93.00 359 ALA A N 1
ATOM 2875 C CA . ALA A 1 359 ? 6.071 0.823 -29.676 1.00 93.00 359 ALA A CA 1
ATOM 2876 C C . ALA A 1 359 ? 6.502 1.707 -30.859 1.00 93.00 359 ALA A C 1
ATOM 2878 O O . ALA A 1 359 ? 7.075 1.199 -31.827 1.00 93.00 359 ALA A O 1
ATOM 2879 N N . GLN A 1 360 ? 6.276 3.024 -30.774 1.00 93.81 360 GLN A N 1
ATOM 2880 C CA . GLN A 1 360 ? 6.732 3.973 -31.791 1.00 93.81 360 GLN A CA 1
ATOM 2881 C C . GLN A 1 360 ? 8.261 3.980 -31.900 1.00 93.81 360 GLN A C 1
ATOM 2883 O O . GLN A 1 360 ? 8.799 3.830 -32.996 1.00 93.81 360 GLN A O 1
ATOM 2888 N N . LYS A 1 361 ? 8.966 4.111 -30.773 1.00 95.88 361 LYS A N 1
ATOM 2889 C CA . LYS A 1 361 ? 10.431 4.116 -30.726 1.00 95.88 361 LYS A CA 1
ATOM 2890 C C . LYS A 1 361 ? 11.020 2.836 -31.325 1.00 95.88 361 LYS A C 1
ATOM 2892 O O . LYS A 1 361 ? 11.945 2.913 -32.126 1.00 95.88 361 LYS A O 1
ATOM 2897 N N . ASN A 1 362 ? 10.465 1.666 -31.004 1.00 95.62 362 ASN A N 1
ATOM 2898 C CA . ASN A 1 362 ? 10.912 0.389 -31.567 1.00 95.62 362 ASN A CA 1
ATOM 2899 C C . ASN A 1 362 ? 10.682 0.307 -33.083 1.00 95.62 362 ASN A C 1
ATOM 2901 O O . ASN A 1 362 ? 11.538 -0.209 -33.802 1.00 95.62 362 ASN A O 1
ATOM 2905 N N . ALA A 1 363 ? 9.564 0.838 -33.588 1.00 97.00 363 ALA A N 1
ATOM 2906 C CA . ALA A 1 363 ? 9.326 0.929 -35.028 1.00 97.00 363 ALA A CA 1
ATOM 2907 C C . ALA A 1 363 ? 10.345 1.858 -35.717 1.00 97.00 363 ALA A C 1
ATOM 2909 O O . ALA A 1 363 ? 10.867 1.524 -36.781 1.00 97.00 363 ALA A O 1
ATOM 2910 N N . GLU A 1 364 ? 10.682 2.991 -35.093 1.00 97.94 364 GLU A N 1
ATOM 2911 C CA . GLU A 1 364 ? 11.718 3.911 -35.578 1.00 97.94 364 GLU A CA 1
ATOM 2912 C C . GLU A 1 364 ? 13.118 3.274 -35.558 1.00 97.94 364 GLU A C 1
ATOM 2914 O O . GLU A 1 364 ? 13.854 3.412 -36.534 1.00 97.94 364 GLU A O 1
ATOM 2919 N N . VAL A 1 365 ? 13.468 2.521 -34.506 1.00 98.31 365 VAL A N 1
ATOM 2920 C CA . VAL A 1 365 ? 14.724 1.750 -34.420 1.00 98.31 365 VAL A CA 1
ATOM 2921 C C . VAL A 1 365 ? 14.809 0.730 -35.551 1.00 98.31 365 VAL A C 1
ATOM 2923 O O . VAL A 1 365 ? 15.826 0.676 -36.238 1.00 98.31 365 VAL A O 1
ATOM 2926 N N . GLN A 1 366 ? 13.744 -0.037 -35.802 1.00 97.69 366 GLN A N 1
ATOM 2927 C CA . GLN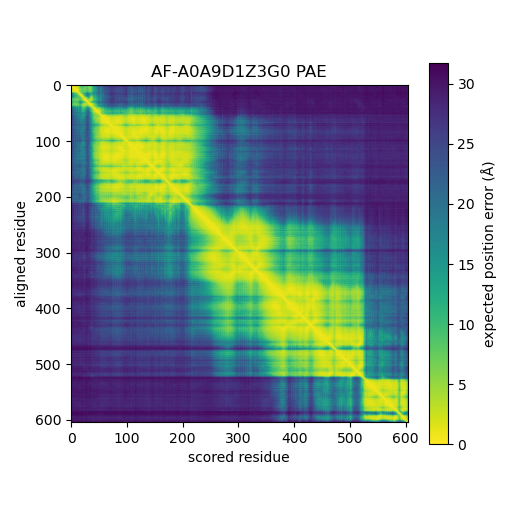 A 1 366 ? 13.714 -1.016 -36.895 1.00 97.69 366 GLN A CA 1
ATOM 2928 C C . GLN A 1 366 ? 13.877 -0.356 -38.269 1.00 97.69 366 GLN A C 1
ATOM 2930 O O . GLN A 1 366 ? 14.638 -0.855 -39.098 1.00 97.69 366 GLN A O 1
ATOM 2935 N N . ALA A 1 367 ? 13.198 0.771 -38.502 1.00 98.00 367 ALA A N 1
ATOM 2936 C CA . ALA A 1 367 ? 13.309 1.521 -39.750 1.00 98.00 367 ALA A CA 1
ATOM 2937 C C . ALA A 1 367 ? 14.724 2.084 -39.956 1.00 98.00 367 ALA A C 1
ATOM 2939 O O . ALA A 1 367 ? 15.298 1.929 -41.034 1.00 98.00 367 ALA A O 1
ATOM 2940 N N . LEU A 1 368 ? 15.308 2.687 -38.915 1.00 98.31 368 LEU A N 1
ATOM 2941 C CA . LEU A 1 368 ? 16.674 3.201 -38.963 1.00 98.31 368 LEU A CA 1
ATOM 2942 C C . LEU A 1 368 ? 17.685 2.073 -39.192 1.00 98.31 368 LEU A C 1
ATOM 2944 O O . LEU A 1 368 ? 18.592 2.219 -40.003 1.00 98.31 368 LEU A O 1
ATOM 2948 N N . ARG A 1 369 ? 17.519 0.935 -38.518 1.00 97.88 369 ARG A N 1
ATOM 2949 C CA . ARG A 1 369 ? 18.391 -0.230 -38.672 1.00 97.88 369 ARG A CA 1
ATOM 2950 C C . ARG A 1 369 ? 18.376 -0.756 -40.104 1.00 97.88 369 ARG A C 1
ATOM 2952 O O . ARG A 1 369 ? 19.439 -0.877 -40.696 1.00 97.88 369 ARG A O 1
ATOM 2959 N N . ALA A 1 370 ? 17.196 -0.961 -40.691 1.00 97.88 370 ALA A N 1
ATOM 2960 C CA . ALA A 1 370 ? 17.071 -1.381 -42.089 1.00 97.88 370 ALA A CA 1
ATOM 2961 C C . ALA A 1 370 ? 17.745 -0.388 -43.056 1.00 97.88 370 ALA A C 1
ATOM 2963 O O . ALA A 1 370 ? 18.453 -0.793 -43.976 1.00 97.88 370 ALA A O 1
ATOM 2964 N N . PHE A 1 371 ? 17.589 0.917 -42.810 1.00 98.31 371 PHE A N 1
ATOM 2965 C CA . PHE A 1 371 ? 18.273 1.954 -43.582 1.00 98.31 371 PHE A CA 1
ATOM 2966 C C . PHE A 1 371 ? 19.805 1.891 -43.436 1.00 98.31 371 PHE A C 1
ATOM 2968 O O . PHE A 1 371 ? 20.525 2.039 -44.424 1.00 98.31 371 PHE A O 1
ATOM 2975 N N . LEU A 1 372 ? 20.326 1.663 -42.227 1.00 98.31 372 LEU A N 1
ATOM 2976 C CA . LEU A 1 372 ? 21.766 1.538 -41.976 1.00 98.31 372 LEU A CA 1
ATOM 2977 C C . LEU A 1 372 ? 22.350 0.268 -42.606 1.00 98.31 372 LEU A C 1
ATOM 2979 O O . LEU A 1 372 ? 23.442 0.323 -43.166 1.00 98.31 372 LEU A O 1
ATOM 2983 N N . GLU A 1 373 ? 21.623 -0.849 -42.567 1.00 98.38 373 GLU A N 1
ATOM 2984 C CA . GLU A 1 373 ? 21.992 -2.091 -43.256 1.00 98.38 373 GLU A CA 1
ATOM 2985 C C . GLU A 1 373 ? 22.117 -1.872 -44.767 1.00 98.38 373 GLU A C 1
ATOM 2987 O O . GLU A 1 373 ? 23.143 -2.203 -45.366 1.00 98.38 373 GLU A O 1
ATOM 2992 N N . GLU A 1 374 ? 21.097 -1.265 -45.382 1.00 98.06 374 GLU A N 1
ATOM 2993 C CA . GLU A 1 374 ? 21.107 -0.916 -46.803 1.00 98.06 374 GLU A CA 1
ATOM 2994 C C . GLU A 1 374 ? 22.233 0.067 -47.136 1.00 98.06 374 GLU A C 1
ATOM 2996 O O . GLU A 1 374 ? 22.922 -0.101 -48.143 1.00 98.06 374 GLU A O 1
ATOM 3001 N N . THR A 1 375 ? 22.469 1.052 -46.267 1.00 97.56 375 THR A N 1
ATOM 3002 C CA . THR A 1 375 ? 23.575 2.001 -46.418 1.00 97.56 375 THR A CA 1
ATOM 3003 C C . THR A 1 375 ? 24.907 1.261 -46.441 1.00 97.56 375 THR A C 1
ATOM 3005 O O . THR A 1 375 ? 25.658 1.438 -47.392 1.00 97.56 375 THR A O 1
ATOM 3008 N N . ILE A 1 376 ? 25.185 0.393 -45.457 1.00 97.75 376 ILE A N 1
ATOM 3009 C CA . ILE A 1 376 ? 26.443 -0.366 -45.363 1.00 97.75 376 ILE A CA 1
ATOM 3010 C C . ILE A 1 376 ? 26.665 -1.221 -46.611 1.00 97.75 376 ILE A C 1
ATOM 3012 O O . ILE A 1 376 ? 27.751 -1.178 -47.186 1.00 97.75 376 ILE A O 1
ATOM 3016 N N . MET A 1 377 ? 25.648 -1.963 -47.056 1.00 96.75 377 MET A N 1
ATOM 3017 C CA . MET A 1 377 ? 25.762 -2.840 -48.228 1.00 96.75 377 MET A CA 1
ATOM 3018 C C . MET A 1 377 ? 26.082 -2.084 -49.522 1.00 96.75 377 MET A C 1
ATOM 3020 O O . MET A 1 377 ? 26.739 -2.638 -50.400 1.00 96.75 377 MET A O 1
ATOM 3024 N N . ASN A 1 378 ? 25.628 -0.835 -49.639 1.00 94.88 378 ASN A N 1
ATOM 3025 C CA . ASN A 1 378 ? 25.799 -0.012 -50.835 1.00 94.88 378 ASN A CA 1
ATOM 3026 C C . ASN A 1 378 ? 26.960 0.992 -50.731 1.00 94.88 378 ASN A C 1
ATOM 3028 O O . ASN A 1 378 ? 27.114 1.833 -51.616 1.00 94.88 378 ASN A O 1
ATOM 3032 N N . MET A 1 379 ? 27.775 0.936 -49.671 1.00 92.38 379 MET A N 1
ATOM 3033 C CA . MET A 1 379 ? 28.953 1.797 -49.555 1.00 92.38 379 MET A CA 1
ATOM 3034 C C . MET A 1 379 ? 29.975 1.490 -50.657 1.00 92.38 379 MET A C 1
ATOM 3036 O O . MET A 1 379 ? 30.308 0.339 -50.923 1.00 92.38 379 MET A O 1
ATOM 3040 N N . ASP A 1 380 ? 30.531 2.552 -51.230 1.00 88.31 380 ASP A N 1
ATOM 3041 C CA . ASP A 1 380 ? 31.635 2.568 -52.198 1.00 88.31 380 ASP A CA 1
ATOM 3042 C C . ASP A 1 380 ? 32.953 3.056 -51.565 1.00 88.31 380 ASP A C 1
ATOM 3044 O O . ASP A 1 380 ? 33.893 3.472 -52.243 1.00 88.31 380 ASP A O 1
ATOM 3048 N N . SER A 1 381 ? 33.015 3.051 -50.234 1.00 88.69 381 SER A N 1
ATOM 3049 C CA . SER A 1 381 ? 34.145 3.538 -49.455 1.00 88.69 381 SER A CA 1
ATOM 3050 C C . SER A 1 381 ? 34.227 2.831 -48.103 1.00 88.69 381 SER A C 1
ATOM 3052 O O . SER A 1 381 ? 33.240 2.310 -47.589 1.00 88.69 381 SER A O 1
ATOM 3054 N N . LYS A 1 382 ? 35.414 2.833 -47.479 1.00 90.56 382 LYS A N 1
ATOM 3055 C CA . LYS A 1 382 ? 35.614 2.210 -46.160 1.00 90.56 382 LYS A CA 1
ATOM 3056 C C . LYS A 1 382 ? 34.938 2.978 -45.034 1.00 90.56 382 LYS A C 1
ATOM 3058 O O . LYS A 1 382 ? 34.579 2.367 -44.039 1.00 90.56 382 LYS A O 1
ATOM 3063 N N . SER A 1 383 ? 34.802 4.296 -45.135 1.00 91.94 383 SER A N 1
ATOM 3064 C CA . SER A 1 383 ? 34.317 5.115 -44.023 1.00 91.94 383 SER A CA 1
ATOM 3065 C C . SER A 1 383 ? 33.321 6.161 -44.488 1.00 91.94 383 SER A C 1
ATOM 3067 O O . SER A 1 383 ? 33.574 6.883 -45.451 1.00 91.94 383 SER A O 1
ATOM 3069 N N . MET A 1 384 ? 32.225 6.278 -43.743 1.00 93.06 384 MET A N 1
ATOM 3070 C CA . MET A 1 384 ? 31.153 7.239 -43.973 1.00 93.06 384 MET A CA 1
ATOM 3071 C C . MET A 1 384 ? 30.712 7.848 -42.641 1.00 93.06 384 MET A C 1
ATOM 3073 O O . MET A 1 384 ? 30.681 7.172 -41.614 1.00 93.06 384 MET A O 1
ATOM 3077 N N . GLU A 1 385 ? 30.351 9.127 -42.666 1.00 95.56 385 GLU A N 1
ATOM 3078 C CA . GLU A 1 385 ? 29.564 9.755 -41.607 1.00 95.56 385 GLU A CA 1
ATOM 3079 C C . GLU A 1 385 ? 28.243 10.223 -42.211 1.00 95.56 385 GLU A C 1
ATOM 3081 O O . GLU A 1 385 ? 28.237 10.804 -43.299 1.00 95.56 385 GLU A O 1
ATOM 3086 N N . LEU A 1 386 ? 27.139 9.994 -41.507 1.00 95.19 386 LEU A N 1
ATOM 3087 C CA . LEU A 1 386 ? 25.825 10.474 -41.918 1.00 95.19 386 LEU A CA 1
ATOM 3088 C C . LEU A 1 386 ? 25.029 11.027 -40.732 1.00 95.19 386 LEU A C 1
ATOM 3090 O O . LEU A 1 386 ? 25.211 10.615 -39.585 1.00 95.19 386 LEU A O 1
ATOM 3094 N N . THR A 1 387 ? 24.123 11.954 -41.024 1.00 96.25 387 THR A N 1
ATOM 3095 C CA . THR A 1 387 ? 23.122 12.454 -40.077 1.00 96.25 387 THR A CA 1
ATOM 3096 C C . THR A 1 387 ? 21.777 11.848 -40.441 1.00 96.25 387 THR A C 1
ATOM 3098 O O . THR A 1 387 ? 21.386 11.870 -41.607 1.00 96.25 387 THR A O 1
ATOM 3101 N N . VAL A 1 388 ? 21.066 11.324 -39.445 1.00 95.69 388 VAL A N 1
ATOM 3102 C CA . VAL A 1 388 ? 19.756 10.690 -39.627 1.00 95.69 388 VAL A CA 1
ATOM 3103 C C . VAL A 1 388 ? 18.683 11.458 -38.850 1.00 95.69 388 VAL A C 1
ATOM 3105 O O . VAL A 1 388 ? 18.978 11.988 -37.779 1.00 95.69 388 VAL A O 1
ATOM 3108 N N . PRO A 1 389 ? 17.442 11.550 -39.358 1.00 95.31 389 PRO A N 1
ATOM 3109 C CA . PRO A 1 389 ? 16.382 12.357 -38.754 1.00 95.31 389 PRO A CA 1
ATOM 3110 C C . PRO A 1 389 ? 15.662 11.615 -37.611 1.00 95.31 389 PRO A C 1
ATOM 3112 O O . PRO A 1 389 ? 14.435 11.587 -37.568 1.00 95.31 389 PRO A O 1
ATOM 3115 N N . TYR A 1 390 ? 16.416 11.002 -36.697 1.00 95.94 390 TYR A N 1
ATOM 3116 C CA . TYR A 1 390 ? 15.887 10.259 -35.548 1.00 95.94 390 TYR A CA 1
ATOM 3117 C C . TYR A 1 390 ? 16.407 10.841 -34.233 1.00 95.94 390 TYR A C 1
ATOM 3119 O O . TYR A 1 390 ? 17.398 11.568 -34.208 1.00 95.94 390 TYR A O 1
ATOM 3127 N N . SER A 1 391 ? 15.734 10.525 -33.127 1.00 96.06 391 SER A N 1
ATOM 3128 C CA . SER A 1 391 ? 16.195 10.937 -31.799 1.00 96.06 391 SER A CA 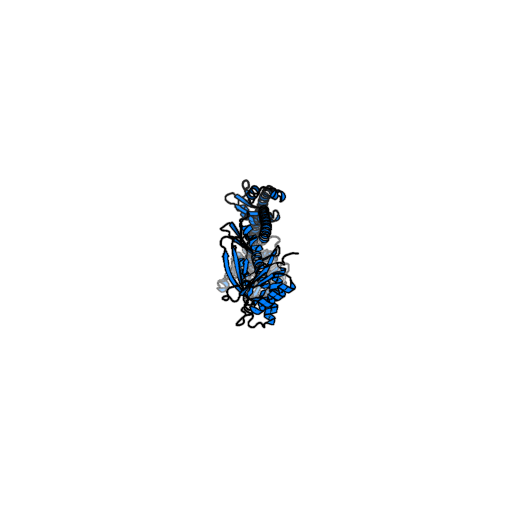1
ATOM 3129 C C . SER A 1 391 ? 17.477 10.205 -31.389 1.00 96.06 391 SER A C 1
ATOM 3131 O O . SER A 1 391 ? 17.699 9.056 -31.771 1.00 96.06 391 SER A O 1
ATOM 3133 N N . ASP A 1 392 ? 18.287 10.825 -30.527 1.00 96.75 392 ASP A N 1
ATOM 3134 C CA . ASP A 1 392 ? 19.520 10.223 -30.001 1.00 96.75 392 ASP A CA 1
ATOM 3135 C C . ASP A 1 392 ? 19.309 8.833 -29.382 1.00 96.75 392 ASP A C 1
ATOM 3137 O O . ASP A 1 392 ? 20.189 7.978 -29.463 1.00 96.75 392 ASP A O 1
ATOM 3141 N N . GLN A 1 393 ? 18.152 8.602 -28.752 1.00 95.75 393 GLN A N 1
ATOM 3142 C CA . GLN A 1 393 ? 17.817 7.312 -28.145 1.00 95.75 393 GLN A CA 1
ATOM 3143 C C . GLN A 1 393 ? 17.601 6.229 -29.203 1.00 95.75 393 GLN A C 1
ATOM 3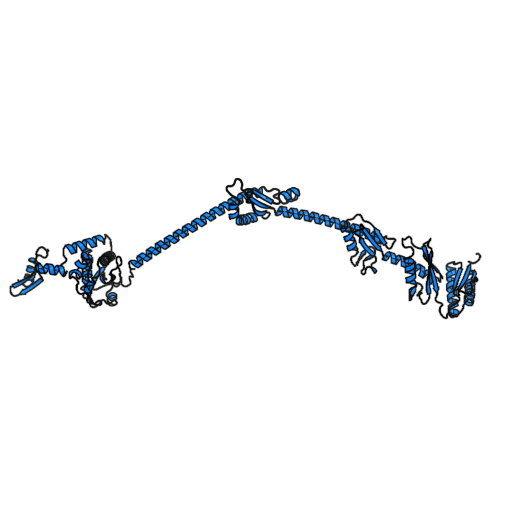145 O O . GLN A 1 393 ? 18.140 5.133 -29.062 1.00 95.75 393 GLN A O 1
ATOM 3150 N N . VAL A 1 394 ? 16.863 6.550 -30.270 1.00 97.88 394 VAL A N 1
ATOM 3151 C CA . VAL A 1 394 ? 16.637 5.648 -31.408 1.00 97.88 394 VAL A CA 1
ATOM 3152 C C . VAL A 1 394 ? 17.958 5.331 -32.105 1.00 97.88 394 VAL A C 1
ATOM 3154 O O . VAL A 1 394 ? 18.244 4.168 -32.381 1.00 97.88 394 VAL A O 1
ATOM 3157 N N . ILE A 1 395 ? 18.799 6.346 -32.335 1.00 98.00 395 ILE A N 1
ATOM 3158 C CA . ILE A 1 395 ? 20.092 6.166 -33.006 1.00 98.00 395 ILE A CA 1
ATOM 3159 C C . ILE A 1 395 ? 21.030 5.298 -32.167 1.00 98.00 395 ILE A C 1
ATOM 3161 O O . ILE A 1 395 ? 21.624 4.357 -32.694 1.00 98.00 395 ILE A O 1
ATOM 3165 N N . SER A 1 396 ? 21.156 5.592 -30.867 1.00 97.00 396 SER A N 1
ATOM 3166 C CA . SER A 1 396 ? 21.957 4.776 -29.953 1.00 97.00 396 SER A CA 1
ATOM 3167 C C . SER A 1 396 ? 21.498 3.326 -29.956 1.00 97.00 396 SER A C 1
ATOM 3169 O O . SER A 1 396 ? 22.321 2.448 -30.185 1.00 97.00 396 SER A O 1
ATOM 3171 N N . GLN A 1 397 ? 20.199 3.083 -29.770 1.00 97.94 397 GLN A N 1
ATOM 3172 C CA . GLN A 1 397 ? 19.674 1.725 -29.699 1.00 97.94 397 GLN A CA 1
ATOM 3173 C C . GLN A 1 397 ? 19.896 0.955 -31.008 1.00 97.94 397 GLN A C 1
ATOM 3175 O O . GLN A 1 397 ? 20.362 -0.178 -30.963 1.00 97.94 397 GLN A O 1
ATOM 3180 N N . ALA A 1 398 ? 19.647 1.569 -32.170 1.00 98.12 398 ALA A N 1
ATOM 3181 C CA . ALA A 1 398 ? 19.901 0.926 -33.459 1.00 98.12 398 ALA A CA 1
ATOM 3182 C C . ALA A 1 398 ? 21.387 0.557 -33.643 1.00 98.12 398 ALA A C 1
ATOM 3184 O O . ALA A 1 398 ? 21.696 -0.553 -34.074 1.00 98.12 398 ALA A O 1
ATOM 3185 N N . CYS A 1 399 ? 22.312 1.456 -33.281 1.00 97.38 399 CYS A N 1
ATOM 3186 C CA . CYS A 1 399 ? 23.750 1.177 -33.360 1.00 97.38 399 CYS A CA 1
ATOM 3187 C C . CYS A 1 399 ? 24.176 0.069 -32.387 1.00 97.38 399 CYS A C 1
ATOM 3189 O O . CYS A 1 399 ? 24.956 -0.800 -32.767 1.00 97.38 399 CYS A O 1
ATOM 3191 N N . ASP A 1 400 ? 23.664 0.085 -31.154 1.00 97.12 400 ASP A N 1
ATOM 3192 C CA . ASP A 1 400 ? 23.977 -0.917 -30.131 1.00 97.12 400 ASP A CA 1
ATOM 3193 C C . ASP A 1 400 ? 23.460 -2.308 -30.543 1.00 97.12 400 ASP A C 1
ATOM 3195 O O . ASP A 1 400 ? 24.184 -3.298 -30.429 1.00 97.12 400 ASP A O 1
ATOM 3199 N N . GLU A 1 401 ? 22.246 -2.387 -31.102 1.00 97.69 401 GLU A N 1
ATOM 3200 C CA . GLU A 1 401 ? 21.685 -3.626 -31.653 1.00 97.69 401 GLU A CA 1
ATOM 3201 C C . GLU A 1 401 ? 22.561 -4.184 -32.783 1.00 97.69 401 GLU A C 1
ATOM 3203 O O . GLU A 1 401 ? 22.931 -5.359 -32.751 1.00 97.69 401 GLU A O 1
ATOM 3208 N N . MET A 1 402 ? 22.968 -3.339 -33.737 1.00 97.50 402 MET A N 1
ATOM 3209 C CA . MET A 1 402 ? 23.860 -3.738 -34.833 1.00 97.50 402 MET A CA 1
ATOM 3210 C C . MET A 1 402 ? 25.282 -4.085 -34.368 1.00 97.50 402 MET A C 1
ATOM 3212 O O . MET A 1 402 ? 25.996 -4.777 -35.088 1.00 97.50 402 MET A O 1
ATOM 3216 N N . CYS A 1 403 ? 25.699 -3.641 -33.181 1.00 96.44 403 CYS A N 1
ATOM 3217 C CA . CYS A 1 403 ? 26.967 -4.002 -32.537 1.00 96.44 403 CYS A CA 1
ATOM 3218 C C . CYS A 1 403 ? 26.832 -5.198 -31.574 1.00 96.44 403 CYS A C 1
ATOM 3220 O O . CYS A 1 403 ? 27.698 -5.436 -30.727 1.00 96.44 403 CYS A O 1
ATOM 3222 N N . THR A 1 404 ? 25.754 -5.977 -31.690 1.00 97.25 404 THR A N 1
ATOM 3223 C CA . THR A 1 404 ? 25.612 -7.250 -30.976 1.00 97.25 404 THR A CA 1
ATOM 3224 C C . THR A 1 404 ? 26.402 -8.339 -31.701 1.00 97.25 404 THR A C 1
ATOM 3226 O O . THR A 1 404 ? 26.269 -8.511 -32.910 1.00 97.25 404 THR A O 1
ATOM 3229 N N . VAL A 1 405 ? 27.233 -9.100 -30.980 1.00 96.94 405 VAL A N 1
ATOM 3230 C CA . VAL A 1 405 ? 28.039 -10.189 -31.568 1.00 96.94 405 VAL A CA 1
ATOM 3231 C C . VAL A 1 405 ? 27.140 -11.181 -32.310 1.00 96.94 405 VAL A C 1
ATOM 3233 O O . VAL A 1 405 ? 26.215 -11.740 -31.722 1.00 96.94 405 VAL A O 1
ATOM 3236 N N . GLY A 1 406 ? 27.431 -11.410 -33.593 1.00 95.62 406 GLY A N 1
ATOM 3237 C CA . GLY A 1 406 ? 26.641 -12.281 -34.466 1.00 95.62 406 GLY A CA 1
ATOM 3238 C C . GLY A 1 406 ? 25.451 -11.600 -35.151 1.00 95.62 406 GLY A C 1
ATOM 3239 O O . GLY A 1 406 ? 24.743 -12.264 -35.910 1.00 95.62 406 GLY A O 1
ATOM 3240 N N . TYR A 1 407 ? 25.231 -10.297 -34.933 1.00 97.75 407 TYR A N 1
ATOM 3241 C CA . TYR A 1 407 ? 24.296 -9.520 -35.745 1.00 97.75 407 TYR A CA 1
ATOM 3242 C C . TYR A 1 407 ? 24.706 -9.623 -37.214 1.00 97.75 407 TYR A C 1
ATOM 3244 O O . TYR A 1 407 ? 25.871 -9.394 -37.542 1.00 97.75 407 TYR A O 1
ATOM 3252 N N . SER A 1 408 ? 23.774 -9.993 -38.091 1.00 97.31 408 SER A N 1
ATOM 3253 C CA . SER A 1 408 ? 24.075 -10.210 -39.504 1.00 97.31 408 SER A CA 1
ATOM 3254 C C . SER A 1 408 ? 22.943 -9.772 -40.426 1.00 97.31 408 SER A C 1
ATOM 3256 O O . SER A 1 408 ? 21.764 -9.902 -40.102 1.00 97.31 408 SER A O 1
ATOM 3258 N N . PHE A 1 409 ? 23.322 -9.253 -41.591 1.00 98.00 409 PHE A N 1
ATOM 3259 C CA . PHE A 1 409 ? 22.425 -8.786 -42.650 1.00 98.00 409 PHE A CA 1
ATOM 3260 C C . PHE A 1 409 ? 23.184 -8.787 -43.976 1.00 98.00 409 PHE A C 1
ATOM 3262 O O . PHE A 1 409 ? 24.368 -8.476 -44.002 1.00 98.00 409 PHE A O 1
ATOM 3269 N N . GLY A 1 410 ? 22.555 -9.152 -45.096 1.00 95.38 410 GLY A N 1
ATOM 3270 C CA . GLY A 1 410 ? 23.193 -9.012 -46.418 1.00 95.38 410 GLY A CA 1
ATOM 3271 C C . GLY A 1 410 ? 24.564 -9.689 -46.588 1.00 95.38 410 GLY A C 1
ATOM 3272 O O . GLY A 1 410 ? 25.368 -9.264 -47.413 1.00 95.38 410 GLY A O 1
ATOM 3273 N N . GLY A 1 411 ? 24.868 -10.704 -45.775 1.00 95.81 411 GLY A N 1
ATOM 3274 C CA . GLY A 1 411 ? 26.182 -11.349 -45.711 1.00 95.81 411 GLY A CA 1
ATOM 3275 C C . GLY A 1 411 ? 27.231 -10.625 -44.856 1.00 95.81 411 GLY A C 1
ATOM 3276 O O . GLY A 1 411 ? 28.336 -11.143 -44.746 1.00 95.81 411 GLY A O 1
ATOM 3277 N N . TYR A 1 412 ? 26.928 -9.471 -44.270 1.00 98.06 412 TYR A N 1
ATOM 3278 C CA . TYR A 1 412 ? 27.729 -8.811 -43.240 1.00 98.06 412 TYR A CA 1
ATOM 3279 C C . TYR A 1 412 ? 27.463 -9.442 -41.880 1.00 98.06 412 TYR A C 1
ATOM 3281 O O . TYR A 1 412 ? 26.317 -9.776 -41.579 1.00 98.06 412 TYR A O 1
ATOM 3289 N N . THR A 1 413 ? 28.496 -9.564 -41.053 1.00 97.81 413 THR A N 1
ATOM 3290 C CA . THR A 1 413 ? 28.374 -9.993 -39.658 1.00 97.81 413 THR A CA 1
ATOM 3291 C C . THR A 1 413 ? 29.215 -9.112 -38.740 1.00 97.81 413 THR A C 1
ATOM 3293 O O . THR A 1 413 ? 30.355 -8.766 -39.053 1.00 97.81 413 THR A O 1
ATOM 3296 N N . PHE A 1 414 ? 28.652 -8.744 -37.589 1.00 97.94 414 PHE A N 1
ATOM 3297 C CA . PHE A 1 414 ? 29.396 -8.062 -36.541 1.00 97.94 414 PHE A CA 1
ATOM 3298 C C . PHE A 1 414 ? 30.173 -9.055 -35.671 1.00 97.94 414 PHE A C 1
ATOM 3300 O O . PHE A 1 414 ? 29.592 -9.976 -35.081 1.00 97.94 414 PHE A O 1
ATOM 3307 N N . HIS A 1 415 ? 31.482 -8.833 -35.548 1.00 94.94 415 HIS A N 1
ATOM 3308 C CA . HIS A 1 415 ? 32.393 -9.669 -34.767 1.00 94.94 415 HIS A CA 1
ATOM 3309 C C . HIS A 1 415 ? 33.111 -8.878 -33.673 1.00 94.94 415 HIS A C 1
ATOM 3311 O O . HIS A 1 415 ? 33.287 -7.663 -33.745 1.00 94.94 415 HIS A O 1
ATOM 3317 N N . MET A 1 416 ? 33.570 -9.611 -32.659 1.00 92.06 416 MET A N 1
ATOM 3318 C CA . MET A 1 416 ? 34.531 -9.122 -31.677 1.00 92.06 416 MET A CA 1
ATOM 3319 C C . MET A 1 416 ? 35.791 -9.998 -31.735 1.00 92.06 416 MET A C 1
ATOM 3321 O O . MET A 1 416 ? 35.640 -11.220 -31.749 1.00 92.06 416 MET A O 1
ATOM 3325 N N . PRO A 1 417 ? 37.005 -9.414 -31.702 1.00 92.31 417 PRO A N 1
ATOM 3326 C CA . PRO A 1 417 ? 37.298 -7.982 -31.564 1.00 92.31 417 PRO A CA 1
ATOM 3327 C C . PRO A 1 417 ? 36.889 -7.156 -32.797 1.00 92.31 417 PRO A C 1
ATOM 3329 O O . PRO A 1 417 ? 36.814 -7.676 -33.903 1.00 92.31 417 PRO A O 1
ATOM 3332 N N . TRP A 1 418 ? 36.660 -5.849 -32.608 1.00 85.06 418 TRP A N 1
ATOM 3333 C CA . TRP A 1 418 ? 36.190 -4.917 -33.653 1.00 85.06 418 TRP A CA 1
ATOM 3334 C C . TRP A 1 418 ? 37.023 -4.963 -34.948 1.00 85.06 418 TRP A C 1
ATOM 3336 O O . TRP A 1 418 ? 36.506 -4.682 -36.024 1.00 85.06 418 TRP A O 1
ATOM 3346 N N . SER A 1 419 ? 38.309 -5.317 -34.853 1.00 85.88 419 SER A N 1
ATOM 3347 C CA . SER A 1 419 ? 39.219 -5.464 -35.994 1.00 85.88 419 SER A CA 1
ATOM 3348 C C . SER A 1 419 ? 38.866 -6.610 -36.943 1.00 85.88 419 SER A C 1
ATOM 3350 O O . SER A 1 419 ? 39.314 -6.585 -38.081 1.00 85.88 419 SER A O 1
ATOM 3352 N N . GLU A 1 420 ? 38.102 -7.600 -36.483 1.00 90.69 420 GLU A N 1
ATOM 3353 C CA . GLU A 1 420 ? 37.666 -8.764 -37.269 1.00 90.69 420 GLU A CA 1
ATOM 3354 C C . GLU A 1 420 ? 36.230 -8.611 -37.794 1.00 90.69 420 GLU A C 1
ATOM 3356 O O . GLU A 1 420 ? 35.719 -9.487 -38.482 1.00 90.69 420 GLU A O 1
ATOM 3361 N N . SER A 1 421 ? 35.553 -7.515 -37.446 1.00 96.38 421 SER A N 1
ATOM 3362 C CA . SER A 1 421 ? 34.168 -7.276 -37.843 1.00 96.38 421 SER A CA 1
ATOM 3363 C C . SER A 1 421 ? 34.068 -6.827 -39.298 1.00 96.38 421 SER A C 1
ATOM 3365 O O . SER A 1 421 ? 34.829 -5.950 -39.714 1.00 96.38 421 SER A O 1
ATOM 3367 N N . ASP A 1 422 ? 33.072 -7.325 -40.043 1.00 97.81 422 ASP A N 1
ATOM 3368 C CA . ASP A 1 422 ? 32.813 -6.898 -41.429 1.00 97.81 422 ASP A CA 1
ATOM 3369 C C . ASP A 1 422 ? 32.481 -5.402 -41.511 1.00 97.81 422 ASP A C 1
ATOM 3371 O O . ASP A 1 422 ? 32.777 -4.726 -42.500 1.00 97.81 422 ASP A O 1
ATOM 3375 N N . TYR A 1 423 ? 31.862 -4.872 -40.458 1.00 97.88 423 TYR A N 1
ATOM 3376 C CA . TYR A 1 423 ? 31.545 -3.461 -40.307 1.00 97.88 423 TYR A CA 1
ATOM 3377 C C . TYR A 1 423 ? 31.651 -3.023 -38.845 1.00 97.88 423 TYR A C 1
ATOM 3379 O O . TYR A 1 423 ? 31.568 -3.821 -37.913 1.00 97.88 423 TYR A O 1
ATOM 3387 N N . ILE A 1 424 ? 31.807 -1.721 -38.643 1.00 97.19 424 ILE A N 1
ATOM 3388 C CA . ILE A 1 424 ? 31.766 -1.060 -37.344 1.00 97.19 424 ILE A CA 1
ATOM 3389 C C . ILE A 1 424 ? 30.824 0.129 -37.474 1.00 97.19 424 ILE A C 1
ATOM 3391 O O . ILE A 1 424 ? 30.970 0.930 -38.396 1.00 97.19 424 ILE A O 1
ATOM 3395 N N . ILE A 1 425 ? 29.893 0.272 -36.537 1.00 97.25 425 ILE A N 1
ATOM 3396 C CA . ILE A 1 425 ? 28.986 1.414 -36.474 1.00 97.25 425 ILE A CA 1
ATOM 3397 C C . ILE A 1 425 ? 29.009 2.030 -35.078 1.00 97.25 425 ILE A C 1
ATOM 3399 O O . ILE A 1 425 ? 29.126 1.334 -34.073 1.00 97.25 425 ILE A O 1
ATOM 3403 N N . SER A 1 426 ? 28.949 3.356 -35.002 1.00 96.62 426 SER A N 1
ATOM 3404 C CA . SER A 1 426 ? 28.889 4.069 -33.725 1.00 96.62 426 SER A CA 1
ATOM 3405 C C . SER A 1 426 ? 28.180 5.406 -33.869 1.00 96.62 426 SER A C 1
ATOM 3407 O O . SER A 1 426 ? 28.215 6.030 -34.930 1.00 96.62 426 SER A O 1
ATOM 3409 N N . PHE A 1 427 ? 27.564 5.866 -32.782 1.00 97.81 427 PHE A N 1
ATOM 3410 C CA . PHE A 1 427 ? 26.882 7.152 -32.741 1.00 97.81 427 PHE A CA 1
ATOM 3411 C C . PHE A 1 427 ? 27.649 8.170 -31.896 1.00 97.81 427 PHE A C 1
ATOM 3413 O O . PHE A 1 427 ? 27.846 7.991 -30.692 1.00 97.81 427 PHE A O 1
ATOM 3420 N N . ASN A 1 428 ? 28.042 9.283 -32.517 1.00 95.62 428 ASN A N 1
ATOM 3421 C CA . ASN A 1 428 ? 28.613 10.421 -31.814 1.00 95.62 428 ASN A CA 1
ATOM 3422 C C . ASN A 1 428 ? 27.509 11.418 -31.434 1.00 95.62 428 ASN A C 1
ATOM 3424 O O . ASN A 1 428 ? 27.171 12.310 -32.215 1.00 95.62 428 ASN A O 1
ATOM 3428 N N . LYS A 1 429 ? 27.003 11.298 -30.201 1.00 92.31 429 LYS A N 1
ATOM 3429 C CA . LYS A 1 429 ? 25.947 12.165 -29.642 1.00 92.31 429 LYS A CA 1
ATOM 3430 C C . LYS A 1 429 ? 26.279 13.657 -29.706 1.00 92.31 429 LYS A C 1
ATOM 3432 O O . LYS A 1 429 ? 25.415 14.469 -29.995 1.00 92.31 429 LYS A O 1
ATOM 3437 N N . PHE A 1 430 ? 27.541 14.032 -29.487 1.00 91.62 430 PHE A N 1
ATOM 3438 C CA . PHE A 1 430 ? 27.951 15.443 -29.488 1.00 91.62 430 PHE A CA 1
ATOM 3439 C C . PHE A 1 430 ? 27.883 16.082 -30.875 1.00 91.62 430 PHE A C 1
ATOM 3441 O O . PHE A 1 430 ? 27.667 17.286 -30.989 1.00 91.62 430 PHE A O 1
ATOM 3448 N N . ARG A 1 431 ? 28.112 15.286 -31.922 1.00 92.19 431 ARG A N 1
ATOM 3449 C CA . ARG A 1 431 ? 28.101 15.744 -33.315 1.00 92.19 431 ARG A CA 1
ATOM 3450 C C . ARG A 1 431 ? 26.788 15.427 -34.037 1.00 92.19 431 ARG A C 1
ATOM 3452 O O . ARG A 1 431 ? 26.586 15.958 -35.121 1.00 92.19 431 ARG A O 1
ATOM 3459 N N . GLY A 1 432 ? 25.925 14.581 -33.470 1.00 91.62 432 GLY A N 1
ATOM 3460 C CA . GLY A 1 432 ? 24.689 14.133 -34.117 1.00 91.62 432 GLY A CA 1
ATOM 3461 C C . GLY A 1 432 ? 24.947 13.318 -35.392 1.00 91.62 432 GLY A C 1
ATOM 3462 O O . GLY A 1 432 ? 24.190 13.425 -36.356 1.00 91.62 432 GLY A O 1
ATOM 3463 N N . VAL A 1 433 ? 26.049 12.557 -35.432 1.00 96.75 433 VAL A N 1
ATOM 3464 C CA . VAL A 1 433 ? 26.460 11.778 -36.614 1.00 96.75 433 VAL A CA 1
ATOM 3465 C C . VAL A 1 433 ? 26.676 10.311 -36.276 1.00 96.75 433 VAL A C 1
ATOM 3467 O O . VAL A 1 433 ? 27.241 9.975 -35.231 1.00 96.75 433 VAL A O 1
ATOM 3470 N N . VAL A 1 434 ? 26.250 9.446 -37.192 1.00 97.94 434 VAL A N 1
ATOM 3471 C CA . VAL A 1 434 ? 26.558 8.017 -37.199 1.00 97.94 434 VAL A CA 1
ATOM 3472 C C . VAL A 1 434 ? 27.810 7.810 -38.042 1.00 97.94 434 VAL A C 1
ATOM 3474 O O . VAL A 1 434 ? 27.850 8.211 -39.206 1.00 97.94 434 VAL A O 1
ATOM 3477 N N . SER A 1 435 ? 28.830 7.200 -37.449 1.00 97.38 435 SER A N 1
ATOM 3478 C CA . SER A 1 435 ? 30.082 6.843 -38.112 1.00 97.38 435 SER A CA 1
ATOM 3479 C C . SER A 1 435 ? 30.062 5.359 -38.459 1.00 97.38 435 SER A C 1
ATOM 3481 O O . SER A 1 435 ? 29.897 4.518 -37.573 1.00 97.38 435 SER A O 1
ATOM 3483 N N . ILE A 1 436 ? 30.262 5.050 -39.737 1.00 97.50 436 ILE A N 1
ATOM 3484 C CA . ILE A 1 436 ? 30.292 3.691 -40.278 1.00 97.50 436 ILE A CA 1
ATOM 3485 C C . ILE A 1 436 ? 31.686 3.409 -40.835 1.00 97.50 436 ILE A C 1
ATOM 3487 O O . ILE A 1 436 ? 32.233 4.208 -41.596 1.00 97.50 436 ILE A O 1
ATOM 3491 N N . THR A 1 437 ? 32.246 2.254 -40.482 1.00 95.81 437 THR A N 1
ATOM 3492 C CA . THR A 1 437 ? 33.412 1.659 -41.139 1.00 95.81 437 THR A CA 1
ATOM 3493 C C . THR A 1 437 ? 33.008 0.332 -41.768 1.00 95.81 437 THR A C 1
ATOM 3495 O O . THR A 1 437 ? 32.525 -0.548 -41.069 1.00 95.81 437 THR A O 1
ATOM 3498 N N . ASN A 1 438 ? 33.211 0.176 -43.070 1.00 95.69 438 ASN A N 1
ATOM 3499 C CA . ASN A 1 438 ? 32.918 -1.028 -43.836 1.00 95.69 438 ASN A CA 1
ATOM 3500 C C . ASN A 1 438 ? 34.236 -1.746 -44.161 1.00 95.69 438 ASN A C 1
ATOM 3502 O O . ASN A 1 438 ? 34.930 -1.399 -45.121 1.00 95.69 438 ASN A O 1
ATOM 3506 N N . ASN A 1 439 ? 34.621 -2.702 -43.314 1.00 94.81 439 ASN A N 1
ATOM 3507 C CA . ASN A 1 439 ? 35.857 -3.465 -43.486 1.00 94.81 439 ASN A CA 1
ATOM 3508 C C . ASN A 1 439 ? 35.723 -4.475 -44.624 1.00 94.81 439 ASN A C 1
ATOM 3510 O O . ASN A 1 439 ? 36.628 -4.573 -45.441 1.00 94.81 439 ASN A O 1
ATOM 3514 N N . LYS A 1 440 ? 34.566 -5.128 -44.762 1.00 95.25 440 LYS A N 1
ATOM 3515 C CA . LYS A 1 440 ? 34.332 -6.116 -45.820 1.00 95.25 440 LYS A CA 1
ATOM 3516 C C . LYS A 1 440 ? 34.452 -5.529 -47.226 1.00 95.25 440 LYS A C 1
ATOM 3518 O O . LYS A 1 440 ? 35.044 -6.150 -48.106 1.00 95.25 440 LYS A O 1
ATOM 3523 N N . TRP A 1 441 ? 33.917 -4.325 -47.446 1.00 93.81 441 TRP A N 1
ATOM 3524 C CA . TRP A 1 441 ? 34.114 -3.604 -48.705 1.00 93.81 441 TRP A CA 1
ATOM 3525 C C . TRP A 1 441 ? 35.596 -3.280 -48.927 1.00 93.81 441 TRP A C 1
ATOM 3527 O O . TRP A 1 441 ? 36.114 -3.511 -50.015 1.00 93.81 441 TRP A O 1
ATOM 3537 N N . ALA A 1 442 ? 36.292 -2.801 -47.889 1.00 92.00 442 ALA A N 1
ATOM 3538 C CA . ALA A 1 442 ? 37.710 -2.460 -47.973 1.00 92.00 442 ALA A CA 1
ATOM 3539 C C . ALA A 1 442 ? 38.591 -3.677 -48.301 1.00 92.00 442 ALA A C 1
ATOM 3541 O O . ALA A 1 442 ? 39.485 -3.571 -49.138 1.00 92.00 442 ALA A O 1
ATOM 3542 N N . ASP A 1 443 ? 38.314 -4.827 -47.685 1.00 91.94 443 ASP A N 1
ATOM 3543 C CA . ASP A 1 443 ? 39.017 -6.085 -47.936 1.00 91.94 443 ASP A CA 1
ATOM 3544 C C . ASP A 1 443 ? 38.756 -6.583 -49.361 1.00 91.94 443 ASP A C 1
ATOM 3546 O O . ASP A 1 443 ? 39.686 -6.986 -50.060 1.00 91.94 443 ASP A O 1
ATOM 3550 N N . GLY A 1 444 ? 37.508 -6.480 -49.831 1.00 92.06 444 GLY A N 1
ATOM 3551 C CA . GLY A 1 444 ? 37.147 -6.772 -51.218 1.00 92.06 444 GLY A CA 1
ATOM 3552 C C . GLY A 1 444 ? 37.862 -5.862 -52.220 1.00 92.06 444 GLY A C 1
ATOM 3553 O O . GLY A 1 444 ? 38.328 -6.333 -53.256 1.00 92.06 444 GLY A O 1
ATOM 3554 N N . GLU A 1 445 ? 38.000 -4.573 -51.909 1.00 92.06 445 GLU A N 1
ATOM 3555 C CA . GLU A 1 445 ? 38.719 -3.621 -52.755 1.00 92.06 445 GLU A CA 1
ATOM 3556 C C . GLU A 1 445 ? 40.225 -3.920 -52.787 1.00 92.06 445 GLU A C 1
ATOM 3558 O O . GLU A 1 445 ? 40.823 -3.966 -53.861 1.00 92.06 445 GLU A O 1
ATOM 3563 N N . THR A 1 446 ? 40.841 -4.228 -51.642 1.00 92.31 446 THR A N 1
ATOM 3564 C CA . THR A 1 446 ? 42.230 -4.708 -51.581 1.00 92.31 446 THR A CA 1
ATOM 3565 C C . THR A 1 446 ? 42.422 -6.006 -52.370 1.00 92.31 446 THR A C 1
ATOM 3567 O O . THR A 1 446 ? 43.409 -6.126 -53.097 1.00 92.31 446 THR A O 1
ATOM 3570 N N . ALA A 1 447 ? 41.480 -6.949 -52.300 1.00 92.50 447 ALA A N 1
ATOM 3571 C CA . ALA A 1 447 ? 41.550 -8.202 -53.049 1.00 92.50 447 ALA A CA 1
ATOM 3572 C C . ALA A 1 447 ? 41.521 -7.989 -54.575 1.00 92.50 447 ALA A C 1
ATOM 3574 O O . ALA A 1 447 ? 42.235 -8.686 -55.294 1.00 92.50 447 ALA A O 1
ATOM 3575 N N . LYS A 1 448 ? 40.771 -6.996 -55.084 1.00 91.88 448 LYS A N 1
ATOM 3576 C CA . LYS A 1 448 ? 40.796 -6.640 -56.519 1.00 91.88 448 LYS A CA 1
ATOM 3577 C C . LYS A 1 448 ? 42.190 -6.208 -56.973 1.00 91.88 448 LYS A C 1
ATOM 3579 O O . LYS A 1 448 ? 42.662 -6.674 -58.005 1.00 91.88 448 LYS A O 1
ATOM 3584 N N . TYR A 1 449 ? 42.865 -5.352 -56.201 1.00 93.56 449 TYR A N 1
ATOM 3585 C CA . TYR A 1 449 ? 44.241 -4.948 -56.509 1.00 93.56 449 TYR A CA 1
ATOM 3586 C C . TYR A 1 449 ? 45.224 -6.110 -56.387 1.00 93.56 449 TYR A C 1
ATOM 3588 O O . TYR A 1 449 ? 46.112 -6.229 -57.225 1.00 93.56 449 TYR A O 1
ATOM 3596 N N . ALA A 1 450 ? 45.062 -6.976 -55.381 1.00 94.12 450 ALA A N 1
ATOM 3597 C CA . ALA A 1 450 ? 45.904 -8.159 -55.226 1.00 94.12 450 ALA A CA 1
ATOM 3598 C C . ALA A 1 450 ? 45.809 -9.060 -56.464 1.00 94.12 450 ALA A C 1
ATOM 3600 O O . ALA A 1 450 ? 46.839 -9.403 -57.030 1.00 94.12 450 ALA A O 1
ATOM 3601 N N . ALA A 1 451 ? 44.597 -9.311 -56.969 1.00 92.88 451 ALA A N 1
ATOM 3602 C CA . ALA A 1 451 ? 44.384 -10.088 -58.188 1.00 92.88 451 ALA A CA 1
ATOM 3603 C C . ALA A 1 451 ? 45.041 -9.461 -59.435 1.00 92.88 451 ALA A C 1
ATOM 3605 O O . ALA A 1 451 ? 45.552 -10.187 -60.284 1.00 92.88 451 ALA A O 1
ATOM 3606 N N . ILE A 1 452 ? 45.065 -8.126 -59.551 1.00 92.88 452 ILE A N 1
ATOM 3607 C CA . ILE A 1 452 ? 45.770 -7.430 -60.645 1.00 92.88 452 ILE A CA 1
ATOM 3608 C C . ILE A 1 452 ? 47.288 -7.647 -60.539 1.00 92.88 452 ILE A C 1
ATOM 3610 O O . ILE A 1 452 ? 47.941 -7.916 -61.547 1.00 92.88 452 ILE A O 1
ATOM 3614 N N . ILE A 1 453 ? 47.848 -7.552 -59.328 1.00 94.06 453 ILE A N 1
ATOM 3615 C CA . ILE A 1 453 ? 49.278 -7.791 -59.085 1.00 94.06 453 ILE A CA 1
ATOM 3616 C C . ILE A 1 453 ? 49.627 -9.260 -59.353 1.00 94.06 453 ILE A C 1
ATOM 3618 O O . ILE A 1 453 ? 50.600 -9.523 -60.051 1.00 94.06 453 ILE A O 1
ATOM 3622 N N . GLU A 1 454 ? 48.831 -10.206 -58.848 1.00 93.50 454 GLU A N 1
ATOM 3623 C CA . GLU A 1 454 ? 49.001 -11.641 -59.108 1.00 93.50 454 GLU A CA 1
ATOM 3624 C C . GLU A 1 454 ? 48.987 -11.943 -60.606 1.00 93.50 454 GLU A C 1
ATOM 3626 O O . GLU A 1 454 ? 49.920 -12.557 -61.109 1.00 93.50 454 GLU A O 1
ATOM 3631 N N . ALA A 1 455 ? 47.990 -11.440 -61.342 1.00 86.12 455 ALA A N 1
ATOM 3632 C CA . ALA A 1 455 ? 47.908 -11.644 -62.785 1.00 86.12 455 ALA A CA 1
ATOM 3633 C C . ALA A 1 455 ? 49.134 -11.074 -63.521 1.00 86.12 455 ALA A C 1
ATOM 3635 O O . ALA A 1 455 ? 49.620 -11.682 -64.474 1.00 86.12 455 ALA A O 1
ATOM 3636 N N . ALA A 1 456 ? 49.664 -9.930 -63.073 1.00 82.94 456 ALA A N 1
ATOM 3637 C CA . ALA A 1 456 ? 50.885 -9.360 -63.630 1.00 82.94 456 ALA A CA 1
ATOM 3638 C C . ALA A 1 456 ? 52.110 -10.256 -63.362 1.00 82.94 456 ALA A C 1
ATOM 3640 O O . ALA A 1 456 ? 52.876 -10.508 -64.294 1.00 82.94 456 ALA A O 1
ATOM 3641 N N . ILE A 1 457 ? 52.247 -10.790 -62.141 1.00 83.00 457 ILE A N 1
ATOM 3642 C CA . ILE A 1 457 ? 53.310 -11.741 -61.764 1.00 83.00 457 ILE A CA 1
ATOM 3643 C C . ILE A 1 457 ? 53.220 -13.008 -62.617 1.00 83.00 457 ILE A C 1
ATOM 3645 O O . ILE A 1 457 ? 54.187 -13.399 -63.267 1.00 83.00 457 ILE A O 1
ATOM 3649 N N . ASP A 1 458 ? 52.036 -13.611 -62.681 1.00 78.00 458 ASP A N 1
ATOM 3650 C CA . ASP A 1 458 ? 51.814 -14.866 -63.399 1.00 78.00 458 ASP A CA 1
ATOM 3651 C C . ASP A 1 458 ? 51.999 -14.698 -64.921 1.00 78.00 458 ASP A C 1
ATOM 3653 O O . ASP A 1 458 ? 52.308 -15.655 -65.630 1.00 78.00 458 ASP A O 1
ATOM 3657 N N . SER A 1 459 ? 51.859 -13.470 -65.438 1.00 73.19 459 SER A N 1
ATOM 3658 C CA . SER A 1 459 ? 52.098 -13.143 -66.850 1.00 73.19 459 SER A CA 1
ATOM 3659 C C . SER A 1 459 ? 53.555 -12.806 -67.198 1.00 73.19 459 SER A C 1
ATOM 3661 O O . SER A 1 459 ? 53.842 -12.592 -68.381 1.00 73.19 459 SER A O 1
ATOM 3663 N N . GLY A 1 460 ? 54.448 -12.742 -66.200 1.00 68.75 460 GLY A N 1
ATOM 3664 C CA . GLY A 1 460 ? 55.864 -12.401 -66.367 1.00 68.75 460 GLY A CA 1
ATOM 3665 C C . GLY A 1 460 ? 56.155 -10.901 -66.487 1.00 68.75 460 GLY A C 1
ATOM 3666 O O . GLY A 1 460 ? 57.251 -10.517 -66.896 1.00 68.75 460 GLY A O 1
ATOM 3667 N N . ALA A 1 461 ? 55.200 -10.030 -66.150 1.00 74.06 461 ALA A N 1
ATOM 3668 C CA . ALA A 1 461 ? 55.381 -8.585 -66.248 1.00 74.06 461 ALA A CA 1
ATOM 3669 C C . ALA A 1 461 ? 56.471 -8.092 -65.280 1.00 74.06 461 ALA A C 1
ATOM 3671 O O . ALA A 1 461 ? 56.584 -8.575 -64.154 1.00 74.06 461 ALA A O 1
ATOM 3672 N N . SER A 1 462 ? 57.257 -7.097 -65.697 1.00 74.56 462 SER A N 1
ATOM 3673 C CA . SER A 1 462 ? 58.270 -6.446 -64.849 1.00 74.56 462 SER A CA 1
ATOM 3674 C C . SER A 1 462 ? 57.704 -5.302 -63.999 1.00 74.56 462 SER A C 1
ATOM 3676 O O . SER A 1 462 ? 58.359 -4.818 -63.074 1.00 74.56 462 SER A O 1
ATOM 3678 N N . GLN A 1 463 ? 56.485 -4.855 -64.302 1.00 81.62 463 GLN A N 1
ATOM 3679 C CA . GLN A 1 463 ? 55.775 -3.817 -63.566 1.00 81.62 463 GLN A CA 1
ATOM 3680 C C . GLN A 1 463 ? 54.263 -3.934 -63.769 1.00 81.62 463 GLN A C 1
ATOM 3682 O O . GLN A 1 463 ? 53.806 -4.474 -64.776 1.00 81.62 463 GLN A O 1
ATOM 3687 N N . VAL A 1 464 ? 53.498 -3.370 -62.838 1.00 88.38 464 VAL A N 1
ATOM 3688 C CA . VAL A 1 464 ? 52.041 -3.254 -62.929 1.00 88.38 464 VAL A CA 1
ATOM 3689 C C . VAL A 1 464 ? 51.579 -1.885 -62.448 1.00 88.38 464 VAL A C 1
ATOM 3691 O O . VAL A 1 464 ? 52.080 -1.351 -61.454 1.00 88.38 464 VAL A O 1
ATOM 3694 N N . GLU A 1 465 ? 50.623 -1.314 -63.173 1.00 90.75 465 GLU A N 1
ATOM 3695 C CA . GLU A 1 465 ? 49.953 -0.070 -62.810 1.00 90.75 465 GLU A CA 1
ATOM 3696 C C . GLU A 1 465 ? 48.608 -0.374 -62.147 1.00 90.75 465 GLU A C 1
ATOM 3698 O O . GLU A 1 465 ? 47.803 -1.159 -62.643 1.00 90.75 465 GLU A O 1
ATOM 3703 N N . LEU A 1 466 ? 48.368 0.266 -61.007 1.00 90.25 466 LEU A N 1
ATOM 3704 C CA . LEU A 1 466 ? 47.178 0.112 -60.185 1.00 90.25 466 LEU A CA 1
ATOM 3705 C C . LEU A 1 466 ? 46.411 1.431 -60.229 1.00 90.25 466 LEU A C 1
ATOM 3707 O O . LEU A 1 466 ? 46.759 2.392 -59.535 1.00 90.25 466 LEU A O 1
ATOM 3711 N N . SER A 1 467 ? 45.397 1.495 -61.091 1.00 87.50 467 SER A N 1
ATOM 3712 C CA . SER A 1 467 ? 44.529 2.668 -61.194 1.00 87.50 467 SER A CA 1
ATOM 3713 C C . SER A 1 467 ? 43.644 2.784 -59.954 1.00 87.50 467 SER A C 1
ATOM 3715 O O . SER A 1 467 ? 43.011 1.793 -59.601 1.00 87.50 467 SER A O 1
ATOM 3717 N N . PRO A 1 468 ? 43.570 3.956 -59.301 1.00 82.56 468 PRO A N 1
ATOM 3718 C CA . PRO A 1 468 ? 42.752 4.129 -58.112 1.00 82.56 468 PRO A CA 1
ATOM 3719 C C . PRO A 1 468 ? 41.266 4.049 -58.474 1.00 82.56 468 PRO A C 1
ATOM 3721 O O . PRO A 1 468 ? 40.848 4.491 -59.546 1.00 82.56 468 PRO A O 1
ATOM 3724 N N . GLY A 1 469 ? 40.453 3.535 -57.555 1.00 75.81 469 GLY A N 1
ATOM 3725 C CA . GLY A 1 469 ? 39.005 3.690 -57.642 1.00 75.81 469 GLY A CA 1
ATOM 3726 C C . GLY A 1 469 ? 38.564 5.108 -57.267 1.00 75.81 469 GLY A C 1
ATOM 3727 O O . GLY A 1 469 ? 39.350 5.919 -56.767 1.00 75.81 469 GLY A O 1
ATOM 3728 N N . ASP A 1 470 ? 37.283 5.400 -57.485 1.00 74.69 470 ASP A N 1
ATOM 3729 C CA . ASP A 1 470 ? 36.669 6.691 -57.157 1.00 74.69 470 ASP A CA 1
ATOM 3730 C C . ASP A 1 470 ? 36.342 6.785 -55.655 1.00 74.69 470 ASP A C 1
ATOM 3732 O O . ASP A 1 470 ? 35.193 6.713 -55.229 1.00 74.69 470 ASP A O 1
ATOM 3736 N N . TYR A 1 471 ? 37.378 6.864 -54.816 1.00 74.88 471 TYR A N 1
ATOM 3737 C CA . TYR A 1 471 ? 37.235 6.980 -53.363 1.00 74.88 471 TYR A CA 1
ATOM 3738 C C . TYR A 1 471 ? 38.270 7.931 -52.747 1.00 74.88 471 TYR A C 1
ATOM 3740 O O . TYR A 1 471 ? 39.387 8.102 -53.233 1.00 74.88 471 TYR A O 1
ATOM 3748 N N . LYS A 1 472 ? 37.920 8.532 -51.598 1.00 60.78 472 LYS A N 1
ATOM 3749 C CA . LYS A 1 472 ? 38.688 9.615 -50.942 1.00 60.78 472 LYS A CA 1
ATOM 3750 C C . LYS A 1 472 ? 40.146 9.278 -50.573 1.00 60.78 472 LYS A C 1
ATOM 3752 O O . LYS A 1 472 ? 40.932 10.198 -50.380 1.00 60.78 472 LYS A O 1
ATOM 3757 N N . ASN A 1 473 ? 40.515 7.997 -50.479 1.00 61.06 473 ASN A N 1
ATOM 3758 C CA . ASN A 1 473 ? 41.854 7.529 -50.088 1.00 61.06 473 ASN A CA 1
ATOM 3759 C C . ASN A 1 473 ? 42.506 6.686 -51.202 1.00 61.06 473 ASN A C 1
ATOM 3761 O O . ASN A 1 473 ? 42.730 5.488 -51.025 1.00 61.06 473 ASN A O 1
ATOM 3765 N N . GLY A 1 474 ? 42.791 7.325 -52.342 1.00 63.47 474 GLY A N 1
ATOM 3766 C CA . GLY A 1 474 ? 43.092 6.711 -53.648 1.00 63.47 474 GLY A CA 1
ATOM 3767 C C . GLY A 1 474 ? 44.123 5.572 -53.700 1.00 63.47 474 GLY A C 1
ATOM 3768 O O . GLY A 1 474 ? 44.007 4.711 -54.562 1.00 63.47 474 GLY A O 1
ATOM 3769 N N . THR A 1 475 ? 45.078 5.477 -52.768 1.00 74.38 475 THR A N 1
ATOM 3770 C CA . THR A 1 475 ? 46.182 4.492 -52.853 1.00 74.38 475 THR A CA 1
ATOM 3771 C C . THR A 1 475 ? 46.265 3.502 -51.694 1.00 74.38 475 THR A C 1
ATOM 3773 O O . THR A 1 475 ? 47.091 2.588 -51.729 1.00 74.38 475 THR A O 1
ATOM 3776 N N . ALA A 1 476 ? 45.437 3.655 -50.655 1.00 83.88 476 ALA A N 1
ATOM 3777 C CA . ALA A 1 476 ? 45.570 2.859 -49.433 1.00 83.88 476 ALA A CA 1
ATOM 3778 C C . ALA A 1 476 ? 45.372 1.356 -49.697 1.00 83.88 476 ALA A C 1
ATOM 3780 O O . ALA A 1 476 ? 46.151 0.539 -49.208 1.00 83.88 476 ALA A O 1
ATOM 3781 N N . TYR A 1 477 ? 44.380 0.998 -50.518 1.00 89.25 477 TYR A N 1
ATOM 3782 C CA . TYR A 1 477 ? 44.060 -0.398 -50.835 1.00 89.25 477 TYR A CA 1
ATOM 3783 C C . TYR A 1 477 ? 45.062 -1.024 -51.803 1.00 89.25 477 TYR A C 1
ATOM 3785 O O . TYR A 1 477 ? 45.455 -2.168 -51.596 1.00 89.25 477 TYR A O 1
ATOM 3793 N N . ALA A 1 478 ? 45.545 -0.258 -52.787 1.00 89.12 478 ALA A N 1
ATOM 3794 C CA . ALA A 1 478 ? 46.624 -0.677 -53.679 1.00 89.12 478 ALA A CA 1
ATOM 3795 C C . ALA A 1 478 ? 47.927 -0.935 -52.900 1.00 89.12 478 ALA A C 1
ATOM 3797 O O . ALA A 1 478 ? 48.591 -1.948 -53.106 1.00 89.12 478 ALA A O 1
ATOM 3798 N N . SER A 1 479 ? 48.267 -0.066 -51.941 1.00 89.81 479 SER A N 1
ATOM 3799 C CA . SER A 1 479 ? 49.429 -0.265 -51.067 1.00 89.81 479 SER A CA 1
ATOM 3800 C C . SER A 1 479 ? 49.256 -1.466 -50.131 1.00 89.81 479 SER A C 1
ATOM 3802 O O . SER A 1 479 ? 50.207 -2.218 -49.919 1.00 89.81 479 SER A O 1
ATOM 3804 N N . ALA A 1 480 ? 48.052 -1.680 -49.590 1.00 91.31 480 ALA A N 1
ATOM 3805 C CA . ALA A 1 480 ? 47.745 -2.858 -48.782 1.00 91.31 480 ALA A CA 1
ATOM 3806 C C . ALA A 1 480 ? 47.875 -4.154 -49.598 1.00 91.31 480 ALA A C 1
ATOM 3808 O O . ALA A 1 480 ? 48.511 -5.095 -49.131 1.00 91.31 480 ALA A O 1
ATOM 3809 N N . ALA A 1 481 ? 47.359 -4.171 -50.830 1.00 93.62 481 ALA A N 1
ATOM 3810 C CA . ALA A 1 481 ? 47.487 -5.296 -51.751 1.00 93.62 481 ALA A CA 1
ATOM 3811 C C . ALA A 1 481 ? 48.950 -5.585 -52.105 1.00 93.62 481 ALA A C 1
ATOM 3813 O O . ALA A 1 481 ? 49.388 -6.725 -52.001 1.00 93.62 481 ALA A O 1
ATOM 3814 N N . TYR A 1 482 ? 49.730 -4.549 -52.428 1.00 94.25 482 TYR A N 1
ATOM 3815 C CA . TYR A 1 482 ? 51.174 -4.661 -52.648 1.00 94.25 482 TYR A CA 1
ATOM 3816 C C . TYR A 1 482 ? 51.890 -5.328 -51.465 1.00 94.25 482 TYR A C 1
ATOM 3818 O O . TYR A 1 482 ? 52.680 -6.248 -51.659 1.00 94.25 482 TYR A O 1
ATOM 3826 N N . ARG A 1 483 ? 51.598 -4.897 -50.230 1.00 95.19 483 ARG A N 1
ATOM 3827 C CA . ARG A 1 483 ? 52.211 -5.488 -49.028 1.00 95.19 483 ARG A CA 1
ATOM 3828 C C . ARG A 1 483 ? 51.769 -6.931 -48.812 1.00 95.19 483 ARG A C 1
ATOM 3830 O O . ARG A 1 483 ? 52.594 -7.753 -48.434 1.00 95.19 483 ARG A O 1
ATOM 3837 N N . LEU A 1 484 ? 50.490 -7.228 -49.042 1.00 94.94 484 LEU A N 1
ATOM 3838 C CA . LEU A 1 484 ? 49.940 -8.574 -48.909 1.00 94.94 484 LEU A CA 1
ATOM 3839 C C . LEU A 1 484 ? 50.623 -9.539 -49.885 1.00 94.94 484 LEU A C 1
ATOM 3841 O O . LEU A 1 484 ? 51.214 -10.520 -49.449 1.00 94.94 484 LEU A O 1
ATOM 3845 N N . VAL A 1 485 ? 50.602 -9.219 -51.182 1.00 95.75 485 VAL A N 1
ATOM 3846 C CA . VAL A 1 485 ? 51.173 -10.069 -52.241 1.00 95.75 485 VAL A CA 1
ATOM 3847 C C . VAL A 1 485 ? 52.700 -10.147 -52.146 1.00 95.75 485 VAL A C 1
ATOM 3849 O O . VAL A 1 485 ? 53.298 -11.137 -52.552 1.00 95.75 485 VAL A O 1
ATOM 3852 N N . GLY A 1 486 ? 53.347 -9.118 -51.594 1.00 92.75 486 GLY A N 1
ATOM 3853 C CA . GLY A 1 486 ? 54.789 -9.090 -51.347 1.00 92.75 486 GLY A CA 1
ATOM 3854 C C . GLY A 1 486 ? 55.229 -9.691 -50.009 1.00 92.75 486 GLY A C 1
ATOM 3855 O O . GLY A 1 486 ? 56.408 -9.600 -49.686 1.00 92.75 486 GLY A O 1
ATOM 3856 N N . THR A 1 487 ? 54.320 -10.247 -49.203 1.00 96.56 487 THR A N 1
ATOM 3857 C CA . THR A 1 487 ? 54.685 -10.891 -47.932 1.00 96.56 487 THR A CA 1
ATOM 3858 C C . THR A 1 487 ? 55.416 -12.201 -48.213 1.00 96.56 487 THR A C 1
ATOM 3860 O O . THR A 1 487 ? 54.869 -13.042 -48.915 1.00 96.56 487 THR A O 1
ATOM 3863 N N . ASP A 1 488 ? 56.609 -12.399 -47.646 1.00 93.12 488 ASP A N 1
ATOM 3864 C CA . ASP A 1 488 ? 57.392 -13.632 -47.825 1.00 93.12 488 ASP A CA 1
ATOM 3865 C C . ASP A 1 488 ? 56.532 -14.893 -47.626 1.00 93.12 488 ASP A C 1
ATOM 3867 O O . ASP A 1 488 ? 55.834 -15.047 -46.618 1.00 93.12 488 ASP A O 1
ATOM 3871 N N . GLY A 1 489 ? 56.581 -15.798 -48.605 1.00 90.12 489 GLY A N 1
ATOM 3872 C CA . GLY A 1 489 ? 55.788 -17.028 -48.630 1.00 90.12 489 GLY A CA 1
ATOM 3873 C C . GLY A 1 489 ? 54.357 -16.879 -49.164 1.00 90.12 489 GLY A C 1
ATOM 3874 O O . GLY A 1 489 ? 53.655 -17.888 -49.274 1.00 90.12 489 GLY A O 1
ATOM 3875 N N . TYR A 1 490 ? 53.903 -15.670 -49.513 1.00 94.50 490 TYR A N 1
ATOM 3876 C CA . TYR A 1 490 ? 52.636 -15.471 -50.220 1.00 94.50 490 TYR A CA 1
ATOM 3877 C C . TYR A 1 490 ? 52.667 -16.193 -51.567 1.00 94.50 490 TYR A C 1
ATOM 3879 O O . TYR A 1 490 ? 53.650 -16.087 -52.297 1.00 94.50 490 TYR A O 1
ATOM 3887 N N . ARG A 1 491 ? 51.594 -16.916 -51.903 1.00 93.12 491 ARG A N 1
ATOM 3888 C CA . ARG A 1 491 ? 51.491 -17.685 -53.146 1.00 93.12 491 ARG A CA 1
ATOM 3889 C C . ARG A 1 491 ? 50.418 -17.092 -54.054 1.00 93.12 491 ARG A C 1
ATOM 3891 O O . ARG A 1 491 ? 49.263 -17.023 -53.637 1.00 93.12 491 ARG A O 1
ATOM 3898 N N . THR A 1 492 ? 50.794 -16.712 -55.275 1.00 91.50 492 THR A N 1
ATOM 3899 C CA . THR A 1 492 ? 49.854 -16.255 -56.312 1.00 91.50 492 THR A CA 1
ATOM 3900 C C . THR A 1 492 ? 48.941 -17.394 -56.763 1.00 91.50 492 THR A C 1
ATOM 3902 O O . THR A 1 492 ? 49.251 -18.578 -56.580 1.00 91.50 492 THR A O 1
ATOM 3905 N N . SER A 1 493 ? 47.820 -17.054 -57.393 1.00 85.31 493 SER A N 1
ATOM 3906 C CA . SER A 1 493 ? 46.929 -18.033 -58.024 1.00 85.31 493 SER A CA 1
ATOM 3907 C C . SER A 1 493 ? 47.610 -18.878 -59.115 1.00 85.31 493 SER A C 1
ATOM 3909 O O . SER A 1 493 ? 47.281 -20.060 -59.240 1.00 85.31 493 SER A O 1
ATOM 3911 N N . GLY A 1 494 ? 48.598 -18.339 -59.840 1.00 78.81 494 GLY A N 1
ATOM 3912 C CA . GLY A 1 494 ? 49.461 -19.082 -60.768 1.00 78.81 494 GLY A CA 1
ATOM 3913 C C . GLY A 1 494 ? 50.563 -19.921 -60.108 1.00 78.81 494 GLY A C 1
ATOM 3914 O O . GLY A 1 494 ? 51.199 -20.733 -60.779 1.00 78.81 494 GLY A O 1
ATOM 3915 N N . GLY A 1 495 ? 50.751 -19.798 -58.792 1.00 83.12 495 GLY A N 1
ATOM 3916 C CA . GLY A 1 495 ? 51.615 -20.662 -57.991 1.00 83.12 495 GLY A CA 1
ATOM 3917 C C . GLY A 1 495 ? 52.981 -20.081 -57.626 1.00 83.12 495 GLY A C 1
ATOM 3918 O O . GLY A 1 495 ? 53.699 -20.755 -56.884 1.00 83.12 495 GLY A O 1
ATOM 3919 N N . SER A 1 496 ? 53.320 -18.866 -58.066 1.00 84.31 496 SER A N 1
ATOM 3920 C CA . SER A 1 496 ? 54.568 -18.177 -57.712 1.00 84.31 496 SER A CA 1
ATOM 3921 C C . SER A 1 496 ? 54.591 -17.757 -56.244 1.00 84.31 496 SER A C 1
ATOM 3923 O O . SER A 1 496 ? 53.560 -17.391 -55.682 1.00 84.31 496 SER A O 1
ATOM 3925 N N . VAL A 1 497 ? 55.767 -17.792 -55.621 1.00 88.06 497 VAL A N 1
ATOM 3926 C CA . VAL A 1 497 ? 55.958 -17.542 -54.188 1.00 88.06 497 VAL A CA 1
ATOM 3927 C C . VAL A 1 497 ? 56.790 -16.282 -53.943 1.00 88.06 497 VAL A C 1
ATOM 3929 O O . VAL A 1 497 ? 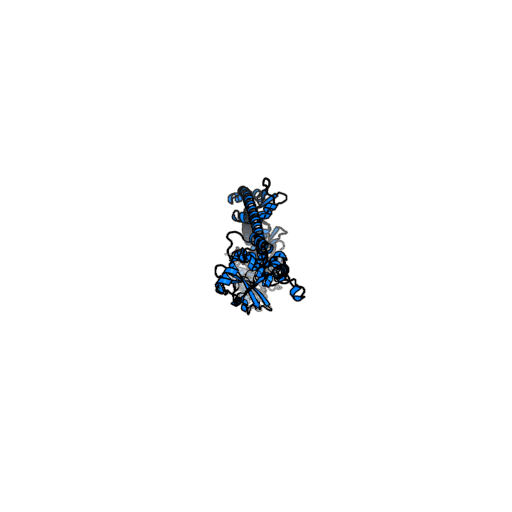57.921 -16.163 -54.412 1.00 88.06 497 VAL A O 1
ATOM 3932 N N . ALA A 1 498 ? 56.258 -15.342 -53.162 1.00 91.38 498 ALA A N 1
ATOM 3933 C CA . ALA A 1 498 ? 56.968 -14.135 -52.743 1.00 91.38 498 ALA A CA 1
ATOM 3934 C C . ALA A 1 498 ? 58.209 -14.469 -51.898 1.00 91.38 498 ALA A C 1
ATOM 3936 O O . ALA A 1 498 ? 58.148 -15.294 -50.985 1.00 91.38 498 ALA A O 1
ATOM 3937 N N . GLY A 1 499 ? 59.330 -13.809 -52.185 1.00 82.38 499 GLY A N 1
ATOM 3938 C CA . GLY A 1 499 ? 60.634 -14.040 -51.555 1.00 82.38 499 GLY A CA 1
ATOM 3939 C C . GLY A 1 499 ? 61.424 -15.209 -52.160 1.00 82.38 499 GLY A C 1
ATOM 3940 O O . GLY A 1 499 ? 62.649 -15.228 -52.045 1.00 82.38 499 GLY A O 1
ATOM 3941 N N . GLU A 1 500 ? 60.757 -16.140 -52.852 1.00 82.06 500 GLU A N 1
ATOM 3942 C CA . GLU A 1 500 ? 61.391 -17.261 -53.562 1.00 82.06 500 GLU A CA 1
ATOM 3943 C C . GLU A 1 500 ? 61.464 -16.991 -55.065 1.00 82.06 500 GLU A C 1
ATOM 3945 O O . GLU A 1 500 ? 62.558 -16.927 -55.613 1.00 82.06 500 GLU A O 1
ATOM 3950 N N . ASP A 1 501 ? 60.318 -16.765 -55.708 1.00 80.00 501 ASP A N 1
ATOM 3951 C CA . ASP A 1 501 ? 60.192 -16.585 -57.157 1.00 80.00 501 ASP A CA 1
ATOM 3952 C C . ASP A 1 501 ? 60.180 -15.107 -57.562 1.00 80.00 501 ASP A C 1
ATOM 3954 O O . ASP A 1 501 ? 60.642 -14.742 -58.643 1.00 80.00 501 ASP A O 1
ATOM 3958 N N . TYR A 1 502 ? 59.661 -14.232 -56.699 1.00 83.31 502 TYR A N 1
ATOM 3959 C CA . TYR A 1 502 ? 59.583 -12.797 -56.962 1.00 83.31 502 TYR A CA 1
ATOM 3960 C C . TYR A 1 502 ? 59.697 -11.954 -55.694 1.00 83.31 502 TYR A C 1
ATOM 3962 O O . TYR A 1 502 ? 59.401 -12.389 -54.585 1.00 83.31 502 TYR A O 1
ATOM 3970 N N . THR A 1 503 ? 60.065 -10.693 -55.878 1.00 86.12 503 THR A N 1
ATOM 3971 C CA . THR A 1 503 ? 59.986 -9.629 -54.878 1.00 86.12 503 THR A CA 1
ATOM 3972 C C . THR A 1 503 ? 59.299 -8.419 -55.498 1.00 86.12 503 THR A C 1
ATOM 3974 O O . THR A 1 503 ? 59.422 -8.161 -56.699 1.00 86.12 503 THR A O 1
ATOM 3977 N N . LEU A 1 504 ? 58.545 -7.675 -54.690 1.00 89.81 504 LEU A N 1
ATOM 3978 C CA . LEU A 1 504 ? 57.848 -6.473 -55.141 1.00 89.81 504 LEU A CA 1
ATOM 3979 C C . LEU A 1 504 ? 58.557 -5.217 -54.634 1.00 89.81 504 LEU A C 1
ATOM 3981 O O . LEU A 1 504 ? 59.044 -5.172 -53.506 1.00 89.81 504 LEU A O 1
ATOM 3985 N N . GLY A 1 505 ? 58.561 -4.175 -55.462 1.00 90.38 505 GLY A N 1
ATOM 3986 C CA . GLY A 1 505 ? 59.026 -2.838 -55.103 1.00 90.38 505 GLY A CA 1
ATOM 3987 C C . GLY A 1 505 ? 57.956 -1.788 -55.384 1.00 90.38 505 GLY A C 1
ATOM 3988 O O . GLY A 1 505 ? 57.305 -1.813 -56.426 1.00 90.38 505 GLY A O 1
ATOM 3989 N N . TRP A 1 506 ? 57.764 -0.846 -54.462 1.00 93.00 506 TRP A N 1
ATOM 3990 C CA . TRP A 1 506 ? 56.879 0.298 -54.688 1.00 93.00 506 TRP A CA 1
ATOM 3991 C C . TRP A 1 506 ? 57.632 1.414 -55.416 1.00 93.00 506 TRP A C 1
ATOM 3993 O O . TRP A 1 506 ? 58.5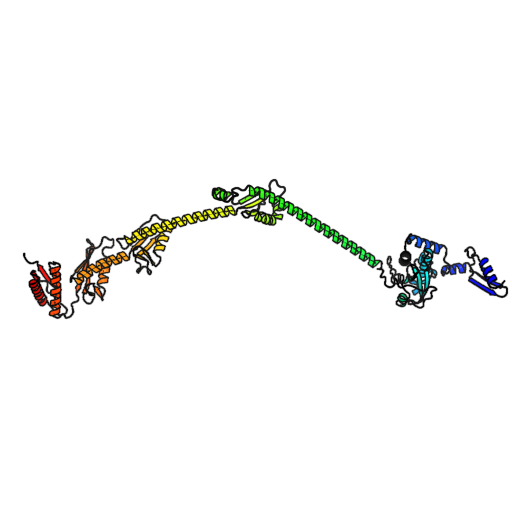10 2.046 -54.829 1.00 93.00 506 TRP A O 1
ATOM 4003 N N . VAL A 1 507 ? 57.290 1.669 -56.681 1.00 87.75 507 VAL A N 1
ATOM 4004 C CA . VAL A 1 507 ? 57.975 2.675 -57.512 1.00 87.75 507 VAL A CA 1
ATOM 4005 C C . VAL A 1 507 ? 57.489 4.084 -57.170 1.00 87.75 507 VAL A C 1
ATOM 4007 O O . VAL A 1 507 ? 58.290 5.006 -57.028 1.00 87.75 507 VAL A O 1
ATOM 4010 N N . GLY A 1 508 ? 56.178 4.257 -56.993 1.00 85.06 508 GLY A N 1
ATOM 4011 C CA . GLY A 1 508 ? 55.577 5.542 -56.649 1.00 85.06 508 GLY A CA 1
ATOM 4012 C C . GLY A 1 508 ? 54.096 5.618 -57.006 1.00 85.06 508 GLY A C 1
ATOM 4013 O O . GLY A 1 508 ? 53.535 4.693 -57.587 1.00 85.06 508 GLY A O 1
ATOM 4014 N N . THR A 1 509 ? 53.472 6.739 -56.651 1.00 87.75 509 THR A N 1
ATOM 4015 C CA . THR A 1 509 ? 52.123 7.096 -57.104 1.00 87.75 509 THR A CA 1
ATOM 4016 C C . THR A 1 509 ? 52.196 8.415 -57.852 1.00 87.75 509 THR A C 1
ATOM 4018 O O . THR A 1 509 ? 52.733 9.389 -57.317 1.00 87.75 509 THR A O 1
ATOM 4021 N N . ASP A 1 510 ? 51.620 8.470 -59.049 1.00 85.69 510 ASP A N 1
ATOM 4022 C CA . ASP A 1 510 ? 51.418 9.728 -59.757 1.00 85.69 510 ASP A CA 1
ATOM 4023 C C . ASP A 1 510 ? 50.390 10.596 -59.012 1.00 85.69 510 ASP A C 1
ATOM 4025 O O . ASP A 1 510 ? 49.257 10.188 -58.767 1.00 85.69 510 ASP A O 1
ATOM 4029 N N . ALA A 1 511 ? 50.782 11.810 -58.628 1.00 81.00 511 ALA A N 1
ATOM 4030 C CA . ALA A 1 511 ? 49.941 12.685 -57.811 1.00 81.00 511 ALA A CA 1
ATOM 4031 C C . ALA A 1 511 ? 48.721 13.261 -58.559 1.00 81.00 511 ALA A C 1
ATOM 4033 O O . ALA A 1 511 ? 47.808 13.773 -57.915 1.00 81.00 511 ALA A O 1
ATOM 4034 N N . SER A 1 512 ? 48.715 13.221 -59.895 1.00 80.75 512 SER A N 1
ATOM 4035 C CA . SER A 1 512 ? 47.658 13.789 -60.737 1.00 80.75 512 SER A CA 1
ATOM 4036 C C . SER A 1 512 ? 46.602 12.762 -61.136 1.00 80.75 512 SER A C 1
ATOM 4038 O O . SER A 1 512 ? 45.415 13.083 -61.132 1.00 80.75 512 SER A O 1
ATOM 4040 N N . SER A 1 513 ? 47.017 11.531 -61.439 1.00 81.12 513 SER A N 1
ATOM 4041 C CA . SER A 1 513 ? 46.123 10.429 -61.805 1.00 81.12 513 SER A CA 1
ATOM 4042 C C . SER A 1 513 ? 45.813 9.496 -60.634 1.00 81.12 513 SER A C 1
ATOM 4044 O O . SER A 1 513 ? 44.852 8.736 -60.694 1.00 81.12 513 SER A O 1
ATOM 4046 N N . GLY A 1 514 ? 46.626 9.533 -59.574 1.00 82.81 514 GLY A N 1
ATOM 4047 C CA . GLY A 1 514 ? 46.550 8.618 -58.437 1.00 82.81 514 GLY A CA 1
ATOM 4048 C C . GLY A 1 514 ? 46.978 7.184 -58.765 1.00 82.81 514 GLY A C 1
ATOM 4049 O O . GLY A 1 514 ? 46.859 6.319 -57.900 1.00 82.81 514 GLY A O 1
ATOM 4050 N N . ILE A 1 515 ? 47.475 6.927 -59.982 1.00 87.88 515 ILE A N 1
ATOM 4051 C CA . ILE A 1 515 ? 47.945 5.608 -60.417 1.00 87.88 515 ILE A CA 1
ATOM 4052 C C . ILE A 1 515 ? 49.210 5.247 -59.640 1.00 87.88 515 ILE A C 1
ATOM 4054 O O . ILE A 1 515 ? 50.168 6.022 -59.593 1.00 87.88 515 ILE A O 1
ATOM 4058 N N . SER A 1 516 ? 49.210 4.063 -59.031 1.00 90.38 516 SER A N 1
ATOM 4059 C CA . SER A 1 516 ? 50.368 3.505 -58.335 1.00 90.38 516 SER A CA 1
ATOM 4060 C C . SER A 1 516 ? 51.091 2.485 -59.199 1.00 90.38 516 SER A C 1
ATOM 4062 O O . SER A 1 516 ? 50.454 1.619 -59.788 1.00 90.38 516 SER A O 1
ATOM 4064 N N . THR A 1 517 ? 52.419 2.541 -59.225 1.00 90.25 517 THR A N 1
ATOM 4065 C CA . THR A 1 517 ? 53.242 1.601 -59.992 1.00 90.25 517 THR A CA 1
ATOM 4066 C C . THR A 1 517 ? 54.022 0.696 -59.046 1.00 90.25 517 THR A C 1
ATOM 4068 O O . THR A 1 517 ? 54.736 1.163 -58.151 1.00 90.25 517 THR A O 1
ATOM 4071 N N . VAL A 1 518 ? 53.892 -0.611 -59.259 1.00 92.44 518 VAL A N 1
ATOM 4072 C CA . VAL A 1 518 ? 54.622 -1.654 -58.534 1.00 92.44 518 VAL A CA 1
ATOM 4073 C C . VAL A 1 518 ? 55.590 -2.325 -59.502 1.00 92.44 518 VAL A C 1
ATOM 4075 O O . VAL A 1 518 ? 55.176 -2.799 -60.557 1.00 92.44 518 VAL A O 1
ATOM 4078 N N . SER A 1 519 ? 56.875 -2.366 -59.155 1.00 84.44 519 SER A N 1
ATOM 4079 C CA . SER A 1 519 ? 57.893 -3.127 -59.883 1.00 84.44 519 SER A CA 1
ATOM 4080 C C . SER A 1 519 ? 57.932 -4.563 -59.380 1.00 84.44 519 SER A C 1
ATOM 4082 O O . SER A 1 519 ? 57.896 -4.788 -58.168 1.00 84.44 519 SER A O 1
ATOM 4084 N N . ILE A 1 520 ? 58.084 -5.514 -60.292 1.00 84.50 520 ILE A N 1
ATOM 4085 C CA . ILE A 1 520 ? 58.208 -6.938 -59.991 1.00 84.50 520 ILE A CA 1
ATOM 4086 C C . ILE A 1 520 ? 59.631 -7.355 -60.358 1.00 84.50 520 ILE A C 1
ATOM 4088 O O . ILE A 1 520 ? 60.050 -7.224 -61.507 1.00 84.50 520 ILE A O 1
ATOM 4092 N N . THR A 1 521 ? 60.387 -7.836 -59.374 1.00 80.00 521 THR A N 1
ATOM 4093 C CA . THR A 1 521 ? 61.721 -8.405 -59.590 1.00 80.00 521 THR A CA 1
ATOM 4094 C C . THR A 1 521 ? 61.635 -9.897 -59.349 1.00 80.00 521 THR A C 1
ATOM 4096 O O . THR A 1 521 ? 61.482 -10.323 -58.207 1.00 80.00 521 THR A O 1
ATOM 4099 N N . TYR A 1 522 ? 61.745 -10.695 -60.403 1.00 75.56 522 TYR A N 1
ATOM 4100 C CA . TYR A 1 522 ? 61.833 -12.141 -60.251 1.00 75.56 522 TYR A CA 1
ATOM 4101 C C . TYR A 1 522 ? 63.185 -12.484 -59.640 1.00 75.56 522 TYR A C 1
ATOM 4103 O O . TYR A 1 522 ? 64.226 -12.025 -60.125 1.00 75.56 522 TYR A O 1
ATOM 4111 N N . THR A 1 523 ? 63.176 -13.238 -58.543 1.00 64.19 523 THR A N 1
ATOM 4112 C CA . THR A 1 523 ? 64.416 -13.756 -57.978 1.00 64.19 523 THR A CA 1
ATOM 4113 C C . THR A 1 523 ? 65.033 -14.606 -59.063 1.00 64.19 523 THR A C 1
ATOM 4115 O O . THR A 1 523 ? 64.383 -15.492 -59.619 1.00 64.19 523 THR A O 1
ATOM 4118 N N . ALA A 1 524 ? 66.280 -14.310 -59.404 1.00 53.50 524 ALA A N 1
ATOM 4119 C CA . ALA A 1 524 ? 66.995 -15.144 -60.333 1.00 53.50 524 ALA A CA 1
ATOM 4120 C C . ALA A 1 524 ? 66.934 -16.588 -59.822 1.00 53.50 524 ALA A C 1
ATOM 4122 O O . ALA A 1 524 ? 67.508 -16.867 -58.767 1.00 53.50 524 ALA A O 1
ATOM 4123 N N . GLN A 1 525 ? 66.238 -17.479 -60.537 1.00 52.88 525 GLN A N 1
ATOM 4124 C CA . GLN A 1 525 ? 66.301 -18.910 -60.266 1.00 52.88 525 GLN A CA 1
ATOM 4125 C C . GLN A 1 525 ? 67.785 -19.276 -60.238 1.00 52.88 525 GLN A C 1
ATOM 4127 O O . GLN A 1 525 ? 68.485 -19.203 -61.252 1.00 52.88 525 GLN A O 1
ATOM 4132 N N . SER A 1 526 ? 68.310 -19.523 -59.041 1.00 45.66 526 SER A N 1
ATOM 4133 C CA . SER A 1 526 ? 69.745 -19.675 -58.854 1.00 45.66 526 SER A CA 1
ATOM 4134 C C . SER A 1 526 ? 70.145 -21.017 -59.454 1.00 45.66 526 SER A C 1
ATOM 4136 O O . SER A 1 526 ? 69.935 -22.068 -58.860 1.00 45.66 526 SER A O 1
ATOM 4138 N N . GLY A 1 527 ? 70.695 -20.957 -60.669 1.00 57.47 527 GLY A N 1
ATOM 4139 C CA . GLY A 1 527 ? 71.194 -22.118 -61.396 1.00 57.47 527 GLY A CA 1
ATOM 4140 C C . GLY A 1 527 ? 70.178 -22.823 -62.295 1.00 57.47 527 GLY A C 1
ATOM 4141 O O . GLY A 1 527 ? 70.178 -24.050 -62.304 1.00 57.47 527 GLY A O 1
ATOM 4142 N N . MET A 1 528 ? 69.367 -22.092 -63.077 1.00 63.19 528 MET A N 1
ATOM 4143 C CA . MET A 1 528 ? 68.693 -22.716 -64.229 1.00 63.19 528 MET A CA 1
ATOM 4144 C C . MET A 1 528 ? 69.727 -23.429 -65.109 1.00 63.19 528 MET A C 1
ATOM 4146 O O . MET A 1 528 ? 70.802 -22.909 -65.395 1.00 63.19 528 MET A O 1
ATOM 4150 N N . THR A 1 529 ? 69.430 -24.635 -65.558 1.00 73.31 529 THR A N 1
ATOM 4151 C CA . THR A 1 529 ? 70.160 -25.225 -66.680 1.00 73.31 529 THR A CA 1
ATOM 4152 C C . THR A 1 529 ? 69.801 -24.477 -67.971 1.00 73.31 529 THR A C 1
ATOM 4154 O O . THR A 1 529 ? 68.748 -23.846 -68.054 1.00 73.31 529 THR A O 1
ATOM 4157 N N . GLU A 1 530 ? 70.636 -24.555 -69.015 1.00 73.62 530 GLU A N 1
ATOM 4158 C CA . GLU A 1 530 ? 70.292 -23.982 -70.335 1.00 73.62 530 GLU A CA 1
ATOM 4159 C C . GLU A 1 530 ? 68.923 -24.468 -70.847 1.00 73.62 530 GLU A C 1
ATOM 4161 O O . GLU A 1 530 ? 68.200 -23.704 -71.480 1.00 73.62 530 GLU A O 1
ATOM 4166 N N . GLY A 1 531 ? 68.543 -25.716 -70.540 1.00 75.06 531 GLY A N 1
ATOM 4167 C CA . GLY A 1 531 ? 67.239 -26.273 -70.907 1.00 75.06 531 GLY A CA 1
ATOM 4168 C C . GLY A 1 531 ? 66.070 -25.619 -70.167 1.00 75.06 531 GLY A C 1
ATOM 4169 O O . GLY A 1 531 ? 65.059 -25.305 -70.783 1.00 75.06 531 GLY A O 1
ATOM 4170 N N . GLU A 1 532 ? 66.219 -25.347 -68.872 1.00 75.00 532 GLU A N 1
ATOM 4171 C CA . GLU A 1 532 ? 65.181 -24.674 -68.079 1.00 75.00 532 GLU A CA 1
ATOM 4172 C C . GLU A 1 532 ? 65.042 -23.198 -68.471 1.00 75.00 532 GLU A C 1
ATOM 4174 O O . GLU A 1 532 ? 63.925 -22.694 -68.582 1.00 75.00 532 GLU A O 1
ATOM 4179 N N . ALA A 1 533 ? 66.159 -22.517 -68.754 1.00 77.38 533 ALA A N 1
ATOM 4180 C CA . ALA A 1 533 ? 66.143 -21.154 -69.284 1.00 77.38 533 ALA A CA 1
ATOM 4181 C C . ALA A 1 533 ? 65.458 -21.093 -70.663 1.00 77.38 533 ALA A C 1
ATOM 4183 O O . ALA A 1 533 ? 64.664 -20.188 -70.920 1.00 77.38 533 ALA A O 1
ATOM 4184 N N . MET A 1 534 ? 65.706 -22.084 -71.527 1.00 83.38 534 MET A N 1
ATOM 4185 C CA . MET A 1 534 ? 65.025 -22.220 -72.816 1.00 83.38 534 MET A CA 1
ATOM 4186 C C . MET A 1 534 ? 63.512 -22.392 -72.640 1.00 83.38 534 MET A C 1
ATOM 4188 O O . MET A 1 534 ? 62.742 -21.645 -73.243 1.00 83.38 534 MET A O 1
ATOM 4192 N N . ASP A 1 535 ? 63.075 -23.323 -71.790 1.00 78.00 535 ASP A N 1
ATOM 4193 C CA . ASP A 1 535 ? 61.648 -23.565 -71.544 1.00 78.00 535 ASP A CA 1
ATOM 4194 C C . ASP A 1 535 ? 60.947 -22.320 -70.978 1.00 78.00 535 ASP A C 1
ATOM 4196 O O . ASP A 1 535 ? 59.855 -21.965 -71.434 1.00 78.00 535 ASP A O 1
ATOM 4200 N N . TYR A 1 536 ? 61.602 -21.606 -70.056 1.00 78.06 536 TYR A N 1
ATOM 4201 C CA . TYR A 1 536 ? 61.122 -20.330 -69.527 1.00 78.06 536 TYR A CA 1
ATOM 4202 C C . TYR A 1 536 ? 60.935 -19.287 -70.635 1.00 78.06 536 TYR A C 1
ATOM 4204 O O . TYR A 1 536 ? 59.847 -18.724 -70.776 1.00 78.06 536 TYR A O 1
ATOM 4212 N N . TYR A 1 537 ? 61.952 -19.048 -71.468 1.00 84.56 537 TYR A N 1
ATOM 4213 C CA . TYR A 1 537 ? 61.846 -18.054 -72.537 1.00 84.56 537 TYR A CA 1
ATOM 4214 C C . TYR A 1 537 ? 60.792 -18.422 -73.579 1.00 84.56 537 TYR A C 1
ATOM 4216 O O . TYR A 1 537 ? 60.030 -17.552 -74.000 1.00 84.56 537 TYR A O 1
ATOM 4224 N N . LEU A 1 538 ? 60.690 -19.697 -73.964 1.00 84.75 538 LEU A N 1
ATOM 4225 C CA . LEU A 1 538 ? 59.652 -20.161 -74.885 1.00 84.75 538 LEU A CA 1
ATOM 4226 C C . LEU A 1 538 ? 58.253 -19.935 -74.313 1.00 84.75 538 LEU A C 1
ATOM 4228 O O . LEU A 1 538 ? 57.366 -19.482 -75.037 1.00 84.75 538 LEU A O 1
ATOM 4232 N N . GLN A 1 539 ? 58.049 -20.222 -73.026 1.00 79.00 539 GLN A N 1
ATOM 4233 C CA . GLN A 1 539 ? 56.768 -19.993 -72.364 1.00 79.00 539 GLN A CA 1
ATOM 4234 C C . GLN A 1 539 ? 56.395 -18.506 -72.374 1.00 79.00 539 GLN A C 1
ATOM 4236 O O . GLN A 1 539 ? 55.298 -18.156 -72.813 1.00 79.00 539 GLN A O 1
ATOM 4241 N N . GLN A 1 540 ? 57.313 -17.632 -71.950 1.00 78.12 540 GLN A N 1
ATOM 4242 C CA . GLN A 1 540 ? 57.064 -16.190 -71.863 1.00 78.12 540 GLN A CA 1
ATOM 4243 C C . GLN A 1 540 ? 56.819 -15.561 -73.241 1.00 78.12 540 GLN A C 1
ATOM 4245 O O . GLN A 1 540 ? 55.881 -14.782 -73.416 1.00 78.12 540 GLN A O 1
ATOM 4250 N N . LEU A 1 541 ? 57.613 -15.935 -74.248 1.00 83.38 541 LEU A N 1
ATOM 4251 C CA . LEU A 1 541 ? 57.482 -15.409 -75.607 1.00 83.38 541 LEU A CA 1
ATOM 4252 C C . LEU A 1 541 ? 56.203 -15.893 -76.301 1.00 83.38 541 LEU A C 1
ATOM 4254 O O . LEU A 1 541 ? 55.546 -15.103 -76.976 1.00 83.38 541 LEU A O 1
ATOM 4258 N N . ARG A 1 542 ? 55.809 -17.162 -76.123 1.00 87.12 542 ARG A N 1
ATOM 4259 C CA . ARG A 1 542 ? 54.544 -17.678 -76.677 1.00 87.12 542 ARG A CA 1
ATOM 4260 C C . ARG A 1 542 ? 53.339 -16.998 -76.031 1.00 87.12 542 ARG A C 1
ATOM 4262 O O . ARG A 1 542 ? 52.441 -16.568 -76.750 1.00 87.12 542 ARG A O 1
ATOM 4269 N N . ALA A 1 543 ? 53.351 -16.832 -74.708 1.00 73.06 543 ALA A N 1
ATOM 4270 C CA . ALA A 1 543 ? 52.294 -16.116 -73.999 1.00 73.06 543 ALA A CA 1
ATOM 4271 C C . ALA A 1 543 ? 52.189 -14.651 -74.464 1.00 73.06 543 ALA A C 1
ATOM 4273 O O . ALA A 1 543 ? 51.088 -14.156 -74.691 1.00 73.06 543 ALA A O 1
ATOM 4274 N N . ALA A 1 544 ? 53.322 -13.974 -74.675 1.00 76.62 544 ALA A N 1
ATOM 4275 C CA . ALA A 1 544 ? 53.347 -12.610 -75.203 1.00 76.62 544 ALA A CA 1
ATOM 4276 C C . ALA A 1 544 ? 52.756 -12.518 -76.625 1.00 76.62 544 ALA A C 1
ATOM 4278 O O . ALA A 1 544 ? 51.975 -11.611 -76.916 1.00 76.62 544 ALA A O 1
ATOM 4279 N N . VAL A 1 545 ? 53.049 -13.493 -77.497 1.00 83.00 545 VAL A N 1
ATOM 4280 C CA . VAL A 1 545 ? 52.437 -13.588 -78.837 1.00 83.00 545 VAL A CA 1
ATOM 4281 C C . VAL A 1 545 ? 50.925 -13.821 -78.752 1.00 83.00 545 VAL A C 1
ATOM 4283 O O . VAL A 1 545 ? 50.174 -13.154 -79.462 1.00 83.00 545 VAL A O 1
ATOM 4286 N N . GLU A 1 546 ? 50.461 -14.721 -77.879 1.00 80.19 546 GLU A N 1
ATOM 4287 C CA . GLU A 1 546 ? 49.027 -14.991 -77.685 1.00 80.19 546 GLU A CA 1
ATOM 4288 C C . GLU A 1 546 ? 48.260 -13.765 -77.168 1.00 80.19 546 GLU A C 1
ATOM 4290 O O . GLU A 1 546 ? 47.123 -13.533 -77.583 1.00 80.19 546 GLU A O 1
ATOM 4295 N N . ARG A 1 547 ? 48.884 -12.953 -76.306 1.00 75.12 547 ARG A N 1
ATOM 4296 C CA . ARG A 1 547 ? 48.312 -11.691 -75.807 1.00 75.12 547 ARG A CA 1
ATOM 4297 C C . ARG A 1 547 ? 48.348 -10.553 -76.830 1.00 75.12 547 ARG A C 1
ATOM 4299 O O . ARG A 1 547 ? 47.595 -9.593 -76.689 1.00 75.12 547 ARG A O 1
ATOM 4306 N N . GLY A 1 548 ? 49.174 -10.669 -77.872 1.00 77.62 548 GLY A N 1
ATOM 4307 C CA . GLY A 1 548 ? 49.380 -9.618 -78.870 1.00 77.62 548 GLY A CA 1
ATOM 4308 C C . GLY A 1 548 ? 50.308 -8.495 -78.399 1.00 77.62 548 GLY A C 1
ATOM 4309 O O . GLY A 1 548 ? 50.205 -7.376 -78.905 1.00 77.62 548 GLY A O 1
ATOM 4310 N N . ASP A 1 549 ? 51.199 -8.783 -77.447 1.00 75.56 549 ASP A N 1
ATOM 4311 C CA . ASP A 1 549 ? 52.183 -7.828 -76.937 1.00 75.56 549 ASP A CA 1
ATOM 4312 C C . ASP A 1 549 ? 53.145 -7.413 -78.067 1.00 75.56 549 ASP A C 1
ATOM 4314 O O . ASP A 1 549 ? 53.565 -8.239 -78.880 1.00 75.56 549 ASP A O 1
ATOM 4318 N N . THR A 1 550 ? 53.511 -6.128 -78.139 1.00 80.50 550 THR A N 1
ATOM 4319 C CA . THR A 1 550 ? 54.470 -5.631 -79.148 1.00 80.50 550 THR A CA 1
ATOM 4320 C C . THR A 1 550 ? 55.917 -5.666 -78.664 1.00 80.50 550 THR A C 1
ATOM 4322 O O . THR A 1 550 ? 56.838 -5.660 -79.479 1.00 80.50 550 THR A O 1
ATOM 4325 N N . GLU A 1 551 ? 56.134 -5.702 -77.348 1.00 80.25 551 GLU A N 1
ATOM 4326 C CA . GLU A 1 551 ? 57.447 -5.824 -76.710 1.00 80.25 551 GLU A CA 1
ATOM 4327 C C . GLU A 1 551 ? 57.321 -6.560 -75.369 1.00 80.25 551 GLU A C 1
ATOM 4329 O O . GLU A 1 551 ? 56.326 -6.400 -74.665 1.00 80.25 551 GLU A O 1
ATOM 4334 N N . VAL A 1 552 ? 58.342 -7.331 -74.992 1.00 72.50 552 VAL A N 1
ATOM 4335 C CA . VAL A 1 552 ? 58.459 -7.962 -73.669 1.00 72.50 552 VAL A CA 1
ATOM 4336 C C . VAL A 1 552 ? 59.900 -7.864 -73.173 1.00 72.50 552 VAL A C 1
ATOM 4338 O O . VAL A 1 552 ? 60.836 -8.110 -73.927 1.00 72.50 552 VAL A O 1
ATOM 4341 N N . THR A 1 553 ? 60.105 -7.489 -71.910 1.00 77.81 553 THR A N 1
ATOM 4342 C CA . THR A 1 553 ? 61.447 -7.422 -71.307 1.00 77.81 553 THR A CA 1
ATOM 4343 C C . THR A 1 553 ? 61.674 -8.645 -70.436 1.00 77.81 553 THR A C 1
ATOM 4345 O O . THR A 1 553 ? 60.946 -8.855 -69.471 1.00 77.81 553 THR A O 1
ATOM 4348 N N . LEU A 1 554 ? 62.693 -9.434 -70.771 1.00 73.06 554 LEU A N 1
ATOM 4349 C CA . LEU A 1 554 ? 63.013 -10.704 -70.129 1.00 73.06 554 LEU A CA 1
ATOM 4350 C C . LEU A 1 554 ? 64.389 -10.633 -69.468 1.00 73.06 554 LEU A C 1
ATOM 4352 O O . LEU A 1 554 ? 65.340 -10.100 -70.042 1.00 73.06 554 LEU A O 1
ATOM 4356 N N . ALA A 1 555 ? 64.505 -11.182 -68.263 1.00 73.81 555 ALA A N 1
ATOM 4357 C CA . ALA A 1 555 ? 65.786 -11.281 -67.578 1.00 73.81 555 ALA A CA 1
ATOM 4358 C C . ALA A 1 555 ? 66.714 -12.257 -68.306 1.00 73.81 555 ALA A C 1
ATOM 4360 O O . ALA A 1 555 ? 66.290 -13.335 -68.719 1.00 73.81 555 ALA A O 1
ATOM 4361 N N . THR A 1 556 ? 67.981 -11.885 -68.474 1.00 72.94 556 THR A N 1
ATOM 4362 C CA . THR A 1 556 ? 69.016 -12.759 -69.045 1.00 72.94 556 THR A CA 1
ATOM 4363 C C . THR A 1 556 ? 70.127 -13.106 -68.083 1.00 72.94 556 THR A C 1
ATOM 4365 O O . THR A 1 556 ? 70.885 -14.030 -68.356 1.00 72.94 556 THR A O 1
ATOM 4368 N N . GLN A 1 557 ? 70.199 -12.445 -66.934 1.00 73.25 557 GLN A N 1
ATOM 4369 C CA . GLN A 1 557 ? 71.114 -12.806 -65.863 1.00 73.25 557 GLN A CA 1
ATOM 4370 C C . GLN A 1 557 ? 70.342 -13.545 -64.759 1.00 73.25 557 GLN A C 1
ATOM 4372 O O . GLN A 1 557 ? 69.595 -12.918 -64.008 1.00 73.25 557 GLN A O 1
ATOM 4377 N N . PHE A 1 558 ? 70.547 -14.861 -64.633 1.00 66.19 558 PHE A N 1
ATOM 4378 C CA . PHE A 1 558 ? 70.031 -15.645 -63.505 1.00 66.19 558 PHE A CA 1
ATOM 4379 C C . PHE A 1 558 ? 71.199 -16.163 -62.647 1.00 66.19 558 PHE A C 1
ATOM 4381 O O . PHE A 1 558 ? 71.910 -17.096 -63.026 1.00 66.19 558 PHE A O 1
ATOM 4388 N N . GLY A 1 559 ? 71.418 -15.542 -61.483 1.00 65.44 559 GLY A N 1
ATOM 4389 C CA . GLY A 1 559 ? 72.585 -15.787 -60.632 1.00 65.44 559 GLY A CA 1
ATOM 4390 C C . GLY A 1 559 ? 73.867 -15.294 -61.309 1.00 65.44 559 GLY A C 1
ATOM 4391 O O . GLY A 1 559 ? 73.882 -14.228 -61.927 1.00 65.44 559 GLY A O 1
ATOM 4392 N N . ASP A 1 560 ? 74.936 -16.088 -61.242 1.00 64.75 560 ASP A N 1
ATOM 4393 C CA . ASP A 1 560 ? 76.196 -15.795 -61.946 1.00 64.75 560 ASP A CA 1
ATOM 4394 C C . ASP A 1 560 ? 76.130 -16.106 -63.457 1.00 64.75 560 ASP A C 1
ATOM 4396 O O . ASP A 1 560 ? 77.034 -15.734 -64.208 1.00 64.75 560 ASP A O 1
ATOM 4400 N N . ASN A 1 561 ? 75.056 -16.751 -63.928 1.00 68.69 561 ASN A N 1
ATOM 4401 C CA . ASN A 1 561 ? 74.924 -17.211 -65.307 1.00 68.69 561 ASN A CA 1
ATOM 4402 C C . ASN A 1 561 ? 74.147 -16.215 -66.181 1.00 68.69 561 ASN A C 1
ATOM 4404 O O . ASN A 1 561 ? 73.147 -15.630 -65.758 1.00 68.69 561 ASN A O 1
ATOM 4408 N N . ASN A 1 562 ? 74.596 -16.069 -67.428 1.00 77.88 562 ASN A N 1
ATOM 4409 C CA . ASN A 1 562 ? 73.980 -15.222 -68.444 1.00 77.88 562 ASN A CA 1
ATOM 4410 C C . ASN A 1 562 ? 73.443 -16.091 -69.590 1.00 77.88 562 ASN A C 1
ATOM 4412 O O . ASN A 1 562 ? 74.208 -16.828 -70.206 1.00 77.88 562 ASN A O 1
ATOM 4416 N N . TYR A 1 563 ? 72.151 -15.972 -69.884 1.00 80.88 563 TYR A N 1
ATOM 4417 C CA . TYR A 1 563 ? 71.410 -16.770 -70.867 1.00 80.88 563 TYR A CA 1
ATOM 4418 C C . TYR A 1 563 ? 70.933 -15.922 -72.047 1.00 80.88 563 TYR A C 1
ATOM 4420 O O . TYR A 1 563 ? 69.929 -16.228 -72.687 1.00 80.88 563 TYR A O 1
ATOM 4428 N N . SER A 1 564 ? 71.641 -14.829 -72.347 1.00 81.94 564 SER A N 1
ATOM 4429 C CA . SER A 1 564 ? 71.305 -13.971 -73.490 1.00 81.94 564 SER A CA 1
ATOM 4430 C C . SER A 1 564 ? 71.309 -14.744 -74.811 1.00 81.94 564 SER A C 1
ATOM 4432 O O . SER A 1 564 ? 70.457 -14.487 -75.657 1.00 81.94 564 SER A O 1
ATOM 4434 N N . ASP A 1 565 ? 72.207 -15.720 -74.955 1.00 81.69 565 ASP A N 1
ATOM 4435 C CA . ASP A 1 565 ? 72.256 -16.595 -76.130 1.00 81.69 565 ASP A CA 1
ATOM 4436 C C . ASP A 1 565 ? 71.046 -17.543 -76.168 1.00 81.69 565 ASP A C 1
ATOM 4438 O O . ASP A 1 565 ? 70.365 -17.639 -77.186 1.00 81.69 565 ASP A O 1
ATOM 4442 N N . THR A 1 566 ? 70.678 -18.144 -75.032 1.00 85.50 566 THR A N 1
ATOM 4443 C CA . THR A 1 566 ? 69.476 -18.988 -74.918 1.00 85.50 566 THR A CA 1
ATOM 4444 C C . THR A 1 566 ? 68.192 -18.212 -75.240 1.00 85.50 566 THR A C 1
ATOM 4446 O O . THR A 1 566 ? 67.282 -18.751 -75.868 1.00 85.50 566 THR A O 1
ATOM 4449 N N . LEU A 1 567 ? 68.109 -16.931 -74.863 1.00 85.19 567 LEU A N 1
ATOM 4450 C CA . LEU A 1 567 ? 66.985 -16.065 -75.227 1.00 85.19 567 LEU A CA 1
ATOM 4451 C C . LEU A 1 567 ? 66.920 -15.811 -76.742 1.00 85.19 567 LEU A C 1
ATOM 4453 O O . LEU A 1 567 ? 65.824 -15.777 -77.307 1.00 85.19 567 LEU A O 1
ATOM 4457 N N . LEU A 1 568 ? 68.064 -15.631 -77.410 1.00 86.88 568 LEU A N 1
ATOM 4458 C CA . LEU A 1 568 ? 68.114 -15.473 -78.868 1.00 86.88 568 LEU A CA 1
ATOM 4459 C C . LEU A 1 568 ? 67.597 -16.732 -79.575 1.00 86.88 568 LEU A C 1
ATOM 4461 O O . LEU A 1 568 ? 66.770 -16.619 -80.484 1.00 86.88 568 LEU A O 1
ATOM 4465 N N . ASP A 1 569 ? 68.009 -17.909 -79.104 1.00 89.00 569 ASP A N 1
ATOM 4466 C CA . ASP A 1 569 ? 67.552 -19.196 -79.634 1.00 89.00 569 ASP A CA 1
ATOM 4467 C C . ASP A 1 569 ? 66.043 -19.407 -79.407 1.00 89.00 569 ASP A C 1
ATOM 4469 O O . ASP A 1 569 ? 65.319 -19.867 -80.299 1.00 89.00 569 ASP A O 1
ATOM 4473 N N . ALA A 1 570 ? 65.525 -19.007 -78.241 1.00 88.25 570 ALA A N 1
ATOM 4474 C CA . ALA A 1 570 ? 64.093 -19.043 -77.953 1.00 88.25 570 ALA A CA 1
ATOM 4475 C C . ALA A 1 570 ? 63.297 -18.086 -78.862 1.00 88.25 570 ALA A C 1
ATOM 4477 O O . ALA A 1 570 ? 62.253 -18.468 -79.398 1.00 88.25 570 ALA A O 1
ATOM 4478 N N . CYS A 1 571 ? 63.801 -16.867 -79.104 1.00 89.19 571 CYS A N 1
ATOM 4479 C CA . CYS A 1 571 ? 63.193 -15.914 -80.041 1.00 89.19 571 CYS A CA 1
ATOM 4480 C C . CYS A 1 571 ? 63.121 -16.487 -81.460 1.00 89.19 571 CYS A C 1
ATOM 4482 O O . CYS A 1 571 ? 62.088 -16.382 -82.123 1.00 89.19 571 CYS A O 1
ATOM 4484 N N . GLU A 1 572 ? 64.199 -17.123 -81.925 1.00 90.44 572 GLU A N 1
ATOM 4485 C CA . GLU A 1 572 ? 64.222 -17.792 -83.224 1.00 90.44 572 GLU A CA 1
ATOM 4486 C C . GLU A 1 572 ? 63.218 -18.948 -83.292 1.00 90.44 572 GLU A C 1
ATOM 4488 O O . GLU A 1 572 ? 62.501 -19.083 -84.287 1.00 90.44 572 GLU A O 1
ATOM 4493 N N . THR A 1 573 ? 63.114 -19.736 -82.224 1.00 92.06 573 THR A N 1
ATOM 4494 C CA . THR A 1 573 ? 62.157 -20.841 -82.132 1.00 92.06 573 THR A CA 1
ATOM 4495 C C . THR A 1 573 ? 60.718 -20.335 -82.242 1.00 92.06 573 THR A C 1
ATOM 4497 O O . THR A 1 573 ? 59.989 -20.768 -83.134 1.00 92.06 573 THR A O 1
ATOM 4500 N N . VAL A 1 574 ? 60.317 -19.352 -81.428 1.00 89.75 574 VAL A N 1
ATOM 4501 C CA . VAL A 1 574 ? 58.950 -18.799 -81.468 1.00 89.75 574 VAL A CA 1
ATOM 4502 C C . VAL A 1 574 ? 58.660 -18.097 -82.797 1.00 89.75 574 VAL A C 1
ATOM 4504 O O . VAL A 1 574 ? 57.561 -18.242 -83.337 1.00 89.75 574 VAL A O 1
ATOM 4507 N N . ARG A 1 575 ? 59.641 -17.398 -83.384 1.00 90.19 575 ARG A N 1
ATOM 4508 C CA . ARG A 1 575 ? 59.530 -16.806 -84.729 1.00 90.19 575 ARG A CA 1
ATOM 4509 C C . ARG A 1 575 ? 59.211 -17.862 -85.787 1.00 90.19 575 ARG A C 1
ATOM 4511 O O . ARG A 1 575 ? 58.324 -17.654 -86.613 1.00 90.19 575 ARG A O 1
ATOM 4518 N N . ASN A 1 576 ? 59.911 -18.994 -85.755 1.00 88.12 576 ASN A N 1
ATOM 4519 C CA . ASN A 1 576 ? 59.709 -20.085 -86.708 1.00 88.12 576 ASN A CA 1
ATOM 4520 C C . ASN A 1 576 ? 58.376 -20.817 -86.486 1.00 88.12 576 ASN A C 1
ATOM 4522 O O . ASN A 1 576 ? 57.752 -21.247 -87.454 1.00 88.12 576 ASN A O 1
ATOM 4526 N N . GLU A 1 577 ? 57.929 -20.940 -85.236 1.00 88.44 577 GLU A N 1
ATOM 4527 C CA . GLU A 1 577 ? 56.665 -21.597 -84.883 1.00 88.44 577 GLU A CA 1
ATOM 4528 C C . GLU A 1 577 ? 55.431 -20.761 -85.242 1.00 88.44 577 GLU A C 1
ATOM 4530 O O . GLU A 1 577 ? 54.442 -21.296 -85.741 1.00 88.44 577 GLU A O 1
ATOM 4535 N N . THR A 1 578 ? 55.475 -19.453 -84.980 1.00 84.31 578 THR A N 1
ATOM 4536 C CA . THR A 1 578 ? 54.290 -18.576 -85.029 1.00 84.31 578 THR A CA 1
ATOM 4537 C C . THR A 1 578 ? 54.226 -17.704 -86.283 1.00 84.31 578 THR A C 1
ATOM 4539 O O . THR A 1 578 ? 53.163 -17.189 -86.628 1.00 84.31 578 THR A O 1
ATOM 4542 N N . GLY A 1 579 ? 55.356 -17.505 -86.971 1.00 83.06 579 GLY A N 1
ATOM 4543 C CA . GLY A 1 579 ? 55.490 -16.564 -88.085 1.00 83.06 579 GLY A CA 1
ATOM 4544 C C . GLY A 1 579 ? 55.561 -15.089 -87.668 1.00 83.06 579 GLY A C 1
ATOM 4545 O O . GLY A 1 579 ? 55.659 -14.223 -88.539 1.00 83.06 579 GLY A O 1
ATOM 4546 N N . TYR A 1 580 ? 55.512 -14.785 -86.366 1.00 88.56 580 TYR A N 1
ATOM 4547 C CA . TYR A 1 580 ? 55.724 -13.438 -85.836 1.00 88.56 580 TYR A CA 1
ATOM 4548 C C . TYR A 1 580 ? 57.199 -13.049 -85.944 1.00 88.56 580 TYR A C 1
ATOM 4550 O O . TYR A 1 580 ? 58.091 -13.882 -85.797 1.00 88.56 580 TYR A O 1
ATOM 4558 N N . GLY A 1 581 ? 57.480 -11.766 -86.150 1.00 87.75 581 GLY A N 1
ATOM 4559 C CA . GLY A 1 581 ? 58.831 -11.241 -86.026 1.00 87.75 581 GLY A CA 1
ATOM 4560 C C . GLY A 1 581 ? 59.198 -11.060 -84.557 1.00 87.75 581 GLY A C 1
ATOM 4561 O O . GLY A 1 581 ? 58.815 -10.052 -83.974 1.00 87.75 581 GLY A O 1
ATOM 4562 N N . VAL A 1 582 ? 59.933 -12.015 -83.983 1.00 88.62 582 VAL A N 1
ATOM 4563 C CA . VAL A 1 582 ? 60.396 -11.997 -82.584 1.00 88.62 582 VAL A CA 1
ATOM 4564 C C . VAL A 1 582 ? 61.911 -11.784 -82.561 1.00 88.62 582 VAL A C 1
ATOM 4566 O O . VAL A 1 582 ? 62.661 -12.636 -83.046 1.00 88.62 582 VAL A O 1
ATOM 4569 N N . TYR A 1 583 ? 62.369 -10.634 -82.055 1.00 85.69 583 TYR A N 1
ATOM 4570 C CA . TYR A 1 583 ? 63.790 -10.257 -82.061 1.00 85.69 583 TYR A CA 1
ATOM 4571 C C . TYR A 1 583 ? 64.185 -9.500 -80.796 1.00 85.69 583 TYR A C 1
ATOM 4573 O O . TYR A 1 583 ? 63.481 -8.587 -80.374 1.00 85.69 583 TYR A O 1
ATOM 4581 N N . VAL A 1 584 ? 65.357 -9.815 -80.243 1.00 81.88 584 VAL A N 1
ATOM 4582 C CA . VAL A 1 584 ? 65.958 -9.024 -79.163 1.00 81.88 584 VAL A CA 1
ATOM 4583 C C . VAL A 1 584 ? 66.398 -7.665 -79.718 1.00 81.88 584 VAL A C 1
ATOM 4585 O O . VAL A 1 584 ? 67.227 -7.589 -80.628 1.00 81.88 584 VAL A O 1
ATOM 4588 N N . THR A 1 585 ? 65.856 -6.584 -79.171 1.00 76.81 585 THR A N 1
ATOM 4589 C CA . THR A 1 585 ? 66.232 -5.197 -79.459 1.00 76.81 585 THR A CA 1
ATOM 4590 C C . THR A 1 585 ? 67.130 -4.699 -78.326 1.00 76.81 585 THR A C 1
ATOM 4592 O O . THR A 1 585 ? 66.801 -4.814 -77.151 1.00 76.81 585 THR A O 1
ATOM 4595 N N . ALA A 1 586 ? 68.329 -4.222 -78.672 1.00 57.47 586 ALA A N 1
ATOM 4596 C CA . ALA A 1 586 ? 69.429 -4.018 -77.727 1.00 57.47 586 ALA A CA 1
ATOM 4597 C C . ALA A 1 586 ? 69.049 -3.187 -76.478 1.00 57.47 586 ALA A C 1
ATOM 4599 O O . ALA A 1 586 ? 68.821 -1.980 -76.574 1.00 57.47 586 ALA A O 1
ATOM 4600 N N . GLY A 1 587 ? 69.070 -3.837 -75.308 1.00 48.78 587 GLY A N 1
ATOM 4601 C CA . GLY A 1 587 ? 69.067 -3.218 -73.981 1.00 48.78 587 GLY A CA 1
ATOM 4602 C C . GLY A 1 587 ? 70.490 -3.112 -73.426 1.00 48.78 587 GLY A C 1
ATOM 4603 O O . GLY A 1 587 ? 71.366 -3.910 -73.760 1.00 48.78 587 GLY A O 1
ATOM 4604 N N . SER A 1 588 ? 70.766 -2.086 -72.621 1.00 42.19 588 SER A N 1
ATOM 4605 C CA . SER A 1 588 ? 72.094 -1.854 -72.053 1.00 42.19 588 SER A CA 1
ATOM 4606 C C . SER A 1 588 ? 72.540 -3.046 -71.197 1.00 42.19 588 SER A C 1
ATOM 4608 O O . SER A 1 588 ? 71.867 -3.449 -70.255 1.00 42.19 588 SER A O 1
ATOM 4610 N N . VAL A 1 589 ? 73.736 -3.566 -71.482 1.00 43.84 589 VAL A N 1
ATOM 4611 C CA . VAL A 1 589 ? 74.391 -4.716 -70.814 1.00 43.84 589 VAL A CA 1
ATOM 4612 C C . VAL A 1 589 ? 74.597 -4.509 -69.293 1.00 43.84 589 VAL A C 1
ATOM 4614 O O . VAL A 1 589 ? 75.169 -5.346 -68.609 1.00 43.84 589 VAL A O 1
ATOM 4617 N N . ALA A 1 590 ? 74.143 -3.385 -68.734 1.00 43.41 590 ALA A N 1
ATOM 4618 C CA . ALA A 1 590 ? 74.333 -3.012 -67.341 1.00 43.41 590 ALA A CA 1
ATOM 4619 C C . ALA A 1 590 ? 73.217 -3.488 -66.386 1.00 43.41 590 ALA A C 1
ATOM 4621 O O . ALA A 1 590 ? 73.421 -3.385 -65.180 1.00 43.41 590 ALA A O 1
ATOM 4622 N N . SER A 1 591 ? 72.066 -3.989 -66.866 1.00 50.34 591 SER A N 1
ATOM 4623 C CA . SER A 1 591 ? 70.915 -4.317 -65.992 1.00 50.34 591 SER A CA 1
ATOM 4624 C C . SER A 1 591 ? 70.477 -5.788 -65.954 1.00 50.34 591 SER A C 1
ATOM 4626 O O . SER A 1 591 ? 69.576 -6.107 -65.186 1.00 50.34 591 SER A O 1
ATOM 4628 N N . GLY A 1 592 ? 71.090 -6.690 -66.730 1.00 59.38 592 GLY A N 1
ATOM 4629 C CA . GLY A 1 592 ? 70.758 -8.125 -66.690 1.00 59.38 592 GLY A CA 1
ATOM 4630 C C . GLY A 1 592 ? 69.404 -8.510 -67.306 1.00 59.38 592 GLY A C 1
ATOM 4631 O O . GLY A 1 592 ? 68.973 -9.643 -67.116 1.00 59.38 592 GLY A O 1
ATOM 4632 N N . ASN A 1 593 ? 68.763 -7.605 -68.059 1.00 68.25 593 ASN A N 1
ATOM 4633 C CA . ASN A 1 593 ? 67.500 -7.821 -68.775 1.00 68.25 593 ASN A CA 1
ATOM 4634 C C . ASN A 1 593 ? 67.630 -7.404 -70.252 1.00 68.25 593 ASN A C 1
ATOM 4636 O O . ASN A 1 593 ? 68.309 -6.422 -70.553 1.00 68.25 593 ASN A O 1
ATOM 4640 N N . ASN A 1 594 ? 66.930 -8.092 -71.157 1.00 73.88 594 ASN A N 1
ATOM 4641 C CA . ASN A 1 594 ? 66.849 -7.782 -72.586 1.00 73.88 594 ASN A CA 1
ATOM 4642 C C . ASN A 1 594 ? 65.395 -7.592 -73.030 1.00 73.88 594 ASN A C 1
ATOM 4644 O O . ASN A 1 594 ? 64.508 -8.343 -72.631 1.00 73.88 594 ASN A O 1
ATOM 4648 N N . THR A 1 595 ? 65.156 -6.611 -73.898 1.00 77.81 595 THR A N 1
ATOM 4649 C CA . THR A 1 595 ? 63.842 -6.382 -74.507 1.00 77.81 595 THR A CA 1
ATOM 4650 C C . THR A 1 595 ? 63.737 -7.151 -75.819 1.00 77.81 595 THR A C 1
ATOM 4652 O O . THR A 1 595 ? 64.659 -7.155 -76.633 1.00 77.81 595 THR A O 1
ATOM 4655 N N . VAL A 1 596 ? 62.611 -7.827 -76.016 1.00 82.19 596 VAL A N 1
ATOM 4656 C CA . VAL A 1 596 ? 62.259 -8.552 -77.232 1.00 82.19 596 VAL A CA 1
ATOM 4657 C C . VAL A 1 596 ? 61.099 -7.829 -77.892 1.00 82.19 596 VAL A C 1
ATOM 4659 O O . VAL A 1 596 ? 60.018 -7.732 -77.316 1.00 82.19 596 VAL A O 1
ATOM 4662 N N . THR A 1 597 ? 61.312 -7.335 -79.106 1.00 83.81 597 THR A N 1
ATOM 4663 C CA . THR A 1 597 ? 60.253 -6.772 -79.942 1.00 83.81 597 THR A CA 1
ATOM 4664 C C . THR A 1 597 ? 59.533 -7.900 -80.677 1.00 83.81 597 THR A C 1
ATOM 4666 O O . THR A 1 597 ? 60.163 -8.742 -81.325 1.00 83.81 597 THR A O 1
ATOM 4669 N N . ILE A 1 598 ? 58.204 -7.889 -80.592 1.00 87.06 598 ILE A N 1
ATOM 4670 C CA . ILE A 1 598 ? 57.298 -8.847 -81.218 1.00 87.06 598 ILE A CA 1
ATOM 4671 C C . ILE A 1 598 ? 56.451 -8.089 -82.239 1.00 87.06 598 ILE A C 1
ATOM 4673 O O . ILE A 1 598 ? 55.728 -7.149 -81.925 1.00 87.06 598 ILE A O 1
ATOM 4677 N N . THR A 1 599 ? 56.546 -8.495 -83.499 1.00 86.56 599 THR A N 1
ATOM 4678 C CA . THR A 1 599 ? 55.787 -7.898 -84.600 1.00 86.56 599 THR A CA 1
ATOM 4679 C C . THR A 1 599 ? 54.884 -8.946 -85.233 1.00 86.56 599 THR A C 1
ATOM 4681 O O . THR A 1 599 ? 55.354 -10.047 -85.535 1.00 86.56 599 THR A O 1
ATOM 4684 N N . PRO A 1 600 ? 53.591 -8.647 -85.448 1.00 79.19 600 PRO A N 1
ATOM 4685 C CA . PRO A 1 600 ? 52.701 -9.580 -86.117 1.00 79.19 600 PRO A CA 1
ATOM 4686 C C . PRO A 1 600 ? 53.208 -9.903 -87.532 1.00 79.19 600 PRO A C 1
ATOM 4688 O O . PRO A 1 600 ? 53.870 -9.062 -88.156 1.00 79.19 600 PRO A O 1
ATOM 4691 N N . PRO A 1 601 ? 52.909 -11.104 -88.060 1.00 78.12 601 PRO A N 1
ATOM 4692 C CA . PRO A 1 601 ? 53.370 -11.521 -89.374 1.00 78.12 601 PRO A CA 1
ATOM 4693 C C . PRO A 1 601 ? 52.936 -10.496 -90.423 1.00 78.12 601 PRO A C 1
ATOM 4695 O O . PRO A 1 601 ? 51.773 -10.091 -90.479 1.00 78.12 601 PRO A O 1
ATOM 4698 N N . SER A 1 602 ? 53.871 -10.060 -91.265 1.00 64.88 602 SER A N 1
ATOM 4699 C CA . SER A 1 602 ? 53.588 -9.103 -92.333 1.00 64.88 602 SER A CA 1
ATOM 4700 C C . SER A 1 602 ? 52.708 -9.757 -93.405 1.00 64.88 602 SER A C 1
ATOM 4702 O O . SER A 1 602 ? 53.218 -10.343 -94.353 1.00 64.88 602 SER A O 1
ATOM 4704 N N . GLY A 1 603 ? 51.387 -9.653 -93.258 1.00 54.12 603 GLY A N 1
ATOM 4705 C CA . GLY A 1 603 ? 50.412 -9.956 -94.303 1.00 54.12 603 GLY A CA 1
ATOM 4706 C C . GLY A 1 603 ? 50.230 -11.439 -94.642 1.00 54.12 603 GLY A C 1
ATOM 4707 O O . GLY A 1 603 ? 50.907 -11.993 -95.510 1.00 54.12 603 GLY A O 1
ATOM 4708 N N . ARG A 1 604 ? 49.149 -12.007 -94.107 1.00 35.22 604 ARG A N 1
ATOM 4709 C CA . ARG A 1 604 ? 48.025 -12.366 -94.979 1.00 35.22 604 ARG A CA 1
ATOM 4710 C C . ARG A 1 604 ? 46.779 -11.615 -94.558 1.00 35.22 604 ARG A C 1
ATOM 4712 O O . ARG A 1 604 ? 46.544 -11.554 -93.335 1.00 35.22 604 ARG A O 1
#

Radius of gyration: 78.19 Å; Cα contacts (8 Å, |Δi|>4): 885; chains: 1; bounding box: 137×63×217 Å